Protein AF-A0A819LW40-F1 (afdb_monomer_lite)

InterPro domains:
  IPR001875 Death effector domain [PS50168] (437-500)
  IPR006694 Fatty acid hydroxylase [PF04116] (111-241)
  IPR011029 Death-like domain superfamily [G3DSA:1.10.533.10] (436-518)
  IPR011029 Death-like domain superfamily [SSF47986] (437-503)
  IPR051689 Sterol desaturase/TMEM195-like [PTHR21624] (5-431)
  IPR056853 Alkylglycerol monooxygenase, C-terminal [PF24858] (328-408)

pLDDT: mean 76.23, std 22.4, range [23.3, 98.81]

Structure (mmCIF, N/CA/C/O backbone):
data_AF-A0A819LW40-F1
#
_entry.id   AF-A0A819LW40-F1
#
loop_
_atom_site.group_PDB
_atom_site.id
_atom_site.type_symbol
_atom_site.label_atom_id
_atom_site.label_alt_id
_atom_site.label_comp_id
_atom_site.label_asym_id
_atom_site.label_entity_id
_atom_site.label_seq_id
_atom_site.pdbx_PDB_ins_code
_atom_site.Cartn_x
_atom_site.Cartn_y
_atom_site.Cartn_z
_atom_site.occupancy
_atom_site.B_iso_or_equiv
_atom_site.auth_seq_id
_atom_site.auth_comp_id
_atom_site.auth_asym_id
_atom_site.auth_atom_id
_atom_site.pdbx_PDB_model_num
ATOM 1 N N . MET A 1 1 ? -5.615 21.420 -17.097 1.00 49.72 1 MET A N 1
ATOM 2 C CA . MET A 1 1 ? -6.374 20.499 -17.976 1.00 49.72 1 MET A CA 1
ATOM 3 C C . MET A 1 1 ? -5.464 19.521 -18.709 1.00 49.72 1 MET A C 1
ATOM 5 O O . MET A 1 1 ? -5.639 18.334 -18.486 1.00 49.72 1 MET A O 1
ATOM 9 N N . ALA A 1 2 ? -4.475 19.965 -19.502 1.00 58.41 2 ALA A N 1
ATOM 10 C CA . ALA A 1 2 ? -3.576 19.043 -20.219 1.00 58.41 2 ALA A CA 1
ATOM 11 C C . ALA A 1 2 ? -2.815 18.070 -19.291 1.00 58.41 2 ALA A C 1
ATOM 13 O O . ALA A 1 2 ? -2.818 16.871 -19.536 1.00 58.41 2 ALA A O 1
ATOM 14 N N . SER A 1 3 ? -2.255 18.555 -18.174 1.00 71.38 3 SER A N 1
ATOM 15 C CA . SER A 1 3 ? -1.556 17.711 -17.188 1.00 71.38 3 SER A CA 1
ATOM 16 C C . SER A 1 3 ? -2.462 16.666 -16.529 1.00 71.38 3 SER A C 1
ATOM 18 O O . SER A 1 3 ? -2.072 15.512 -16.400 1.00 71.38 3 SER A O 1
ATOM 20 N N . THR A 1 4 ? -3.680 17.060 -16.153 1.00 77.94 4 THR A N 1
ATOM 21 C CA . THR A 1 4 ? -4.677 16.191 -15.514 1.00 77.94 4 THR A CA 1
ATOM 22 C C . THR A 1 4 ? -5.112 15.054 -16.440 1.00 77.94 4 THR A C 1
ATOM 24 O O . THR A 1 4 ? -5.198 13.907 -16.010 1.00 77.94 4 THR A O 1
ATOM 27 N N . LEU A 1 5 ? -5.332 15.356 -17.725 1.00 86.69 5 LEU A N 1
ATOM 28 C CA . LEU A 1 5 ? -5.708 14.356 -18.724 1.00 86.69 5 LEU A CA 1
ATOM 29 C C . LEU A 1 5 ? -4.581 13.343 -18.967 1.00 86.69 5 LEU A C 1
ATOM 31 O O . LEU A 1 5 ? -4.850 12.150 -19.094 1.00 86.69 5 LEU A O 1
ATOM 35 N N . THR A 1 6 ? -3.323 13.793 -18.990 1.00 88.25 6 THR A N 1
ATOM 36 C CA . THR A 1 6 ? -2.163 12.896 -19.083 1.00 88.25 6 THR A CA 1
ATOM 37 C C . THR A 1 6 ? -2.086 11.954 -17.882 1.00 88.25 6 THR A C 1
ATOM 39 O O . THR A 1 6 ? -1.921 10.753 -18.083 1.00 88.25 6 THR A O 1
ATOM 42 N N . SER A 1 7 ? -2.249 12.460 -16.653 1.00 86.19 7 SER A N 1
ATOM 43 C CA . SER A 1 7 ? -2.254 11.620 -15.444 1.00 86.19 7 SER A CA 1
ATOM 44 C C . SER A 1 7 ? -3.362 10.572 -15.484 1.00 86.19 7 SER A C 1
ATOM 46 O O . SER A 1 7 ? -3.108 9.404 -15.211 1.00 86.19 7 SER A O 1
ATOM 48 N N . PHE A 1 8 ? -4.575 10.970 -15.879 1.00 90.75 8 PHE A N 1
ATOM 49 C CA . PHE A 1 8 ? -5.701 10.047 -16.008 1.00 90.75 8 PHE A CA 1
ATOM 50 C C . PHE A 1 8 ? -5.415 8.949 -17.039 1.00 90.75 8 PHE A C 1
ATOM 52 O O . PHE A 1 8 ? -5.565 7.771 -16.742 1.00 90.75 8 PHE A O 1
ATOM 59 N N . ARG A 1 9 ? -4.924 9.306 -18.233 1.00 94.44 9 ARG A N 1
ATOM 60 C CA . ARG A 1 9 ? -4.566 8.324 -19.270 1.00 94.44 9 ARG A CA 1
ATOM 61 C C . ARG A 1 9 ? -3.455 7.374 -18.818 1.00 94.44 9 ARG A C 1
ATOM 63 O O . ARG A 1 9 ? -3.527 6.186 -19.122 1.00 94.44 9 ARG A O 1
ATOM 70 N N . ALA A 1 10 ? -2.470 7.864 -18.063 1.00 93.44 10 ALA A N 1
ATOM 71 C CA . ALA A 1 10 ? -1.399 7.036 -17.507 1.00 93.44 10 ALA A CA 1
ATOM 72 C C . ALA A 1 10 ? -1.929 5.939 -16.566 1.00 93.44 10 ALA A C 1
ATOM 74 O O . ALA A 1 10 ? -1.408 4.828 -16.588 1.00 93.44 10 ALA A O 1
ATOM 75 N N . MET A 1 11 ? -2.994 6.216 -15.801 1.00 93.56 11 MET A N 1
ATOM 76 C CA . MET A 1 11 ? -3.631 5.230 -14.912 1.00 93.56 11 MET A CA 1
ATOM 77 C C . MET A 1 11 ? -4.267 4.047 -15.641 1.00 93.56 11 MET A C 1
ATOM 79 O O . MET A 1 11 ? -4.500 3.017 -15.026 1.00 93.56 11 MET A O 1
ATOM 83 N N . PHE A 1 12 ? -4.523 4.163 -16.941 1.00 94.06 12 PHE A N 1
ATOM 84 C CA . PHE A 1 12 ? -5.165 3.113 -17.729 1.00 94.06 12 PHE A CA 1
ATOM 85 C C . PHE A 1 12 ? -4.294 2.642 -18.901 1.00 94.06 12 PHE A C 1
ATOM 87 O O . PHE A 1 12 ? -4.815 2.044 -19.837 1.00 94.06 12 PHE A O 1
ATOM 94 N N . TYR A 1 13 ? -2.982 2.926 -18.885 1.00 94.00 13 TYR A N 1
ATOM 95 C CA . TYR A 1 13 ? -2.074 2.632 -20.009 1.00 94.00 13 TYR A CA 1
ATOM 96 C C . TYR A 1 13 ? -2.538 3.232 -21.356 1.00 94.00 13 TYR A C 1
ATOM 98 O O . TYR A 1 13 ? -2.270 2.696 -22.427 1.00 94.00 13 TYR A O 1
ATOM 106 N N . LEU A 1 14 ? -3.216 4.383 -21.323 1.00 94.88 14 LEU A N 1
ATOM 107 C CA . LEU A 1 14 ? -3.763 5.053 -22.510 1.00 94.88 14 LEU A CA 1
ATOM 108 C C . LEU A 1 14 ? -2.821 6.116 -23.100 1.00 94.88 14 LEU A C 1
ATOM 110 O O . LEU A 1 14 ? -3.272 6.958 -23.882 1.00 94.88 14 LEU A O 1
ATOM 114 N N . LEU A 1 15 ? -1.545 6.140 -22.703 1.00 93.00 15 LEU A N 1
ATOM 115 C CA . LEU A 1 15 ? -0.522 7.011 -23.293 1.00 93.00 15 LEU A CA 1
ATOM 116 C C . LEU A 1 15 ? 0.069 6.361 -24.542 1.00 93.00 15 LEU A C 1
ATOM 118 O O . LEU A 1 15 ? 0.426 5.185 -24.522 1.00 93.00 15 LEU A O 1
ATOM 122 N N . TRP A 1 16 ? 0.206 7.132 -25.619 1.00 90.56 16 TRP A N 1
ATOM 123 C CA . TRP A 1 16 ? 0.830 6.638 -26.841 1.00 90.56 16 TRP A CA 1
ATOM 124 C C . TRP A 1 16 ? 2.343 6.496 -26.654 1.00 90.56 16 TRP A C 1
ATOM 126 O O . TRP A 1 16 ? 2.942 7.314 -25.952 1.00 90.56 16 TRP A O 1
ATOM 136 N N . PRO A 1 17 ? 2.998 5.539 -27.340 1.00 91.94 17 PRO A N 1
ATOM 137 C CA . PRO A 1 17 ? 4.450 5.406 -27.282 1.00 91.94 17 PRO A CA 1
ATOM 138 C C . PRO A 1 17 ? 5.186 6.722 -27.579 1.00 91.94 17 PRO A C 1
ATOM 140 O O . PRO A 1 17 ? 6.095 7.094 -26.842 1.00 91.94 17 PRO A O 1
ATOM 143 N N . SER A 1 18 ? 4.716 7.496 -28.565 1.00 91.12 18 SER A N 1
ATOM 144 C CA . SER A 1 18 ? 5.271 8.809 -28.928 1.00 91.12 18 SER A CA 1
ATOM 145 C C . SER A 1 18 ? 5.205 9.864 -27.816 1.00 91.12 18 SER A C 1
ATOM 147 O O . SER A 1 18 ? 6.023 10.778 -27.810 1.00 91.12 18 SER A O 1
ATOM 149 N N . GLU A 1 19 ? 4.279 9.745 -26.861 1.00 91.31 19 GLU A N 1
ATOM 150 C CA . GLU A 1 19 ? 4.177 10.632 -25.688 1.00 91.31 19 GLU A CA 1
ATOM 151 C C . GLU A 1 19 ? 5.116 10.211 -24.547 1.00 91.31 19 GLU A C 1
ATOM 153 O O . GLU A 1 19 ? 5.229 10.909 -23.539 1.00 91.31 19 GLU A O 1
ATOM 158 N N . THR A 1 20 ? 5.757 9.052 -24.690 1.00 91.69 20 THR A N 1
ATOM 159 C CA . THR A 1 20 ? 6.561 8.393 -23.653 1.00 91.69 20 THR A CA 1
ATOM 160 C C . THR A 1 20 ? 7.991 8.091 -24.104 1.00 91.69 20 THR A C 1
ATOM 162 O O . THR A 1 20 ? 8.739 7.417 -23.404 1.00 91.69 20 THR A O 1
ATOM 165 N N . TYR A 1 21 ? 8.407 8.575 -25.272 1.00 93.38 21 TYR A N 1
ATOM 166 C CA . TYR A 1 21 ? 9.779 8.408 -25.736 1.00 93.38 21 TYR A CA 1
ATOM 167 C C . TYR A 1 21 ? 10.674 9.491 -25.141 1.00 93.38 21 TYR A C 1
ATOM 169 O O . TYR A 1 21 ? 10.708 10.623 -25.618 1.00 93.38 21 TYR A O 1
ATOM 177 N N . PHE A 1 22 ? 11.418 9.110 -24.105 1.00 95.81 22 PHE A N 1
ATOM 178 C CA . PHE A 1 22 ? 12.452 9.930 -23.482 1.00 95.81 22 PHE A CA 1
ATOM 179 C C . PHE A 1 22 ? 13.806 9.243 -23.631 1.00 95.81 22 PHE A C 1
ATOM 181 O O . PHE A 1 22 ? 13.933 8.043 -23.387 1.00 95.81 22 PHE A O 1
ATOM 188 N N . GLU A 1 23 ? 14.821 10.009 -24.023 1.00 94.38 23 GLU A N 1
ATOM 189 C CA . GLU A 1 23 ? 16.185 9.497 -24.166 1.00 94.38 23 GLU A CA 1
ATOM 190 C C . GLU A 1 23 ? 16.880 9.343 -22.809 1.00 94.38 23 GLU A C 1
ATOM 192 O O . GLU A 1 23 ? 17.647 8.401 -22.602 1.00 94.38 23 GLU A O 1
ATOM 197 N N . ARG A 1 24 ? 16.587 10.243 -21.865 1.00 95.00 24 ARG A N 1
ATOM 198 C CA . ARG A 1 24 ? 17.217 10.277 -20.545 1.00 95.00 24 ARG A CA 1
ATOM 199 C C . ARG A 1 24 ? 16.190 10.101 -19.438 1.00 95.00 24 ARG A C 1
ATOM 201 O O . ARG A 1 24 ? 15.016 10.435 -19.588 1.00 95.00 24 ARG A O 1
ATOM 208 N N . VAL A 1 25 ? 16.646 9.565 -18.311 1.00 94.19 25 VAL A N 1
ATOM 209 C CA . VAL A 1 25 ? 15.792 9.254 -17.156 1.00 94.19 25 VAL A CA 1
ATOM 210 C C . VAL A 1 25 ? 15.261 10.532 -16.512 1.00 94.19 25 VAL A C 1
ATOM 212 O O . VAL A 1 25 ? 14.129 10.561 -16.040 1.00 94.19 25 VAL A O 1
ATOM 215 N N . GLU A 1 26 ? 16.051 11.602 -16.529 1.00 92.88 26 GLU A N 1
ATOM 216 C CA . GLU A 1 26 ? 15.721 12.889 -15.912 1.00 92.88 26 GLU A CA 1
ATOM 217 C C . GLU A 1 26 ? 14.582 13.613 -16.638 1.00 92.88 26 GLU A C 1
ATOM 219 O O . GLU A 1 26 ? 13.909 14.450 -16.038 1.00 92.88 26 GLU A O 1
ATOM 224 N N . ASP A 1 27 ? 14.361 13.282 -17.913 1.00 94.81 27 ASP A N 1
ATOM 225 C CA . ASP A 1 27 ? 13.297 13.862 -18.729 1.00 94.81 27 ASP A CA 1
ATOM 226 C C . ASP A 1 27 ? 11.948 13.147 -18.505 1.00 94.81 27 ASP A C 1
ATOM 228 O O . ASP A 1 27 ? 10.899 13.684 -18.868 1.00 94.81 27 ASP A O 1
ATOM 232 N N . VAL A 1 28 ? 11.950 11.960 -17.878 1.00 94.31 28 VAL A N 1
ATOM 233 C CA . VAL A 1 28 ? 10.736 11.180 -17.600 1.00 94.31 28 VAL A CA 1
ATOM 234 C C . VAL A 1 28 ? 9.902 11.875 -16.518 1.00 94.31 28 VAL A C 1
ATOM 236 O O . VAL A 1 28 ? 10.365 12.047 -15.386 1.00 94.31 28 VAL A O 1
ATOM 239 N N . PRO A 1 29 ? 8.637 12.234 -16.801 1.00 92.12 29 PRO A N 1
ATOM 240 C CA . PRO A 1 29 ? 7.761 12.788 -15.785 1.00 92.12 29 PRO A CA 1
ATOM 241 C C . PRO A 1 29 ? 7.466 11.795 -14.654 1.00 92.12 29 PRO A C 1
ATOM 243 O O . PRO A 1 29 ? 7.222 10.615 -14.901 1.00 92.12 29 PRO A O 1
ATOM 246 N N . ASP A 1 30 ? 7.373 12.295 -13.419 1.00 89.38 30 ASP A N 1
ATOM 247 C CA . ASP A 1 30 ? 6.812 11.524 -12.304 1.00 89.38 30 ASP A CA 1
ATOM 248 C C . ASP A 1 30 ? 5.278 11.480 -12.437 1.00 89.38 30 ASP A C 1
ATOM 250 O O . ASP A 1 30 ? 4.552 12.362 -11.960 1.00 89.38 30 ASP A O 1
ATOM 254 N N . TYR A 1 31 ? 4.778 10.489 -13.175 1.00 91.44 31 TYR A N 1
ATOM 255 C CA . TYR A 1 31 ? 3.348 10.288 -13.408 1.00 91.44 31 TYR A CA 1
ATOM 256 C C . TYR A 1 31 ? 2.608 9.948 -12.112 1.00 91.44 31 TYR A C 1
ATOM 258 O O . TYR A 1 31 ? 1.440 10.310 -11.973 1.00 91.44 31 TYR A O 1
ATOM 266 N N . VAL A 1 32 ? 3.280 9.315 -11.145 1.00 89.06 32 VAL A N 1
ATOM 267 C CA . VAL A 1 32 ? 2.682 8.958 -9.852 1.00 89.06 32 VAL A CA 1
ATOM 268 C C . VAL A 1 32 ? 2.378 10.209 -9.039 1.00 89.06 32 VAL A C 1
ATOM 270 O O . VAL A 1 32 ? 1.245 10.389 -8.597 1.00 89.06 32 VAL A O 1
ATOM 273 N N . VAL A 1 33 ? 3.348 11.116 -8.896 1.00 84.50 33 VAL A N 1
ATOM 274 C CA . VAL A 1 33 ? 3.147 12.401 -8.205 1.00 84.50 33 VAL A CA 1
ATOM 275 C C . VAL A 1 33 ? 2.074 13.232 -8.908 1.00 84.50 33 VAL A C 1
ATOM 277 O O . VAL A 1 33 ? 1.212 13.808 -8.245 1.00 84.50 33 VAL A O 1
ATOM 280 N N . LYS A 1 34 ? 2.064 13.247 -10.246 1.00 85.88 34 LYS A N 1
ATOM 281 C CA . LYS A 1 34 ? 1.034 13.950 -11.029 1.00 85.88 34 LYS A CA 1
ATOM 282 C C . LYS A 1 34 ? -0.369 13.334 -10.913 1.00 85.88 34 LYS A C 1
ATOM 284 O O . LYS A 1 34 ? -1.337 14.010 -11.262 1.00 85.88 34 LYS A O 1
ATOM 289 N N . ALA A 1 35 ? -0.500 12.083 -10.468 1.00 89.00 35 ALA A N 1
ATOM 290 C CA . ALA A 1 35 ? -1.781 11.395 -10.296 1.00 89.00 35 ALA A CA 1
ATOM 291 C C . ALA A 1 35 ? -2.351 11.495 -8.870 1.00 89.00 35 ALA A C 1
ATOM 293 O O . ALA A 1 35 ? -3.518 11.165 -8.670 1.00 89.00 35 ALA A O 1
ATOM 294 N N . VAL A 1 36 ? -1.586 11.999 -7.891 1.00 84.56 36 VAL A N 1
ATOM 295 C CA . VAL A 1 36 ? -2.022 12.108 -6.483 1.00 84.56 36 VAL A CA 1
ATOM 296 C C . VAL A 1 36 ? -3.357 12.846 -6.345 1.00 84.56 36 VAL A C 1
ATOM 298 O O . VAL A 1 36 ? -4.233 12.398 -5.612 1.00 84.56 36 VAL A O 1
ATOM 301 N N . GLU A 1 37 ? -3.551 13.940 -7.087 1.00 83.50 37 GLU A N 1
ATOM 302 C CA . GLU A 1 37 ? -4.821 14.682 -7.099 1.00 83.50 37 GLU A CA 1
ATOM 303 C C . GLU A 1 37 ? -5.994 13.805 -7.568 1.00 83.50 37 GLU A C 1
ATOM 305 O O . GLU A 1 37 ? -7.079 13.852 -6.988 1.00 83.50 37 GLU A O 1
ATOM 310 N N . MET A 1 38 ? -5.771 12.956 -8.577 1.00 88.69 38 MET A N 1
ATOM 311 C CA . MET A 1 38 ? -6.793 12.038 -9.086 1.00 88.69 38 MET A CA 1
ATOM 312 C C . MET A 1 38 ? -7.132 10.941 -8.082 1.00 88.69 38 MET A C 1
ATOM 314 O O . MET A 1 38 ? -8.296 10.562 -7.996 1.00 88.69 38 MET A O 1
ATOM 318 N N . PHE A 1 39 ? -6.178 10.473 -7.273 1.00 90.38 39 PHE A N 1
ATOM 319 C CA . PHE A 1 39 ? -6.474 9.491 -6.226 1.00 90.38 39 PHE A CA 1
ATOM 320 C C . PHE A 1 39 ? -7.503 10.023 -5.226 1.00 90.38 39 PHE A C 1
ATOM 322 O O . PHE A 1 39 ? -8.409 9.289 -4.836 1.00 90.38 39 PHE A O 1
ATOM 329 N N . PHE A 1 40 ? -7.396 11.292 -4.820 1.00 87.38 40 PHE A N 1
ATOM 330 C CA . PHE A 1 40 ? -8.368 11.910 -3.911 1.00 87.38 40 PHE A CA 1
ATOM 331 C C . PHE A 1 40 ? -9.722 12.136 -4.585 1.00 87.38 40 PHE A C 1
ATOM 333 O O . PHE A 1 40 ? -10.754 11.846 -3.985 1.00 87.38 40 PHE A O 1
ATOM 340 N N . VAL A 1 41 ? -9.729 12.596 -5.840 1.00 91.00 41 VAL A N 1
ATOM 341 C CA . VAL A 1 41 ? -10.972 12.768 -6.609 1.00 91.00 41 VAL A CA 1
ATOM 342 C C . VAL A 1 41 ? -11.707 11.435 -6.765 1.00 91.00 41 VAL A C 1
ATOM 344 O O . VAL A 1 41 ? -12.908 11.373 -6.520 1.00 91.00 41 VAL A O 1
ATOM 347 N N . LEU A 1 42 ? -11.001 10.357 -7.111 1.00 93.44 42 LEU A N 1
ATOM 348 C CA . LEU A 1 42 ? -11.598 9.031 -7.279 1.00 93.44 42 LEU A CA 1
ATOM 349 C C . LEU A 1 42 ? -12.107 8.448 -5.955 1.00 93.44 42 LEU A C 1
ATOM 351 O O . LEU A 1 42 ? -13.188 7.873 -5.942 1.00 93.44 42 LEU A O 1
ATOM 355 N N . GLN A 1 43 ? -11.401 8.655 -4.839 1.00 93.50 43 GLN A N 1
ATOM 356 C CA . GLN A 1 43 ? -11.893 8.271 -3.507 1.00 93.50 43 GLN A CA 1
ATOM 357 C C . GLN A 1 43 ? -13.169 9.031 -3.116 1.00 93.50 43 GLN A C 1
ATOM 359 O O . GLN A 1 43 ? -14.089 8.439 -2.556 1.00 93.50 43 GLN A O 1
ATOM 364 N N . LEU A 1 44 ? -13.265 10.328 -3.434 1.00 92.81 44 LEU A N 1
ATOM 365 C CA . LEU A 1 44 ? -14.494 11.098 -3.208 1.00 92.81 44 LEU A CA 1
ATOM 366 C C . LEU A 1 44 ? -15.647 10.578 -4.073 1.00 92.81 44 LEU A C 1
ATOM 368 O O . LEU A 1 44 ? -16.763 10.430 -3.580 1.00 92.81 44 LEU A O 1
ATOM 372 N N . ILE A 1 45 ? -15.379 10.267 -5.344 1.00 95.62 45 ILE A N 1
ATOM 373 C CA . ILE A 1 45 ? -16.370 9.663 -6.242 1.00 95.62 45 ILE A CA 1
ATOM 374 C C . ILE A 1 45 ? -16.834 8.310 -5.689 1.00 95.62 45 ILE A C 1
ATOM 376 O O . ILE A 1 45 ? -18.038 8.084 -5.586 1.00 95.62 45 ILE A O 1
ATOM 380 N N . GLU A 1 46 ? -15.909 7.437 -5.281 1.00 96.06 46 GLU A N 1
ATOM 381 C CA . GLU A 1 46 ? -16.229 6.146 -4.664 1.00 96.06 46 GLU A CA 1
ATOM 382 C C . GLU A 1 46 ? -17.095 6.325 -3.411 1.00 96.06 46 GLU A C 1
ATOM 384 O O . GLU A 1 46 ? -18.110 5.646 -3.271 1.00 96.06 46 GLU A O 1
ATOM 389 N N . PHE A 1 47 ? -16.767 7.288 -2.547 1.00 94.31 47 PHE A N 1
ATOM 390 C CA . PHE A 1 47 ? -17.562 7.603 -1.361 1.00 94.31 47 PHE A CA 1
ATOM 391 C C . PHE A 1 47 ? -19.010 7.981 -1.714 1.00 94.31 47 PHE A C 1
ATOM 393 O O . PHE A 1 47 ? -19.947 7.429 -1.134 1.00 94.31 47 PHE A O 1
ATOM 400 N N . PHE A 1 48 ? -19.227 8.859 -2.699 1.00 95.81 48 PHE A N 1
ATOM 401 C CA . PHE A 1 48 ? -20.584 9.212 -3.137 1.00 95.81 48 PHE A CA 1
ATOM 402 C C . PHE A 1 48 ? -21.326 8.033 -3.780 1.00 95.81 48 PHE A C 1
ATOM 404 O O . PHE A 1 48 ? -22.530 7.884 -3.563 1.00 95.81 48 PHE A O 1
ATOM 411 N N . ILE A 1 49 ? -20.627 7.170 -4.523 1.00 96.38 49 ILE A N 1
ATOM 412 C CA . ILE A 1 49 ? -21.212 5.946 -5.089 1.00 96.38 49 ILE A CA 1
ATOM 413 C C . ILE A 1 49 ? -21.633 4.983 -3.972 1.00 96.38 49 ILE A C 1
ATOM 415 O O . ILE A 1 49 ? -22.737 4.448 -4.032 1.00 96.38 49 ILE A O 1
ATOM 419 N N . ILE A 1 50 ? -20.812 4.799 -2.934 1.00 95.06 50 ILE A N 1
ATOM 420 C CA . ILE A 1 50 ? -21.135 3.968 -1.760 1.00 95.06 50 ILE A CA 1
ATOM 421 C C . ILE A 1 50 ? -22.409 4.473 -1.074 1.00 95.06 50 ILE A C 1
ATOM 423 O O . ILE A 1 50 ? -23.302 3.674 -0.782 1.00 95.06 50 ILE A O 1
ATOM 427 N N . LEU A 1 51 ? -22.532 5.793 -0.877 1.00 94.12 51 LEU A N 1
ATOM 428 C CA . LEU A 1 51 ? -23.740 6.407 -0.314 1.00 94.12 51 LEU A CA 1
ATOM 429 C C . LEU A 1 51 ? -24.967 6.179 -1.207 1.00 94.12 51 LEU A C 1
ATOM 431 O O . LEU A 1 51 ? -26.029 5.803 -0.710 1.00 94.12 51 LEU A O 1
ATOM 435 N N . TYR A 1 52 ? -24.819 6.362 -2.521 1.00 95.81 52 TYR A N 1
ATOM 436 C CA . TYR A 1 52 ? -25.889 6.133 -3.493 1.00 95.81 52 TYR A CA 1
ATOM 437 C C . TYR A 1 52 ? -26.348 4.665 -3.520 1.00 95.81 52 TYR A C 1
ATOM 439 O O . TYR A 1 52 ? -27.547 4.389 -3.510 1.00 95.81 52 TYR A O 1
ATOM 447 N N . GLN A 1 53 ? -25.402 3.723 -3.481 1.00 93.62 53 GLN A N 1
ATOM 448 C CA . GLN A 1 53 ? -25.657 2.279 -3.437 1.00 93.62 53 GLN A CA 1
ATOM 449 C C . GLN A 1 53 ? -26.110 1.782 -2.052 1.00 93.62 53 GLN A C 1
ATOM 451 O O . GLN A 1 53 ? -26.445 0.607 -1.914 1.00 93.62 53 GLN A O 1
ATOM 456 N N . ARG A 1 54 ? -26.124 2.650 -1.027 1.00 92.31 54 ARG A N 1
ATOM 457 C CA . ARG A 1 54 ? -26.429 2.307 0.376 1.00 92.31 54 ARG A CA 1
ATOM 458 C C . ARG A 1 54 ? -25.538 1.185 0.930 1.00 92.31 54 ARG A C 1
ATOM 460 O O . ARG A 1 54 ? -25.981 0.389 1.759 1.00 92.31 54 ARG A O 1
ATOM 467 N N . LYS A 1 55 ? -24.284 1.120 0.473 1.00 88.69 55 LYS A N 1
ATOM 468 C CA . LYS A 1 55 ? -23.274 0.193 1.001 1.00 88.69 55 LYS A CA 1
ATOM 469 C C . LYS A 1 55 ? -22.730 0.698 2.350 1.00 88.69 55 LYS A C 1
ATOM 471 O O . LYS A 1 55 ? -22.788 1.902 2.615 1.00 88.69 55 LYS A O 1
ATOM 476 N N . PRO A 1 56 ? -22.187 -0.185 3.211 1.00 87.94 56 PRO A N 1
ATOM 477 C CA . PRO A 1 56 ? -21.528 0.232 4.445 1.00 87.94 56 PRO A CA 1
ATOM 478 C C . PRO A 1 56 ? -20.390 1.220 4.168 1.00 87.94 56 PRO A C 1
ATOM 480 O O . PRO A 1 56 ? -19.523 0.965 3.333 1.00 87.94 56 PRO A O 1
ATOM 483 N N . VAL A 1 57 ? -20.390 2.348 4.879 1.00 89.50 57 VAL A N 1
ATOM 484 C CA . VAL A 1 57 ? -19.364 3.383 4.718 1.00 89.50 57 VAL A CA 1
ATOM 485 C C . VAL A 1 57 ? -18.026 2.880 5.279 1.00 89.50 57 VAL A C 1
ATOM 487 O O . VAL A 1 57 ? -18.003 2.365 6.403 1.00 89.50 57 VAL A O 1
ATOM 490 N N . PRO A 1 58 ? -16.906 3.032 4.542 1.00 90.44 58 PRO A N 1
ATOM 491 C CA . PRO A 1 58 ? -15.582 2.692 5.043 1.00 90.44 58 PRO A CA 1
ATOM 492 C C . PRO A 1 58 ? -15.248 3.420 6.341 1.00 90.44 58 PRO A C 1
ATOM 494 O O . PRO A 1 58 ? -15.570 4.596 6.522 1.00 90.44 58 PRO A O 1
ATOM 497 N N . ARG A 1 59 ? -14.563 2.726 7.248 1.00 91.19 59 ARG A N 1
ATOM 498 C CA . ARG A 1 59 ? -14.212 3.300 8.542 1.00 91.19 59 ARG A CA 1
ATOM 499 C C . ARG A 1 59 ? -13.053 4.272 8.392 1.00 91.19 59 ARG A C 1
ATOM 501 O O . ARG A 1 59 ? -12.031 3.963 7.785 1.00 91.19 59 ARG A O 1
ATOM 508 N N . LEU A 1 60 ? -13.192 5.431 9.022 1.00 90.94 60 LEU A N 1
ATOM 509 C CA . LEU A 1 60 ? -12.210 6.505 8.937 1.00 90.94 60 LEU A CA 1
ATOM 510 C C . LEU A 1 60 ? -10.828 6.103 9.491 1.00 90.94 60 LEU A C 1
ATOM 512 O O . LEU A 1 60 ? -9.808 6.519 8.947 1.00 90.94 60 LEU A O 1
ATOM 516 N N . ASN A 1 61 ? -10.786 5.263 10.528 1.00 93.19 61 ASN A N 1
ATOM 517 C CA . ASN A 1 61 ? -9.541 4.732 11.090 1.00 93.19 61 ASN A CA 1
ATOM 518 C C . ASN A 1 61 ? -8.813 3.769 10.131 1.00 93.19 61 ASN A C 1
ATOM 520 O O . ASN A 1 61 ? -7.586 3.802 10.055 1.00 93.19 61 ASN A O 1
ATOM 524 N N . ASP A 1 62 ? -9.543 2.972 9.347 1.00 94.12 62 ASP A N 1
ATOM 525 C CA . ASP A 1 62 ? -8.955 2.064 8.357 1.00 94.12 62 ASP A CA 1
ATOM 526 C C . ASP A 1 62 ? -8.426 2.834 7.135 1.00 94.12 62 ASP A C 1
ATOM 528 O O . ASP A 1 62 ? -7.315 2.563 6.671 1.00 94.12 62 ASP A O 1
ATOM 532 N N . THR A 1 63 ? -9.153 3.871 6.692 1.00 94.38 63 THR A N 1
ATOM 533 C CA . THR A 1 63 ? -8.675 4.839 5.686 1.00 94.38 63 THR A CA 1
ATOM 534 C C . THR A 1 63 ? -7.411 5.555 6.165 1.00 94.38 63 THR A C 1
ATOM 536 O O . THR A 1 63 ? -6.438 5.659 5.415 1.00 94.38 63 THR A O 1
ATOM 539 N N . PHE A 1 64 ? -7.388 6.014 7.423 1.00 95.50 64 PHE A N 1
ATOM 540 C CA . PHE A 1 64 ? -6.185 6.573 8.042 1.00 95.50 64 PHE A CA 1
ATOM 541 C C . PHE A 1 64 ? -5.024 5.575 7.987 1.00 95.50 64 PHE A C 1
ATOM 543 O O . PHE A 1 64 ? -3.957 5.937 7.498 1.00 95.50 64 PHE A O 1
ATOM 550 N N . GLY A 1 65 ? -5.232 4.327 8.424 1.00 96.06 65 GLY A N 1
ATOM 551 C CA . GLY A 1 65 ? -4.195 3.292 8.418 1.00 96.06 65 GLY A CA 1
ATOM 552 C C . GLY A 1 65 ? -3.609 3.060 7.025 1.00 96.06 65 GLY A C 1
ATOM 553 O O . GLY A 1 65 ? -2.390 2.985 6.866 1.00 96.06 65 GLY A O 1
ATOM 554 N N . SER A 1 66 ? -4.461 3.040 5.997 1.00 96.50 66 SER A N 1
ATOM 555 C CA . SER A 1 66 ? -4.028 2.875 4.610 1.00 96.50 66 SER A CA 1
ATOM 556 C C . SER A 1 66 ? -3.183 4.047 4.110 1.00 96.50 66 SER A C 1
ATOM 558 O O . SER A 1 66 ? -2.076 3.846 3.610 1.00 96.50 66 SER A O 1
ATOM 560 N N . VAL A 1 67 ? -3.648 5.284 4.298 1.00 95.50 67 VAL A N 1
ATOM 561 C CA . VAL A 1 67 ? -2.903 6.472 3.852 1.00 95.50 67 VAL A CA 1
ATOM 562 C C . VAL A 1 67 ? -1.620 6.663 4.672 1.00 95.50 67 VAL A C 1
ATOM 564 O O . VAL A 1 67 ? -0.578 6.999 4.108 1.00 95.50 67 VAL A O 1
ATOM 567 N N . ALA A 1 68 ? -1.653 6.410 5.983 1.00 96.88 68 ALA A N 1
ATOM 568 C CA . ALA A 1 68 ? -0.489 6.513 6.862 1.00 96.88 68 ALA A CA 1
ATOM 569 C C . ALA A 1 68 ? 0.607 5.504 6.484 1.00 96.88 68 ALA A C 1
ATOM 571 O O . ALA A 1 68 ? 1.776 5.886 6.401 1.00 96.88 68 ALA A O 1
ATOM 572 N N . ALA A 1 69 ? 0.249 4.250 6.181 1.00 96.25 69 ALA A N 1
ATOM 573 C CA . ALA A 1 69 ? 1.197 3.265 5.658 1.00 96.25 69 ALA A CA 1
ATOM 574 C C . ALA A 1 69 ? 1.826 3.736 4.334 1.00 96.25 69 ALA A C 1
ATOM 576 O O . ALA A 1 69 ? 3.048 3.689 4.175 1.00 96.25 69 ALA A O 1
ATOM 577 N N . GLY A 1 70 ? 1.015 4.297 3.430 1.00 93.56 70 GLY A N 1
ATOM 578 C CA . GLY A 1 70 ? 1.484 4.922 2.193 1.00 93.56 70 GLY A CA 1
ATOM 579 C C . GLY A 1 70 ? 2.508 6.033 2.423 1.00 93.56 70 GLY A C 1
ATOM 580 O O . GLY A 1 70 ? 3.569 6.024 1.797 1.00 93.56 70 GLY A O 1
ATOM 581 N N . VAL A 1 71 ? 2.246 6.949 3.360 1.00 93.81 71 VAL A N 1
ATOM 582 C CA . VAL A 1 71 ? 3.194 8.009 3.751 1.00 93.81 71 VAL A CA 1
ATOM 583 C C . VAL A 1 71 ? 4.508 7.411 4.254 1.00 93.81 71 VAL A C 1
ATOM 585 O O . VAL A 1 71 ? 5.577 7.804 3.782 1.00 93.81 71 VAL A O 1
ATOM 588 N N . ILE A 1 72 ? 4.445 6.427 5.158 1.00 94.88 72 ILE A N 1
ATOM 589 C CA . ILE A 1 72 ? 5.641 5.780 5.716 1.00 94.88 72 ILE A CA 1
ATOM 590 C C . ILE A 1 72 ? 6.471 5.101 4.621 1.00 94.88 72 ILE A C 1
ATOM 592 O O . ILE A 1 72 ? 7.689 5.284 4.585 1.00 94.88 72 ILE A O 1
ATOM 596 N N . SER A 1 73 ? 5.827 4.414 3.673 1.00 91.62 73 SER A N 1
ATOM 597 C CA . SER A 1 73 ? 6.513 3.746 2.554 1.00 91.62 73 SER A CA 1
ATOM 598 C C . SER A 1 73 ? 7.330 4.696 1.671 1.00 91.62 73 SER A C 1
ATOM 600 O O . SER A 1 73 ? 8.272 4.285 0.991 1.00 91.62 73 SER A O 1
ATOM 602 N N . ARG A 1 74 ? 6.989 5.988 1.676 1.00 89.31 74 ARG A N 1
ATOM 603 C CA . ARG A 1 74 ? 7.607 7.016 0.837 1.00 89.31 74 ARG A CA 1
ATOM 604 C C . ARG A 1 74 ? 8.656 7.853 1.569 1.00 89.31 74 ARG A C 1
ATOM 606 O O . ARG A 1 74 ? 9.421 8.539 0.895 1.00 89.31 74 ARG A O 1
ATOM 613 N N . ILE A 1 75 ? 8.750 7.776 2.900 1.00 90.38 75 ILE A N 1
ATOM 614 C CA . ILE A 1 75 ? 9.770 8.477 3.705 1.00 90.38 75 ILE A CA 1
ATOM 615 C C . ILE A 1 75 ? 11.196 8.276 3.165 1.00 90.38 75 ILE A C 1
ATOM 617 O O . ILE A 1 75 ? 11.907 9.272 3.037 1.00 90.38 75 ILE A O 1
ATOM 621 N N . PRO A 1 76 ? 11.634 7.061 2.776 1.00 89.06 76 PRO A N 1
ATOM 622 C CA . PRO A 1 76 ? 12.982 6.873 2.248 1.00 89.06 76 PRO A CA 1
ATOM 623 C C . PRO A 1 76 ? 13.378 7.752 1.064 1.00 89.06 76 PRO A C 1
ATOM 625 O O . PRO A 1 76 ? 14.550 8.109 0.933 1.00 89.06 76 PRO A O 1
ATOM 628 N N . LYS A 1 77 ? 12.407 8.142 0.224 1.00 85.62 77 LYS A N 1
ATOM 629 C CA . LYS A 1 77 ? 12.647 9.018 -0.931 1.00 85.62 77 LYS A CA 1
ATOM 630 C C . LYS A 1 77 ? 13.123 10.419 -0.529 1.00 85.62 77 LYS A C 1
ATOM 632 O O . LYS A 1 77 ? 13.619 11.145 -1.383 1.00 85.62 77 LYS A O 1
ATOM 637 N N . LEU A 1 78 ? 12.982 10.807 0.743 1.00 86.62 78 LEU A N 1
ATOM 638 C CA . LEU A 1 78 ? 13.528 12.061 1.273 1.00 86.62 78 LEU A CA 1
ATOM 639 C C . LEU A 1 78 ? 15.058 12.043 1.376 1.00 86.62 78 LEU A C 1
ATOM 641 O O . LEU A 1 78 ? 15.667 13.107 1.359 1.00 86.62 78 LEU A O 1
ATOM 645 N N . PHE A 1 79 ? 15.671 10.864 1.496 1.00 87.19 79 PHE A N 1
ATOM 646 C CA . PHE A 1 79 ? 17.096 10.731 1.812 1.00 87.19 79 PHE A CA 1
ATOM 647 C C . PHE A 1 79 ? 17.914 10.157 0.662 1.00 87.19 79 PHE A C 1
ATOM 649 O O . PHE A 1 79 ? 19.053 10.573 0.454 1.00 87.19 79 PHE A O 1
ATOM 656 N N . PHE A 1 80 ? 17.353 9.201 -0.079 1.00 81.38 80 PHE A N 1
ATOM 657 C CA . PHE A 1 80 ? 18.097 8.453 -1.087 1.00 81.38 80 PHE A CA 1
ATOM 658 C C . PHE A 1 80 ? 17.275 8.279 -2.362 1.00 81.38 80 PHE A C 1
ATOM 660 O O . PHE A 1 80 ? 16.045 8.190 -2.335 1.00 81.38 80 PHE A O 1
ATOM 667 N N . GLN A 1 81 ? 17.975 8.194 -3.493 1.00 75.81 81 GLN A N 1
ATOM 668 C CA . GLN A 1 81 ? 17.374 7.794 -4.760 1.00 75.81 81 GLN A CA 1
ATOM 669 C C . GLN A 1 81 ? 16.979 6.309 -4.716 1.00 75.81 81 GLN A C 1
ATOM 671 O O . GLN A 1 81 ? 17.532 5.529 -3.942 1.00 75.81 81 GLN A O 1
ATOM 676 N N . SER A 1 82 ? 16.003 5.919 -5.539 1.00 83.31 82 SER A N 1
ATOM 677 C CA . SER A 1 82 ? 15.505 4.541 -5.584 1.00 83.31 82 SER A CA 1
ATOM 678 C C . SER A 1 82 ? 16.629 3.545 -5.891 1.00 83.31 82 SER A C 1
ATOM 680 O O . SER A 1 82 ? 17.242 3.628 -6.955 1.00 83.31 82 SER A O 1
ATOM 682 N N . ILE A 1 83 ? 16.855 2.577 -4.991 1.00 89.00 83 ILE A N 1
ATOM 683 C CA . ILE A 1 83 ? 17.810 1.476 -5.202 1.00 89.00 83 ILE A CA 1
ATOM 684 C C . ILE A 1 83 ? 17.487 0.689 -6.475 1.00 89.00 83 ILE A C 1
ATOM 686 O O . ILE A 1 83 ? 18.399 0.248 -7.169 1.00 89.00 83 ILE A O 1
ATOM 690 N N . GLU A 1 84 ? 16.201 0.584 -6.814 1.00 91.62 84 GLU A N 1
ATOM 691 C CA . GLU A 1 84 ? 15.726 -0.067 -8.028 1.00 91.62 84 GLU A CA 1
ATOM 692 C C . GLU A 1 84 ? 16.263 0.627 -9.273 1.00 91.62 84 GLU A C 1
ATOM 694 O O . GLU A 1 84 ? 16.955 0.005 -10.072 1.00 91.62 84 GLU A O 1
ATOM 699 N N . LEU A 1 85 ? 16.014 1.931 -9.404 1.00 92.38 85 LEU A N 1
ATOM 700 C CA . LEU A 1 85 ? 16.424 2.687 -10.582 1.00 92.38 85 LEU A CA 1
ATOM 701 C C . LEU A 1 85 ? 17.950 2.787 -10.679 1.00 92.38 85 LEU A C 1
ATOM 703 O O . LEU A 1 85 ? 18.507 2.583 -11.754 1.00 92.38 85 LEU A O 1
ATOM 707 N N . THR A 1 86 ? 18.632 3.044 -9.559 1.00 93.75 86 THR A N 1
ATOM 708 C CA . THR A 1 86 ? 20.098 3.138 -9.524 1.00 93.75 86 THR A CA 1
ATOM 709 C C . THR A 1 86 ? 20.751 1.820 -9.941 1.00 93.75 86 THR A C 1
ATOM 711 O O . THR A 1 86 ? 21.638 1.817 -10.796 1.00 93.75 86 THR A O 1
ATOM 714 N N . THR A 1 87 ? 20.292 0.689 -9.396 1.00 94.94 87 THR A N 1
ATOM 715 C CA . THR A 1 87 ? 20.837 -0.633 -9.749 1.00 94.94 87 THR A CA 1
ATOM 716 C C . THR A 1 87 ? 20.488 -1.016 -11.185 1.00 94.94 87 THR A C 1
ATOM 718 O O . THR A 1 87 ? 21.342 -1.534 -11.901 1.00 94.94 87 THR A O 1
ATOM 721 N N . TYR A 1 88 ? 19.272 -0.708 -11.642 1.00 96.75 88 TYR A N 1
ATOM 722 C CA . TYR A 1 88 ? 18.845 -0.955 -13.019 1.00 96.75 88 TYR A CA 1
ATOM 723 C C . TYR A 1 88 ? 19.732 -0.211 -14.028 1.00 96.75 88 TYR A C 1
ATOM 725 O O . TYR A 1 88 ? 20.245 -0.816 -14.970 1.00 96.75 88 TYR A O 1
ATOM 733 N N . VAL A 1 89 ? 19.968 1.090 -13.810 1.00 96.56 89 VAL A N 1
ATOM 734 C CA . VAL A 1 89 ? 20.861 1.910 -14.649 1.00 96.56 89 VAL A CA 1
ATOM 735 C C . VAL A 1 89 ? 22.288 1.364 -14.617 1.00 96.56 89 VAL A C 1
ATOM 737 O O . VAL A 1 89 ? 22.934 1.279 -15.661 1.00 96.56 89 VAL A O 1
ATOM 740 N N . TRP A 1 90 ? 22.779 0.947 -13.446 1.00 96.88 90 TRP A N 1
ATOM 741 C CA . TRP A 1 90 ? 24.111 0.361 -13.328 1.00 96.88 90 TRP A CA 1
ATOM 742 C C . TRP A 1 90 ? 24.250 -0.927 -14.154 1.00 96.88 90 TRP A C 1
ATOM 744 O O . TRP A 1 90 ? 25.192 -1.034 -14.938 1.00 96.88 90 TRP A O 1
ATOM 754 N N . VAL A 1 91 ? 23.300 -1.865 -14.059 1.00 97.50 91 VAL A N 1
ATOM 755 C CA . VAL A 1 91 ? 23.313 -3.101 -14.868 1.00 97.50 91 VAL A CA 1
ATOM 756 C C . VAL A 1 91 ? 23.228 -2.774 -16.361 1.00 97.50 91 VAL A C 1
ATOM 758 O O . VAL A 1 91 ? 24.009 -3.305 -17.154 1.00 97.50 91 VAL A O 1
ATOM 761 N N . TYR A 1 92 ? 22.345 -1.852 -16.752 1.00 96.88 92 TYR A N 1
ATOM 762 C CA . TYR A 1 92 ? 22.197 -1.429 -18.146 1.00 96.88 92 TYR A CA 1
ATOM 763 C C . TYR A 1 92 ? 23.466 -0.769 -18.721 1.00 96.88 92 TYR A C 1
ATOM 765 O O . TYR A 1 92 ? 23.781 -0.935 -19.899 1.00 96.88 92 TYR A O 1
ATOM 773 N N . ASN A 1 93 ? 24.244 -0.061 -17.906 1.00 96.00 93 ASN A N 1
ATOM 774 C CA . ASN A 1 93 ? 25.465 0.602 -18.373 1.00 96.00 93 ASN A CA 1
ATOM 775 C C . ASN A 1 93 ? 26.723 -0.274 -18.309 1.00 96.00 93 ASN A C 1
ATOM 777 O O . ASN A 1 93 ? 27.715 0.088 -18.930 1.00 96.00 93 ASN A O 1
ATOM 781 N N . ASN A 1 94 ? 26.715 -1.380 -17.554 1.00 97.31 94 ASN A N 1
ATOM 782 C CA . ASN A 1 94 ? 27.928 -2.175 -17.303 1.00 97.31 94 ASN A CA 1
ATOM 783 C C . ASN A 1 94 ? 27.843 -3.634 -17.788 1.00 97.31 94 ASN A C 1
ATOM 785 O O . ASN A 1 94 ? 28.878 -4.270 -17.972 1.00 97.31 94 ASN A O 1
ATOM 789 N N . VAL A 1 95 ? 26.645 -4.193 -18.006 1.00 96.00 95 VAL A N 1
ATOM 790 C CA . VAL A 1 95 ? 26.466 -5.617 -18.354 1.00 96.00 95 VAL A CA 1
ATOM 791 C C . VAL A 1 95 ? 25.960 -5.775 -19.788 1.00 96.00 95 VAL A C 1
ATOM 793 O O . VAL A 1 95 ? 24.757 -5.734 -20.030 1.00 96.00 95 VAL A O 1
ATOM 796 N N . HIS A 1 96 ? 26.865 -5.995 -20.744 1.00 90.88 96 HIS A N 1
ATOM 797 C CA . HIS A 1 96 ? 26.569 -6.015 -22.188 1.00 90.88 96 HIS A CA 1
ATOM 798 C C . HIS A 1 96 ? 26.566 -7.426 -22.795 1.00 90.88 96 HIS A C 1
ATOM 800 O O . HIS A 1 96 ? 27.361 -7.735 -23.677 1.00 90.88 96 HIS A O 1
ATOM 806 N N . ILE A 1 97 ? 25.673 -8.293 -22.315 1.00 92.62 97 ILE A N 1
ATOM 807 C CA . ILE A 1 97 ? 25.560 -9.678 -22.813 1.00 92.62 97 ILE A CA 1
ATOM 808 C C . ILE A 1 97 ? 24.546 -9.853 -23.956 1.00 92.62 97 ILE A C 1
ATOM 810 O O . ILE A 1 97 ? 24.557 -10.881 -24.625 1.00 92.62 97 ILE A O 1
ATOM 814 N N . LEU A 1 98 ? 23.679 -8.862 -24.191 1.00 91.56 98 LEU A N 1
ATOM 815 C CA . LEU A 1 98 ? 22.653 -8.864 -25.238 1.00 91.56 98 LEU A CA 1
ATOM 816 C C . LEU A 1 98 ? 22.618 -7.506 -25.968 1.00 91.56 98 LEU A C 1
ATOM 818 O O . LEU A 1 98 ? 22.973 -6.484 -25.369 1.00 91.56 98 LEU A O 1
ATOM 822 N N . PRO A 1 99 ? 22.173 -7.455 -27.241 1.00 92.69 99 PRO A N 1
ATOM 823 C CA . PRO A 1 99 ? 21.947 -6.195 -27.945 1.00 92.69 99 PRO A CA 1
ATOM 824 C C . PRO A 1 99 ? 20.912 -5.318 -27.226 1.00 92.69 99 PRO A C 1
ATOM 826 O O . PRO A 1 99 ? 19.863 -5.801 -26.798 1.00 92.69 99 PRO A O 1
ATOM 829 N N . ARG A 1 100 ? 21.195 -4.015 -27.113 1.00 94.56 100 ARG A N 1
ATOM 830 C CA . ARG A 1 100 ? 20.278 -3.046 -26.495 1.00 94.56 100 ARG A CA 1
ATOM 831 C C . ARG A 1 100 ? 19.154 -2.670 -27.452 1.00 94.56 100 ARG A C 1
ATOM 833 O O . ARG A 1 100 ? 19.385 -2.471 -28.644 1.00 94.56 100 ARG A O 1
ATOM 840 N N . LEU A 1 101 ? 17.952 -2.520 -26.910 1.00 95.94 101 LEU A N 1
ATOM 841 C CA . LEU A 1 101 ? 16.804 -2.005 -27.642 1.00 95.94 101 LEU A CA 1
ATOM 842 C C . LEU A 1 101 ? 16.841 -0.471 -27.706 1.00 95.94 101 LEU A C 1
ATOM 844 O O . LEU A 1 101 ? 17.326 0.190 -26.790 1.00 95.94 101 LEU A O 1
ATOM 848 N N . SER A 1 102 ? 16.298 0.113 -28.774 1.00 95.81 102 SER A N 1
ATOM 849 C CA . SER A 1 102 ? 16.208 1.572 -28.925 1.00 95.81 102 SER A CA 1
ATOM 850 C C . SER A 1 102 ? 15.118 2.156 -28.022 1.00 95.81 102 SER A C 1
ATOM 852 O O . SER A 1 102 ? 14.017 1.609 -27.947 1.00 95.81 102 SER A O 1
ATOM 854 N N . TRP A 1 103 ? 15.385 3.292 -27.374 1.00 94.44 103 TRP A N 1
ATOM 855 C CA . TRP A 1 103 ? 14.445 3.952 -26.452 1.00 94.44 103 TRP A CA 1
ATOM 856 C C . TRP A 1 103 ? 13.179 4.498 -27.140 1.00 94.44 103 TRP A C 1
ATOM 858 O O . TRP A 1 103 ? 12.149 4.657 -26.494 1.00 94.44 103 TRP A O 1
ATOM 868 N N . ASN A 1 104 ? 13.236 4.734 -28.452 1.00 94.25 104 ASN A N 1
ATOM 869 C CA . ASN A 1 104 ? 12.178 5.316 -29.285 1.00 94.25 104 ASN A CA 1
ATOM 870 C C . ASN A 1 104 ? 11.502 4.303 -30.231 1.00 94.25 104 ASN A C 1
ATOM 872 O O . ASN A 1 104 ? 11.010 4.677 -31.294 1.00 94.25 104 ASN A O 1
ATOM 876 N N . SER A 1 105 ? 11.505 3.014 -29.885 1.00 95.19 105 SER A N 1
ATOM 877 C CA . SER A 1 105 ? 10.915 1.962 -30.721 1.00 95.19 105 SER A CA 1
ATOM 878 C C . SER A 1 105 ? 9.586 1.450 -30.148 1.00 95.19 105 SER A C 1
ATOM 880 O O . SER A 1 105 ? 9.506 1.153 -28.950 1.00 95.19 105 SER A O 1
ATOM 882 N N . PRO A 1 106 ? 8.540 1.264 -30.981 1.00 94.12 106 PRO A N 1
ATOM 883 C CA . PRO A 1 106 ? 7.298 0.616 -30.557 1.00 94.12 106 PRO A CA 1
ATOM 884 C C . PRO A 1 106 ? 7.515 -0.806 -30.033 1.00 94.12 106 PRO A C 1
ATOM 886 O O . PRO A 1 106 ? 6.831 -1.227 -29.104 1.00 94.12 106 PRO A O 1
ATOM 889 N N . VAL A 1 107 ? 8.491 -1.537 -30.582 1.00 95.12 107 VAL A N 1
ATOM 890 C CA . VAL A 1 107 ? 8.833 -2.886 -30.105 1.00 95.12 107 VAL A CA 1
ATOM 891 C C . VAL A 1 107 ? 9.349 -2.819 -28.671 1.00 95.12 107 VAL A C 1
ATOM 893 O O . VAL A 1 107 ? 8.870 -3.562 -27.818 1.00 95.12 107 VAL A O 1
ATOM 896 N N . THR A 1 108 ? 10.263 -1.889 -28.380 1.00 96.62 108 THR A N 1
ATOM 897 C CA . THR A 1 108 ? 10.777 -1.679 -27.020 1.00 96.62 108 THR A CA 1
ATOM 898 C C . THR A 1 108 ? 9.653 -1.335 -26.054 1.00 96.62 108 THR A C 1
ATOM 900 O O . THR A 1 108 ? 9.631 -1.873 -24.952 1.00 96.62 108 THR A O 1
ATOM 903 N N . TYR A 1 109 ? 8.700 -0.494 -26.463 1.00 96.25 109 TYR A N 1
ATOM 904 C CA . TYR A 1 109 ? 7.540 -0.132 -25.645 1.00 96.25 109 TYR A CA 1
ATOM 905 C C . TYR A 1 109 ? 6.722 -1.362 -25.235 1.00 96.25 109 TYR A C 1
ATOM 907 O O . TYR A 1 109 ? 6.546 -1.623 -24.047 1.00 96.25 109 TYR A O 1
ATOM 915 N N . TRP A 1 110 ? 6.284 -2.178 -26.197 1.00 95.81 110 TRP A N 1
ATOM 916 C CA . TRP A 1 110 ? 5.455 -3.350 -25.895 1.00 95.81 110 TRP A CA 1
ATOM 917 C C . TRP A 1 110 ? 6.216 -4.446 -25.142 1.00 95.81 110 TRP A C 1
ATOM 919 O O . TRP A 1 110 ? 5.668 -5.030 -24.208 1.00 95.81 110 TRP A O 1
ATOM 929 N N . VAL A 1 111 ? 7.486 -4.688 -25.485 1.00 96.75 111 VAL A N 1
ATOM 930 C CA . VAL A 1 111 ? 8.347 -5.624 -24.740 1.00 96.75 111 VAL A CA 1
ATOM 931 C C . VAL A 1 111 ? 8.527 -5.160 -23.297 1.00 96.75 111 VAL A C 1
ATOM 933 O O . VAL A 1 111 ? 8.437 -5.973 -22.382 1.00 96.75 111 VAL A O 1
ATOM 936 N N . THR A 1 112 ? 8.735 -3.861 -23.076 1.00 98.06 112 THR A N 1
ATOM 937 C CA . THR A 1 112 ? 8.889 -3.310 -21.725 1.00 98.06 112 THR A CA 1
ATOM 938 C C . THR A 1 112 ? 7.584 -3.383 -20.947 1.00 98.06 112 THR A C 1
ATOM 940 O O . THR A 1 112 ? 7.610 -3.757 -19.781 1.00 98.06 112 THR A O 1
ATOM 943 N N . PHE A 1 113 ? 6.441 -3.089 -21.573 1.00 97.81 113 PHE A N 1
ATOM 944 C CA . PHE A 1 113 ? 5.137 -3.225 -20.929 1.00 97.81 113 PHE A CA 1
ATOM 945 C C . PHE A 1 113 ? 4.900 -4.654 -20.429 1.00 97.81 113 PHE A C 1
ATOM 947 O O . PHE A 1 113 ? 4.691 -4.861 -19.234 1.00 97.81 113 PHE A O 1
ATOM 954 N N . LEU A 1 114 ? 4.981 -5.637 -21.329 1.00 98.31 114 LEU A N 1
ATOM 955 C CA . LEU A 1 114 ? 4.760 -7.042 -20.985 1.00 98.31 114 LEU A CA 1
ATOM 956 C C . LEU A 1 114 ? 5.819 -7.552 -20.003 1.00 98.31 114 LEU A C 1
ATOM 958 O O . LEU A 1 114 ? 5.495 -8.291 -19.079 1.00 98.31 114 LEU A O 1
ATOM 962 N N . GLY A 1 115 ? 7.072 -7.130 -20.177 1.00 98.50 115 GLY A N 1
ATOM 963 C CA . GLY A 1 115 ? 8.180 -7.498 -19.305 1.00 98.50 115 GLY A CA 1
ATOM 964 C C . GLY A 1 115 ? 8.023 -6.967 -17.882 1.00 98.50 115 GLY A C 1
ATOM 965 O O . GLY A 1 115 ? 8.231 -7.717 -16.933 1.00 98.50 115 GLY A O 1
ATOM 966 N N . VAL A 1 116 ? 7.633 -5.698 -17.720 1.00 98.50 116 VAL A N 1
ATOM 967 C CA . VAL A 1 116 ? 7.377 -5.096 -16.402 1.00 98.50 116 VAL A CA 1
ATOM 968 C C . VAL A 1 116 ? 6.182 -5.761 -15.728 1.00 98.50 116 VAL A C 1
ATOM 970 O O . VAL A 1 116 ? 6.271 -6.076 -14.546 1.00 98.50 116 VAL A O 1
ATOM 973 N N . ASP A 1 117 ? 5.093 -6.019 -16.458 1.00 98.62 117 ASP A N 1
ATOM 974 C CA . ASP A 1 117 ? 3.913 -6.670 -15.879 1.00 98.62 117 ASP A CA 1
ATOM 975 C C . ASP A 1 117 ? 4.190 -8.128 -15.468 1.00 98.62 117 ASP A C 1
ATOM 977 O O . ASP A 1 117 ? 3.786 -8.559 -14.389 1.00 98.62 117 ASP A O 1
ATOM 981 N N . LEU A 1 118 ? 4.966 -8.869 -16.268 1.00 98.69 118 LEU A N 1
ATOM 982 C CA . LEU A 1 118 ? 5.418 -10.219 -15.922 1.00 98.69 118 LEU A CA 1
ATOM 983 C C . LEU A 1 118 ? 6.387 -10.220 -14.727 1.00 98.69 118 LEU A C 1
ATOM 985 O O . LEU A 1 118 ? 6.293 -11.083 -13.854 1.00 98.69 118 LEU A O 1
ATOM 989 N N . ALA A 1 119 ? 7.319 -9.265 -14.669 1.00 98.56 119 ALA A N 1
ATOM 990 C CA . ALA A 1 119 ? 8.215 -9.106 -13.525 1.00 98.56 119 ALA A CA 1
ATOM 991 C C . ALA A 1 119 ? 7.427 -8.782 -12.246 1.00 98.56 119 ALA A C 1
ATOM 993 O O . ALA A 1 119 ? 7.704 -9.366 -11.196 1.00 98.56 119 ALA A O 1
ATOM 994 N N . TYR A 1 120 ? 6.404 -7.924 -12.349 1.00 98.31 120 TYR A N 1
ATOM 995 C CA . TYR A 1 120 ? 5.485 -7.642 -11.252 1.00 98.31 120 TYR A CA 1
ATOM 996 C C . TYR A 1 120 ? 4.731 -8.900 -10.806 1.00 98.31 120 TYR A C 1
ATOM 998 O O . TYR A 1 120 ? 4.685 -9.167 -9.610 1.00 98.31 120 TYR A O 1
ATOM 1006 N N . TYR A 1 121 ? 4.209 -9.713 -11.734 1.00 98.75 121 TYR A N 1
ATOM 1007 C CA . TYR A 1 121 ? 3.547 -10.980 -11.393 1.00 98.75 121 TYR A CA 1
ATOM 1008 C C . TYR A 1 121 ? 4.443 -11.881 -10.526 1.00 98.75 121 TYR A C 1
ATOM 1010 O O . TYR A 1 121 ? 4.004 -12.378 -9.490 1.00 98.75 121 TYR A O 1
ATOM 1018 N N . TRP A 1 122 ? 5.717 -12.061 -10.897 1.00 98.50 122 TRP A N 1
ATOM 1019 C CA . TRP A 1 122 ? 6.647 -12.895 -10.123 1.00 98.50 122 TRP A CA 1
ATOM 1020 C C . TRP A 1 122 ? 7.041 -12.286 -8.781 1.00 98.50 122 TRP A C 1
ATOM 1022 O O . TRP A 1 122 ? 7.122 -13.012 -7.787 1.00 98.50 122 TRP A O 1
ATOM 1032 N N . LEU A 1 123 ? 7.257 -10.970 -8.742 1.00 97.88 123 LEU A N 1
ATOM 1033 C CA . LEU A 1 123 ? 7.446 -10.232 -7.496 1.00 97.88 123 LEU A CA 1
ATOM 1034 C C . LEU A 1 123 ? 6.265 -10.472 -6.555 1.00 97.88 123 LEU A C 1
ATOM 1036 O O . LEU A 1 123 ? 6.457 -10.849 -5.402 1.00 97.88 123 LEU A O 1
ATOM 1040 N N . HIS A 1 124 ? 5.052 -10.272 -7.057 1.00 98.38 124 HIS A N 1
ATOM 1041 C CA . HIS A 1 124 ? 3.834 -10.327 -6.271 1.00 98.38 124 HIS A CA 1
ATOM 1042 C C . HIS A 1 124 ? 3.529 -11.751 -5.805 1.00 98.38 124 HIS A C 1
ATOM 1044 O O . HIS A 1 124 ? 3.247 -11.972 -4.632 1.00 98.38 124 HIS A O 1
ATOM 1050 N N . ARG A 1 125 ? 3.718 -12.745 -6.675 1.00 98.38 125 ARG A N 1
ATOM 1051 C CA . ARG A 1 125 ? 3.618 -14.157 -6.307 1.00 98.38 125 ARG A CA 1
ATOM 1052 C C . ARG A 1 125 ? 4.588 -14.533 -5.189 1.00 98.38 125 ARG A C 1
ATOM 1054 O O . ARG A 1 125 ? 4.172 -15.122 -4.196 1.00 98.38 125 ARG A O 1
ATOM 1061 N N . LEU A 1 126 ? 5.872 -14.174 -5.302 1.00 97.75 126 LEU A N 1
ATOM 1062 C CA . LEU A 1 126 ? 6.828 -14.445 -4.220 1.00 97.75 126 LEU A CA 1
ATOM 1063 C C . LEU A 1 126 ? 6.515 -13.634 -2.960 1.00 97.75 126 LEU A C 1
ATOM 1065 O O . LEU A 1 126 ? 6.768 -14.128 -1.865 1.00 97.75 126 LEU A O 1
ATOM 1069 N N . ALA A 1 127 ? 5.914 -12.451 -3.092 1.00 97.75 127 ALA A N 1
ATOM 1070 C CA . ALA A 1 127 ? 5.419 -11.672 -1.964 1.00 97.75 127 ALA A CA 1
ATOM 1071 C C . ALA A 1 127 ? 4.318 -12.368 -1.164 1.00 97.75 127 ALA A C 1
ATOM 1073 O O . ALA A 1 127 ? 4.179 -12.064 0.011 1.00 97.75 127 ALA A O 1
ATOM 1074 N N . HIS A 1 128 ? 3.605 -13.336 -1.733 1.00 97.75 128 HIS A N 1
ATOM 1075 C CA . HIS A 1 128 ? 2.644 -14.168 -1.003 1.00 97.75 128 HIS A CA 1
ATOM 1076 C C . HIS A 1 128 ? 3.222 -15.537 -0.613 1.00 97.75 128 HIS A C 1
ATOM 1078 O O . HIS A 1 128 ? 3.026 -16.007 0.506 1.00 97.75 128 HIS A O 1
ATOM 1084 N N . GLU A 1 129 ? 4.029 -16.147 -1.485 1.00 97.25 129 GLU A N 1
ATOM 1085 C CA . GLU A 1 129 ? 4.524 -17.520 -1.304 1.00 97.25 129 GLU A CA 1
ATOM 1086 C C . GLU A 1 129 ? 5.823 -17.650 -0.478 1.00 97.25 129 GLU A C 1
ATOM 1088 O O . GLU A 1 129 ? 6.268 -18.770 -0.197 1.00 97.25 129 GLU A O 1
ATOM 1093 N N . VAL A 1 130 ? 6.470 -16.543 -0.098 1.00 97.50 130 VAL A N 1
ATOM 1094 C CA . VAL A 1 130 ? 7.726 -16.537 0.676 1.00 97.50 130 VAL A CA 1
ATOM 1095 C C . VAL A 1 130 ? 7.597 -15.623 1.886 1.00 97.50 130 VAL A C 1
ATOM 1097 O O . VAL A 1 130 ? 7.344 -14.431 1.753 1.00 97.50 130 VAL A O 1
ATOM 1100 N N . ASN A 1 131 ? 7.856 -16.158 3.077 1.00 96.88 131 ASN A N 1
ATOM 1101 C CA . ASN A 1 131 ? 7.591 -15.502 4.355 1.00 96.88 131 ASN A CA 1
ATOM 1102 C C . ASN A 1 131 ? 8.299 -14.142 4.511 1.00 96.88 131 ASN A C 1
ATOM 1104 O O . ASN A 1 131 ? 7.696 -13.179 4.984 1.00 96.88 131 ASN A O 1
ATOM 1108 N N . LEU A 1 132 ? 9.561 -14.026 4.072 1.00 96.06 132 LEU A N 1
ATOM 1109 C CA . LEU A 1 132 ? 10.277 -12.745 4.096 1.00 96.06 132 LEU A CA 1
ATOM 1110 C C . LEU A 1 132 ? 9.658 -11.705 3.148 1.00 96.06 132 LEU A C 1
ATOM 1112 O O . LEU A 1 132 ? 9.515 -10.544 3.528 1.00 96.06 132 LEU A O 1
ATOM 1116 N N . PHE A 1 133 ? 9.279 -12.105 1.931 1.00 96.88 133 PHE A N 1
ATOM 1117 C CA . PHE A 1 133 ? 8.628 -11.195 0.987 1.00 96.88 133 PHE A CA 1
ATOM 1118 C C . PHE A 1 133 ? 7.187 -10.874 1.431 1.00 96.88 133 PHE A C 1
ATOM 1120 O O . PHE A 1 133 ? 6.750 -9.736 1.267 1.00 96.88 133 PHE A O 1
ATOM 1127 N N . TRP A 1 134 ? 6.501 -11.790 2.118 1.00 97.56 134 TRP A N 1
ATOM 1128 C CA . TRP A 1 134 ? 5.216 -11.531 2.775 1.00 97.56 134 TRP A CA 1
ATOM 1129 C C . TRP A 1 134 ? 5.322 -10.483 3.874 1.00 97.56 134 TRP A C 1
ATOM 1131 O O . TRP A 1 134 ? 4.466 -9.607 3.965 1.00 97.56 134 TRP A O 1
ATOM 1141 N N . ALA A 1 135 ? 6.420 -10.454 4.634 1.00 95.88 135 ALA A N 1
ATOM 1142 C CA . ALA A 1 135 ? 6.685 -9.358 5.570 1.00 95.88 135 ALA A CA 1
ATOM 1143 C C . ALA A 1 135 ? 6.683 -7.982 4.882 1.00 95.88 135 ALA A C 1
ATOM 1145 O O . ALA A 1 135 ? 6.345 -6.975 5.499 1.00 95.88 135 ALA A O 1
ATOM 1146 N N . SER A 1 136 ? 7.043 -7.948 3.598 1.00 94.69 136 SER A N 1
ATOM 1147 C CA . SER A 1 136 ? 7.037 -6.742 2.781 1.00 94.69 136 SER A CA 1
ATOM 1148 C C . SER A 1 136 ? 5.696 -6.438 2.125 1.00 94.69 136 SER A C 1
ATOM 1150 O O . SER A 1 136 ? 5.595 -5.405 1.492 1.00 94.69 136 SER A O 1
ATOM 1152 N N . HIS A 1 137 ? 4.682 -7.292 2.238 1.00 97.12 137 HIS A N 1
ATOM 1153 C CA . HIS A 1 137 ? 3.442 -7.130 1.478 1.00 97.12 137 HIS A CA 1
ATOM 1154 C C . HIS A 1 137 ? 2.177 -7.274 2.328 1.00 97.12 137 HIS A C 1
ATOM 1156 O O . HIS A 1 137 ? 1.169 -6.641 2.039 1.00 97.12 137 HIS A O 1
ATOM 1162 N N . GLN A 1 138 ? 2.239 -7.986 3.453 1.00 97.06 138 GLN A N 1
ATOM 1163 C CA . GLN A 1 138 ? 1.111 -8.193 4.365 1.00 97.06 138 GLN A CA 1
ATOM 1164 C C . GLN A 1 138 ? 0.471 -6.885 4.850 1.00 97.06 138 GLN A C 1
ATOM 1166 O O . GLN A 1 138 ? -0.745 -6.822 5.018 1.00 97.06 138 GLN A O 1
ATOM 1171 N N . THR A 1 139 ? 1.256 -5.804 4.983 1.00 96.94 139 THR A N 1
ATOM 1172 C CA . THR A 1 139 ? 0.724 -4.467 5.283 1.00 96.94 139 THR A CA 1
ATOM 1173 C C . THR A 1 139 ? -0.381 -4.097 4.299 1.00 96.94 139 THR A C 1
ATOM 1175 O O . THR A 1 139 ? -1.430 -3.640 4.735 1.00 96.94 139 THR A O 1
ATOM 1178 N N . HIS A 1 140 ? -0.202 -4.360 3.005 1.00 97.62 140 HIS A N 1
ATOM 1179 C CA . HIS A 1 140 ? -1.187 -4.088 1.961 1.00 97.62 140 HIS A CA 1
ATOM 1180 C C . HIS A 1 140 ? -2.503 -4.844 2.173 1.00 97.62 140 HIS A C 1
ATOM 1182 O O . HIS A 1 140 ? -3.574 -4.242 2.122 1.00 97.62 140 HIS A O 1
ATOM 1188 N N . HIS A 1 141 ? -2.412 -6.124 2.536 1.00 97.75 141 HIS A N 1
ATOM 1189 C CA . HIS A 1 141 ? -3.553 -7.007 2.805 1.00 97.75 141 HIS A CA 1
ATOM 1190 C C . HIS A 1 141 ? -4.179 -6.833 4.193 1.00 97.75 141 HIS A C 1
ATOM 1192 O O . HIS A 1 141 ? -5.170 -7.482 4.519 1.00 97.75 141 HIS A O 1
ATOM 1198 N N . SER A 1 142 ? -3.614 -5.979 5.049 1.00 97.06 142 SER A N 1
ATOM 1199 C CA . SER A 1 142 ? -4.083 -5.834 6.431 1.00 97.06 142 SER A CA 1
ATOM 1200 C C . SER A 1 142 ? -5.361 -5.000 6.585 1.00 97.06 142 SER A C 1
ATOM 1202 O O . SER A 1 142 ? -5.894 -4.928 7.692 1.00 97.06 142 SER A O 1
ATOM 1204 N N . ALA A 1 143 ? -5.846 -4.356 5.516 1.00 96.06 143 ALA A N 1
ATOM 1205 C CA . ALA A 1 143 ? -7.081 -3.574 5.542 1.00 96.06 143 ALA A CA 1
ATOM 1206 C C . ALA A 1 143 ? -8.305 -4.491 5.659 1.00 96.06 143 ALA A C 1
ATOM 1208 O O . ALA A 1 143 ? -8.430 -5.471 4.930 1.00 96.06 143 ALA A O 1
ATOM 1209 N N . GLU A 1 144 ? -9.223 -4.164 6.565 1.00 95.00 144 GLU A N 1
ATOM 1210 C CA . GLU A 1 144 ? -10.463 -4.931 6.753 1.00 95.00 144 GLU A CA 1
ATOM 1211 C C . GLU A 1 144 ? -11.653 -4.294 6.010 1.00 95.00 144 GLU A C 1
ATOM 1213 O O . GLU A 1 144 ? -12.685 -4.941 5.825 1.00 95.00 144 GLU A O 1
ATOM 1218 N N . ASN A 1 145 ? -11.528 -3.037 5.567 1.00 93.38 145 ASN A N 1
ATOM 1219 C CA . ASN A 1 145 ? -12.375 -2.433 4.545 1.00 93.38 145 ASN A CA 1
ATOM 1220 C C . ASN A 1 145 ? -11.640 -2.424 3.197 1.00 93.38 145 ASN A C 1
ATOM 1222 O O . ASN A 1 145 ? -10.483 -2.018 3.114 1.00 93.38 145 ASN A O 1
ATOM 1226 N N . TYR A 1 146 ? -12.337 -2.807 2.127 1.00 95.25 146 TYR A N 1
ATOM 1227 C CA . TYR A 1 146 ? -11.794 -2.795 0.771 1.00 95.25 146 TYR A CA 1
ATOM 1228 C C . TYR A 1 146 ? -12.375 -1.636 -0.043 1.00 95.25 146 TYR A C 1
ATOM 1230 O O . TYR A 1 146 ? -13.580 -1.581 -0.282 1.00 95.25 146 TYR A O 1
ATOM 1238 N N . ASN A 1 147 ? -11.525 -0.673 -0.400 1.00 95.81 147 ASN A N 1
ATOM 1239 C CA . ASN A 1 147 ? -11.864 0.537 -1.158 1.00 95.81 147 ASN A CA 1
ATOM 1240 C C . ASN A 1 147 ? -10.582 1.154 -1.750 1.00 95.81 147 ASN A C 1
ATOM 1242 O O . ASN A 1 147 ? -9.482 0.649 -1.506 1.00 95.81 147 ASN A O 1
ATOM 1246 N N . LEU A 1 148 ? -10.687 2.272 -2.474 1.00 96.81 148 LEU A N 1
ATOM 1247 C CA . LEU A 1 148 ? -9.544 2.864 -3.181 1.00 96.81 148 LEU A CA 1
ATOM 1248 C C . LEU A 1 148 ? -8.404 3.293 -2.249 1.00 96.81 148 LEU A C 1
ATOM 1250 O O . LEU A 1 148 ? -7.249 3.347 -2.676 1.00 96.81 148 LEU A O 1
ATOM 1254 N N . SER A 1 149 ? -8.678 3.568 -0.969 1.00 95.94 149 SER A N 1
ATOM 1255 C CA . SER A 1 149 ? -7.610 3.868 -0.008 1.00 95.94 149 SER A CA 1
ATOM 1256 C C . SER A 1 149 ? -6.712 2.655 0.254 1.00 95.94 149 SER A C 1
ATOM 1258 O O . SER A 1 149 ? -5.526 2.846 0.519 1.00 95.94 149 SER A O 1
ATOM 1260 N N . THR A 1 150 ? -7.210 1.420 0.107 1.00 96.75 150 THR A N 1
ATOM 1261 C CA . THR A 1 150 ? -6.429 0.178 0.263 1.00 96.75 150 THR A CA 1
ATOM 1262 C C . THR A 1 150 ? -5.235 0.140 -0.694 1.00 96.75 150 THR A C 1
ATOM 1264 O O . THR A 1 150 ? -4.150 -0.286 -0.297 1.00 96.75 150 THR A O 1
ATOM 1267 N N . ALA A 1 151 ? -5.367 0.703 -1.902 1.00 96.31 151 ALA A N 1
ATOM 1268 C CA . ALA A 1 151 ? -4.255 0.850 -2.847 1.00 96.31 151 ALA A CA 1
ATOM 1269 C C . ALA A 1 151 ? -3.076 1.652 -2.263 1.00 96.31 151 ALA A C 1
ATOM 1271 O O . ALA A 1 151 ? -1.916 1.426 -2.611 1.00 96.31 151 ALA A O 1
ATOM 1272 N N . LEU A 1 152 ? -3.357 2.593 -1.357 1.00 95.38 152 LEU A N 1
ATOM 1273 C CA . LEU A 1 152 ? -2.355 3.448 -0.722 1.00 95.38 152 LEU A CA 1
ATOM 1274 C C . LEU A 1 152 ? -1.670 2.774 0.471 1.00 95.38 152 LEU A C 1
ATOM 1276 O O . LEU A 1 152 ? -0.638 3.276 0.917 1.00 95.38 152 LEU A O 1
ATOM 1280 N N . ARG A 1 153 ? -2.186 1.638 0.961 1.00 96.75 153 ARG A N 1
ATOM 1281 C CA . ARG A 1 153 ? -1.607 0.881 2.078 1.00 96.75 153 ARG A CA 1
ATOM 1282 C C . ARG A 1 153 ? -0.344 0.140 1.633 1.00 96.75 153 ARG A C 1
ATOM 1284 O O . ARG A 1 153 ? -0.350 -1.065 1.422 1.00 96.75 153 ARG A O 1
ATOM 1291 N N . GLN A 1 154 ? 0.738 0.881 1.440 1.00 94.94 154 GLN A N 1
ATOM 1292 C CA . GLN A 1 154 ? 1.993 0.366 0.895 1.00 94.94 154 GLN A CA 1
ATOM 1293 C C . GLN A 1 154 ? 2.995 0.043 2.005 1.00 94.94 154 GLN A C 1
ATOM 1295 O O . GLN A 1 154 ? 3.087 0.736 3.021 1.00 94.94 154 GLN A O 1
ATOM 1300 N N . ALA A 1 155 ? 3.777 -1.011 1.800 1.00 94.81 155 ALA A N 1
ATOM 1301 C CA . ALA A 1 155 ? 4.830 -1.398 2.721 1.00 94.81 155 ALA A CA 1
ATOM 1302 C C . ALA A 1 155 ? 6.172 -0.760 2.345 1.00 94.81 155 ALA A C 1
ATOM 1304 O O . ALA A 1 155 ? 6.562 -0.723 1.176 1.00 94.81 155 ALA A O 1
ATOM 1305 N N . THR A 1 156 ? 6.929 -0.308 3.342 1.00 93.06 156 THR A N 1
ATOM 1306 C CA . THR A 1 156 ? 8.254 0.290 3.110 1.00 93.06 156 THR A CA 1
ATOM 1307 C C . THR A 1 156 ? 9.247 -0.737 2.578 1.00 93.06 156 THR A C 1
ATOM 1309 O O . THR A 1 156 ? 9.986 -0.454 1.635 1.00 93.06 156 THR A O 1
ATOM 1312 N N . LEU A 1 157 ? 9.252 -1.941 3.160 1.00 92.44 157 LEU A N 1
ATOM 1313 C CA . LEU A 1 157 ? 10.234 -2.980 2.846 1.00 92.44 157 LEU A CA 1
ATOM 1314 C C . LEU A 1 157 ? 10.160 -3.436 1.379 1.00 92.44 157 LEU A C 1
ATOM 1316 O O . LEU A 1 157 ? 11.198 -3.733 0.790 1.00 92.44 157 LEU A O 1
ATOM 1320 N N . GLN A 1 158 ? 8.972 -3.419 0.763 1.00 91.00 158 GLN A N 1
ATOM 1321 C CA . GLN A 1 158 ? 8.785 -3.860 -0.624 1.00 91.00 158 GLN A CA 1
ATOM 1322 C C . GLN A 1 158 ? 9.671 -3.067 -1.594 1.00 91.00 158 GLN A C 1
ATOM 1324 O O . GLN A 1 158 ? 10.292 -3.650 -2.484 1.00 91.00 158 GLN A O 1
ATOM 1329 N N . SER A 1 159 ? 9.831 -1.758 -1.365 1.00 86.00 159 SER A N 1
ATOM 1330 C CA . SER A 1 159 ? 10.664 -0.879 -2.207 1.00 86.00 159 SER A CA 1
ATOM 1331 C C . SER A 1 159 ? 12.155 -1.257 -2.214 1.00 86.00 159 SER A C 1
ATOM 1333 O O . SER A 1 159 ? 12.889 -0.831 -3.102 1.00 86.00 159 SER A O 1
ATOM 1335 N N . TYR A 1 160 ? 12.615 -2.058 -1.249 1.00 87.75 160 TYR A N 1
ATOM 1336 C CA . TYR A 1 160 ? 14.020 -2.454 -1.106 1.00 87.75 160 TYR A CA 1
ATOM 1337 C C . TYR A 1 160 ? 14.328 -3.866 -1.583 1.00 87.75 160 TYR A C 1
ATOM 1339 O O . TYR A 1 160 ? 15.499 -4.213 -1.729 1.00 87.75 160 TYR A O 1
ATOM 1347 N N . ILE A 1 161 ? 13.299 -4.672 -1.831 1.00 89.50 161 ILE A N 1
ATOM 1348 C CA . ILE A 1 161 ? 13.468 -6.074 -2.218 1.00 89.50 161 ILE A CA 1
ATOM 1349 C C . ILE A 1 161 ? 12.880 -6.380 -3.602 1.00 89.50 161 ILE A C 1
ATOM 1351 O O . ILE A 1 161 ? 13.204 -7.410 -4.186 1.00 89.50 161 ILE A O 1
ATOM 1355 N N . SER A 1 162 ? 12.090 -5.459 -4.168 1.00 90.06 162 SER A N 1
ATOM 1356 C CA . SER A 1 162 ? 11.451 -5.626 -5.483 1.00 90.06 162 SER A CA 1
ATOM 1357 C C . SER A 1 162 ? 12.402 -5.509 -6.675 1.00 90.06 162 SER A C 1
ATOM 1359 O O . SER A 1 162 ? 12.152 -6.092 -7.726 1.00 90.06 162 SER A O 1
ATOM 1361 N N . TRP A 1 163 ? 13.511 -4.780 -6.531 1.00 92.50 163 TRP A N 1
ATOM 1362 C CA . TRP A 1 163 ? 14.374 -4.408 -7.659 1.00 92.50 163 TRP A CA 1
ATOM 1363 C C . TRP A 1 163 ? 14.967 -5.603 -8.416 1.00 92.50 163 TRP A C 1
ATOM 1365 O O . TRP A 1 163 ? 15.178 -5.518 -9.624 1.00 92.50 163 TRP A O 1
ATOM 1375 N N . ILE A 1 164 ? 15.199 -6.724 -7.724 1.00 95.25 164 ILE A N 1
ATOM 1376 C CA . ILE A 1 164 ? 15.814 -7.937 -8.284 1.00 95.25 164 ILE A CA 1
ATOM 1377 C C . ILE A 1 164 ? 14.979 -8.492 -9.446 1.00 95.25 164 ILE A C 1
ATOM 1379 O O . ILE A 1 164 ? 15.535 -8.941 -10.448 1.00 95.25 164 ILE A O 1
ATOM 1383 N N . PHE A 1 165 ? 13.651 -8.407 -9.348 1.00 96.25 165 PHE A N 1
ATOM 1384 C CA . PHE A 1 165 ? 12.723 -8.952 -10.342 1.00 96.25 165 PHE A CA 1
ATOM 1385 C C . PHE A 1 165 ? 12.757 -8.196 -11.671 1.00 96.25 165 PHE A C 1
ATOM 1387 O O . PHE A 1 165 ? 12.447 -8.769 -12.713 1.00 96.25 165 PHE A O 1
ATOM 1394 N N . TYR A 1 166 ? 13.179 -6.931 -11.653 1.00 97.50 166 TYR A N 1
ATOM 1395 C CA . TYR A 1 166 ? 13.256 -6.094 -12.848 1.00 97.50 166 TYR A CA 1
ATOM 1396 C C . TYR A 1 166 ? 14.627 -6.133 -13.536 1.00 97.50 166 TYR A C 1
ATOM 1398 O O . TYR A 1 166 ? 14.734 -5.748 -14.700 1.00 97.50 166 TYR A O 1
ATOM 1406 N N . LEU A 1 167 ? 15.679 -6.631 -12.873 1.00 96.81 167 LEU A N 1
ATOM 1407 C CA . LEU A 1 167 ? 17.037 -6.673 -13.437 1.00 96.81 167 LEU A CA 1
ATOM 1408 C C . LEU A 1 167 ? 17.180 -7.442 -14.756 1.00 96.81 167 LEU A C 1
ATOM 1410 O O . LEU A 1 167 ? 17.989 -7.006 -15.576 1.00 96.81 167 LEU A O 1
ATOM 1414 N N . PRO A 1 168 ? 16.439 -8.537 -15.025 1.00 96.94 168 PRO A N 1
ATOM 1415 C CA . PRO A 1 168 ? 16.515 -9.190 -16.329 1.00 96.94 168 PRO A CA 1
ATOM 1416 C C . PRO A 1 168 ? 16.201 -8.237 -17.491 1.00 96.94 168 PRO A C 1
ATOM 1418 O O . PRO A 1 168 ? 16.833 -8.325 -18.542 1.00 96.94 168 PRO A O 1
ATOM 1421 N N . LEU A 1 169 ? 15.290 -7.274 -17.298 1.00 97.88 169 LEU A N 1
ATOM 1422 C CA . LEU A 1 169 ? 14.974 -6.268 -18.318 1.00 97.88 169 LEU A CA 1
ATOM 1423 C C . LEU A 1 169 ? 16.135 -5.294 -18.535 1.00 97.88 169 LEU A C 1
ATOM 1425 O O . LEU A 1 169 ? 16.380 -4.894 -19.673 1.00 97.88 169 LEU A O 1
ATOM 1429 N N . ALA A 1 170 ? 16.919 -4.986 -17.496 1.00 97.56 170 ALA A N 1
ATOM 1430 C CA . ALA A 1 170 ? 18.086 -4.105 -17.591 1.00 97.56 170 ALA A CA 1
ATOM 1431 C C . ALA A 1 170 ? 19.176 -4.642 -18.533 1.00 97.56 170 ALA A C 1
ATOM 1433 O O . ALA A 1 170 ? 20.077 -3.898 -18.914 1.00 97.56 170 ALA A O 1
ATOM 1434 N N . LEU A 1 171 ? 19.106 -5.911 -18.949 1.00 97.19 171 LEU A N 1
ATOM 1435 C CA . LEU A 1 171 ? 20.005 -6.509 -19.940 1.00 97.19 171 LEU A CA 1
ATOM 1436 C C . LEU A 1 171 ? 19.702 -6.079 -21.381 1.00 97.19 171 LEU A C 1
ATOM 1438 O O . LEU A 1 171 ? 20.575 -6.196 -22.239 1.00 97.19 171 LEU A O 1
ATOM 1442 N N . VAL A 1 172 ? 18.521 -5.524 -21.665 1.00 97.25 172 VAL A N 1
ATOM 1443 C CA . VAL A 1 172 ? 18.135 -5.124 -23.036 1.00 97.25 172 VAL A CA 1
ATOM 1444 C C . VAL A 1 172 ? 17.343 -3.817 -23.109 1.00 97.25 172 VAL A C 1
ATOM 1446 O O . VAL A 1 172 ? 17.481 -3.087 -24.088 1.00 97.25 172 VAL A O 1
ATOM 1449 N N . VAL A 1 173 ? 16.543 -3.495 -22.090 1.00 97.88 173 VAL A N 1
ATOM 1450 C CA . VAL A 1 173 ? 15.592 -2.375 -22.082 1.00 97.88 173 VAL A CA 1
ATOM 1451 C C . VAL A 1 173 ? 16.223 -1.096 -21.506 1.00 97.88 173 VAL A C 1
ATOM 1453 O O . VAL A 1 173 ? 16.693 -1.126 -20.364 1.00 97.88 173 VAL A O 1
ATOM 1456 N N . PRO A 1 174 ? 16.164 0.044 -22.228 1.00 97.25 174 PRO A N 1
ATOM 1457 C CA . PRO A 1 174 ? 16.622 1.343 -21.734 1.00 97.25 174 PRO A CA 1
ATOM 1458 C C . PRO A 1 174 ? 15.946 1.794 -20.422 1.00 97.25 174 PRO A C 1
ATOM 1460 O O . PRO A 1 174 ? 14.734 1.639 -20.269 1.00 97.25 174 PRO A O 1
ATOM 1463 N N . PRO A 1 175 ? 16.675 2.431 -19.487 1.00 97.44 175 PRO A N 1
ATOM 1464 C CA . PRO A 1 175 ? 16.106 2.886 -18.216 1.00 97.44 175 PRO A CA 1
ATOM 1465 C C . PRO A 1 175 ? 14.900 3.849 -18.301 1.00 97.44 175 PRO A C 1
ATOM 1467 O O . PRO A 1 175 ? 13.990 3.691 -17.485 1.00 97.44 175 PRO A O 1
ATOM 1470 N N . PRO A 1 176 ? 14.816 4.813 -19.248 1.00 97.19 176 PRO A N 1
ATOM 1471 C CA . PRO A 1 176 ? 13.677 5.735 -19.305 1.00 97.19 176 PRO A CA 1
ATOM 1472 C C . PRO A 1 176 ? 12.344 5.025 -19.566 1.00 97.19 176 PRO A C 1
ATOM 1474 O O . PRO A 1 176 ? 11.363 5.271 -18.869 1.00 97.19 176 PRO A O 1
ATOM 1477 N N . ILE A 1 177 ? 12.313 4.095 -20.527 1.00 97.06 177 ILE A N 1
ATOM 1478 C CA . ILE A 1 177 ? 11.088 3.363 -20.870 1.00 97.06 177 ILE A CA 1
ATOM 1479 C C . ILE A 1 177 ? 10.708 2.366 -19.770 1.00 97.06 177 ILE A C 1
ATOM 1481 O O . ILE A 1 177 ? 9.531 2.243 -19.436 1.00 97.06 177 ILE A O 1
ATOM 1485 N N . PHE A 1 178 ? 11.696 1.741 -19.118 1.00 97.62 178 PHE A N 1
ATOM 1486 C CA . PHE A 1 178 ? 11.474 0.949 -17.905 1.00 97.62 178 PHE A CA 1
ATOM 1487 C C . PHE A 1 178 ? 10.768 1.769 -16.815 1.00 97.62 178 PHE A C 1
ATOM 1489 O O . PHE A 1 178 ? 9.716 1.357 -16.325 1.00 97.62 178 PHE A O 1
ATOM 1496 N N . LEU A 1 179 ? 11.289 2.960 -16.495 1.00 96.69 179 LEU A N 1
ATOM 1497 C CA . LEU A 1 179 ? 10.724 3.845 -15.472 1.00 96.69 179 LEU A CA 1
ATOM 1498 C C . LEU A 1 179 ? 9.291 4.299 -15.799 1.00 96.69 179 LEU A C 1
ATOM 1500 O O . LEU A 1 179 ? 8.484 4.533 -14.900 1.00 96.69 179 LEU A O 1
ATOM 1504 N N . ILE A 1 180 ? 8.949 4.441 -17.076 1.00 96.31 180 ILE A N 1
ATOM 1505 C CA . ILE A 1 180 ? 7.585 4.779 -17.499 1.00 96.31 180 ILE A CA 1
ATOM 1506 C C . ILE A 1 180 ? 6.635 3.612 -17.238 1.00 96.31 180 ILE A C 1
ATOM 1508 O O . ILE A 1 180 ? 5.574 3.800 -16.640 1.00 96.31 180 ILE A O 1
ATOM 1512 N N . HIS A 1 181 ? 7.013 2.401 -17.651 1.00 97.62 181 HIS A N 1
ATOM 1513 C CA . HIS A 1 181 ? 6.150 1.234 -17.494 1.00 97.62 181 HIS A CA 1
ATOM 1514 C C . HIS A 1 181 ? 6.004 0.796 -16.036 1.00 97.62 181 HIS A C 1
ATOM 1516 O O . HIS A 1 181 ? 4.908 0.370 -15.680 1.00 97.62 181 HIS A O 1
ATOM 1522 N N . THR A 1 182 ? 7.017 0.949 -15.175 1.00 96.38 182 THR A N 1
ATOM 1523 C CA . THR A 1 182 ? 6.854 0.675 -13.732 1.00 96.38 182 THR A CA 1
ATOM 1524 C C . THR A 1 182 ? 5.891 1.658 -13.067 1.00 96.38 182 THR A C 1
ATOM 1526 O O . THR A 1 182 ? 5.064 1.253 -12.250 1.00 96.38 182 THR A O 1
ATOM 1529 N N . GLN A 1 183 ? 5.920 2.937 -13.459 1.00 95.69 183 GLN A N 1
ATOM 1530 C CA . GLN A 1 183 ? 4.954 3.930 -12.981 1.00 95.69 183 GLN A CA 1
ATOM 1531 C C . GLN A 1 183 ? 3.533 3.646 -13.475 1.00 95.69 183 GLN A C 1
ATOM 1533 O O . GLN A 1 183 ? 2.602 3.682 -12.673 1.00 95.69 183 GLN A O 1
ATOM 1538 N N . MET A 1 184 ? 3.346 3.350 -14.765 1.00 97.31 184 MET A N 1
ATOM 1539 C CA . MET A 1 184 ? 2.018 3.015 -15.299 1.00 97.31 184 MET A CA 1
ATOM 1540 C C . MET A 1 184 ? 1.472 1.716 -14.693 1.00 97.31 184 MET A C 1
ATOM 1542 O O . MET A 1 184 ? 0.279 1.648 -14.414 1.00 97.31 184 MET A O 1
ATOM 1546 N N . ASN A 1 185 ? 2.331 0.729 -14.404 1.00 97.75 185 ASN A N 1
ATOM 1547 C CA . ASN A 1 185 ? 1.924 -0.520 -13.755 1.00 97.75 185 ASN A CA 1
ATOM 1548 C C . ASN A 1 185 ? 1.368 -0.239 -12.357 1.00 97.75 185 ASN A C 1
ATOM 1550 O O . ASN A 1 185 ? 0.251 -0.639 -12.037 1.00 97.75 185 ASN A O 1
ATOM 1554 N N . LEU A 1 186 ? 2.105 0.545 -11.563 1.00 94.94 186 LEU A N 1
ATOM 1555 C CA . LEU A 1 186 ? 1.660 0.983 -10.243 1.00 94.94 186 LEU A CA 1
ATOM 1556 C C . LEU A 1 186 ? 0.351 1.788 -10.311 1.00 94.94 186 LEU A C 1
ATOM 1558 O O . LEU A 1 186 ? -0.526 1.614 -9.469 1.00 94.94 186 LEU A O 1
ATOM 1562 N N . LEU A 1 187 ? 0.217 2.678 -11.298 1.00 96.06 187 LEU A N 1
ATOM 1563 C CA . LEU A 1 187 ? -0.975 3.509 -11.464 1.00 96.06 187 LEU A CA 1
ATOM 1564 C C . LEU A 1 187 ? -2.209 2.703 -11.877 1.00 96.06 187 LEU A C 1
ATOM 1566 O O . LEU A 1 187 ? -3.294 2.968 -11.360 1.00 96.06 187 LEU A O 1
ATOM 1570 N N . TYR A 1 188 ? -2.050 1.714 -12.759 1.00 97.94 188 TYR A N 1
ATOM 1571 C CA . TYR A 1 188 ? -3.126 0.799 -13.136 1.00 97.94 188 TYR A CA 1
ATOM 1572 C C . TYR A 1 188 ? -3.677 0.057 -11.924 1.00 97.94 188 TYR A C 1
ATOM 1574 O O . TYR A 1 188 ? -4.888 -0.049 -11.747 1.00 97.94 188 TYR A O 1
ATOM 1582 N N . GLN A 1 189 ? -2.800 -0.386 -11.030 1.00 97.19 189 GLN A N 1
ATOM 1583 C CA . GLN A 1 189 ? -3.220 -1.122 -9.847 1.00 97.19 189 GLN A CA 1
ATOM 1584 C C . GLN A 1 189 ? -4.024 -0.280 -8.846 1.00 97.19 189 GLN A C 1
ATOM 1586 O O . GLN A 1 189 ? -4.664 -0.843 -7.967 1.00 97.19 189 GLN A O 1
ATOM 1591 N N . PHE A 1 190 ? -4.066 1.051 -8.958 1.00 96.94 190 PHE A N 1
ATOM 1592 C CA . PHE A 1 190 ? -4.875 1.870 -8.053 1.00 96.94 190 PHE A CA 1
ATOM 1593 C C . PHE A 1 190 ? -6.379 1.584 -8.192 1.00 96.94 190 PHE A C 1
ATOM 1595 O O . PHE A 1 190 ? -7.045 1.291 -7.202 1.00 96.94 190 PHE A O 1
ATOM 1602 N N . TRP A 1 191 ? -6.922 1.648 -9.414 1.00 95.56 191 TRP A N 1
ATOM 1603 C CA . TRP A 1 191 ? -8.377 1.661 -9.629 1.00 95.56 191 TRP A CA 1
ATOM 1604 C C . TRP A 1 191 ? -9.044 0.294 -9.424 1.00 95.56 191 TRP A C 1
ATOM 1606 O O . TRP A 1 191 ? -10.251 0.236 -9.196 1.00 95.56 191 TRP A O 1
ATOM 1616 N N . ILE A 1 192 ? -8.270 -0.794 -9.468 1.00 97.31 192 ILE A N 1
ATOM 1617 C CA . ILE A 1 192 ? -8.770 -2.148 -9.194 1.00 97.31 192 ILE A CA 1
ATOM 1618 C C . ILE A 1 192 ? -9.082 -2.380 -7.704 1.00 97.31 192 ILE A C 1
ATOM 1620 O O . ILE A 1 192 ? -9.741 -3.357 -7.372 1.00 97.31 192 ILE A O 1
ATOM 1624 N N . HIS A 1 193 ? -8.687 -1.477 -6.799 1.00 97.69 193 HIS A N 1
ATOM 1625 C CA . HIS A 1 193 ? -9.024 -1.560 -5.373 1.00 97.69 193 HIS A CA 1
ATOM 1626 C C . HIS A 1 193 ? -10.392 -0.955 -5.081 1.00 97.69 193 HIS A C 1
ATOM 1628 O O . HIS A 1 193 ? -10.495 0.098 -4.462 1.00 97.69 193 HIS A O 1
ATOM 1634 N N . THR A 1 194 ? -11.465 -1.587 -5.537 1.00 95.69 194 THR A N 1
ATOM 1635 C CA . THR A 1 194 ? -12.805 -1.097 -5.216 1.00 95.69 194 THR A CA 1
ATOM 1636 C C . THR A 1 194 ? -13.830 -2.215 -5.122 1.00 95.69 194 THR A C 1
ATOM 1638 O O . THR A 1 194 ? -13.787 -3.204 -5.855 1.00 95.69 194 THR A O 1
ATOM 1641 N N . ASP A 1 195 ? -14.788 -2.033 -4.219 1.00 93.25 195 ASP A N 1
ATOM 1642 C CA . ASP A 1 195 ? -15.963 -2.892 -4.091 1.00 93.25 195 ASP A CA 1
ATOM 1643 C C . ASP A 1 195 ? -17.168 -2.363 -4.897 1.00 93.25 195 ASP A C 1
ATOM 1645 O O . ASP A 1 195 ? -18.200 -3.025 -5.001 1.00 93.25 195 ASP A O 1
ATOM 1649 N N . VAL A 1 196 ? -17.094 -1.163 -5.489 1.00 94.56 196 VAL A N 1
ATOM 1650 C CA . VAL A 1 196 ? -18.262 -0.563 -6.172 1.00 94.56 196 VAL A CA 1
ATOM 1651 C C . VAL A 1 196 ? -18.474 -1.085 -7.596 1.00 94.56 196 VAL A C 1
ATOM 1653 O O . VAL A 1 196 ? -19.588 -1.003 -8.113 1.00 94.56 196 VAL A O 1
ATOM 1656 N N . ILE A 1 197 ? -17.425 -1.630 -8.223 1.00 94.25 197 ILE A N 1
ATOM 1657 C CA . ILE A 1 197 ? -17.456 -2.214 -9.572 1.00 94.25 197 ILE A CA 1
ATOM 1658 C C . ILE A 1 197 ? -17.501 -3.736 -9.435 1.00 94.25 197 ILE A C 1
ATOM 1660 O O . ILE A 1 197 ? -16.509 -4.344 -9.039 1.00 94.25 197 ILE A O 1
ATOM 1664 N N . SER A 1 198 ? -18.631 -4.357 -9.773 1.00 90.38 198 SER A N 1
ATOM 1665 C CA . SER A 1 198 ? -18.822 -5.802 -9.609 1.00 90.38 198 SER A CA 1
ATOM 1666 C C . SER A 1 198 ? -18.053 -6.624 -10.646 1.00 90.38 198 SER A C 1
ATOM 1668 O O . SER A 1 198 ? -17.184 -7.392 -10.269 1.00 90.38 198 SER A O 1
ATOM 1670 N N . ASN A 1 199 ? -18.336 -6.452 -11.935 1.00 89.25 199 ASN A N 1
ATOM 1671 C CA . ASN A 1 199 ? -17.779 -7.266 -13.019 1.00 89.25 199 ASN A CA 1
ATOM 1672 C C . ASN A 1 199 ? -17.619 -6.421 -14.293 1.00 89.25 199 ASN A C 1
ATOM 1674 O O . ASN A 1 199 ? -18.466 -5.570 -14.578 1.00 89.25 199 ASN A O 1
ATOM 1678 N N . LEU A 1 200 ? -16.565 -6.677 -15.074 1.00 95.50 200 LEU A N 1
ATOM 1679 C CA . LEU A 1 200 ? -16.314 -6.034 -16.377 1.00 95.50 200 LEU A CA 1
ATOM 1680 C C . LEU A 1 200 ? -16.578 -6.944 -17.592 1.00 95.50 200 LEU A C 1
ATOM 1682 O O . LEU A 1 200 ? -16.243 -6.596 -18.727 1.00 95.50 200 LEU A O 1
ATOM 1686 N N . GLY A 1 201 ? -17.205 -8.098 -17.382 1.00 95.00 201 GLY A N 1
ATOM 1687 C CA . GLY A 1 201 ? -17.608 -9.024 -18.432 1.00 95.00 201 GLY A CA 1
ATOM 1688 C C . GLY A 1 201 ? -16.397 -9.581 -19.191 1.00 95.00 201 GLY A C 1
ATOM 1689 O O . GLY A 1 201 ? -15.437 -10.023 -18.565 1.00 95.00 201 GLY A O 1
ATOM 1690 N N . PRO A 1 202 ? -16.386 -9.561 -20.537 1.00 96.19 202 PRO A N 1
ATOM 1691 C CA . PRO A 1 202 ? -15.299 -10.151 -21.321 1.00 96.19 202 PRO A CA 1
ATOM 1692 C C . PRO A 1 202 ? -13.902 -9.571 -21.050 1.00 96.19 202 PRO A C 1
ATOM 1694 O O . PRO A 1 202 ? -12.902 -10.239 -21.308 1.00 96.19 202 PRO A O 1
ATOM 1697 N N . PHE A 1 203 ? -13.801 -8.348 -20.519 1.00 96.12 203 PHE A N 1
ATOM 1698 C CA . PHE A 1 203 ? -12.504 -7.770 -20.162 1.00 96.12 203 PHE A CA 1
ATOM 1699 C C . PHE A 1 203 ? -11.780 -8.578 -19.072 1.00 96.12 203 PHE A C 1
ATOM 1701 O O . PHE A 1 203 ? -10.550 -8.589 -19.052 1.00 96.12 203 PHE A O 1
ATOM 1708 N N . GLU A 1 204 ? -12.508 -9.331 -18.241 1.00 96.44 204 GLU A N 1
ATOM 1709 C CA . GLU A 1 204 ? -11.960 -10.180 -17.172 1.00 96.44 204 GLU A CA 1
ATOM 1710 C C . GLU A 1 204 ? -11.209 -11.425 -17.683 1.00 96.44 204 GLU A C 1
ATOM 1712 O O . GLU A 1 204 ? -10.532 -12.135 -16.935 1.00 96.44 204 GLU A O 1
ATOM 1717 N N . TYR A 1 205 ? -11.267 -11.718 -18.982 1.00 96.94 205 TYR A N 1
ATOM 1718 C CA . TYR A 1 205 ? -10.411 -12.761 -19.551 1.00 96.94 205 TYR A CA 1
ATOM 1719 C C . TYR A 1 205 ? -8.964 -12.294 -19.733 1.00 96.94 205 TYR A C 1
ATOM 1721 O O . TYR A 1 205 ? -8.059 -13.129 -19.717 1.00 96.94 205 TYR A O 1
ATOM 1729 N N . ILE A 1 206 ? -8.747 -10.982 -19.879 1.00 97.94 206 ILE A N 1
ATOM 1730 C CA . ILE A 1 206 ? -7.457 -10.394 -20.265 1.00 97.94 206 ILE A CA 1
ATOM 1731 C C . ILE A 1 206 ? -6.899 -9.497 -19.159 1.00 97.94 206 ILE A C 1
ATOM 1733 O O . ILE A 1 206 ? -5.722 -9.601 -18.820 1.00 97.94 206 ILE A O 1
ATOM 1737 N N . LEU A 1 207 ? -7.732 -8.632 -18.584 1.00 98.25 207 LEU A N 1
ATOM 1738 C CA . LEU A 1 207 ? -7.326 -7.625 -17.612 1.00 98.25 207 LEU A CA 1
ATOM 1739 C C . LEU A 1 207 ? -7.516 -8.123 -16.179 1.00 98.25 207 LEU A C 1
ATOM 1741 O O . LEU A 1 207 ? -8.488 -8.809 -15.863 1.00 98.25 207 LEU A O 1
ATOM 1745 N N . ASN A 1 208 ? -6.601 -7.736 -15.293 1.00 98.44 208 ASN A N 1
ATOM 1746 C CA . ASN A 1 208 ? -6.861 -7.739 -13.864 1.00 98.44 208 ASN A CA 1
ATOM 1747 C C . ASN A 1 208 ? -7.900 -6.645 -13.568 1.00 98.44 208 ASN A C 1
ATOM 1749 O O . ASN A 1 208 ? -7.765 -5.514 -14.045 1.00 98.44 208 ASN A O 1
ATOM 1753 N N . THR A 1 209 ? -8.956 -6.995 -12.840 1.00 98.19 209 THR A N 1
ATOM 1754 C CA . THR A 1 209 ? -10.145 -6.158 -12.620 1.00 98.19 209 THR A CA 1
ATOM 1755 C C . THR A 1 209 ? -10.451 -6.079 -11.128 1.00 98.19 209 THR A C 1
ATOM 1757 O O . THR A 1 209 ? -9.897 -6.862 -10.352 1.00 98.19 209 THR A O 1
ATOM 1760 N N . PRO A 1 210 ? -11.357 -5.180 -10.696 1.00 98.00 210 PRO A N 1
ATOM 1761 C CA . PRO A 1 210 ? -11.777 -5.136 -9.303 1.00 98.00 210 PRO A CA 1
ATOM 1762 C C . PRO A 1 210 ? -12.272 -6.481 -8.753 1.00 98.00 210 PRO A C 1
ATOM 1764 O O . PRO A 1 210 ? -11.977 -6.800 -7.608 1.00 98.00 210 PRO A O 1
ATOM 1767 N N . SER A 1 211 ? -12.955 -7.305 -9.559 1.00 97.75 211 SER A N 1
ATOM 1768 C CA . SER A 1 211 ? -13.411 -8.640 -9.134 1.00 97.75 211 SER A CA 1
ATOM 1769 C C . SER A 1 211 ? -12.253 -9.575 -8.790 1.00 97.75 211 SER A C 1
ATOM 1771 O O . SER A 1 211 ? -12.184 -10.128 -7.690 1.00 97.75 211 SER A O 1
ATOM 1773 N N . HIS A 1 212 ? -11.279 -9.694 -9.693 1.00 98.31 212 HIS A N 1
ATOM 1774 C CA . HIS A 1 212 ? -10.091 -10.511 -9.457 1.00 98.31 212 HIS A CA 1
ATOM 1775 C C . HIS A 1 212 ? -9.282 -10.018 -8.257 1.00 98.31 212 HIS A C 1
ATOM 1777 O O . HIS A 1 212 ? -8.795 -10.830 -7.465 1.00 98.31 212 HIS A O 1
ATOM 1783 N N . HIS A 1 213 ? -9.162 -8.696 -8.109 1.00 98.31 213 HIS A N 1
ATOM 1784 C CA . HIS A 1 213 ? -8.357 -8.097 -7.052 1.00 98.31 213 HIS A CA 1
ATOM 1785 C C . HIS A 1 213 ? -9.044 -8.133 -5.680 1.00 98.31 213 HIS A C 1
ATOM 1787 O O . HIS A 1 213 ? -8.363 -8.208 -4.658 1.00 98.31 213 HIS A O 1
ATOM 1793 N N . ARG A 1 214 ? -10.383 -8.177 -5.624 1.00 98.12 214 ARG A N 1
ATOM 1794 C CA . ARG A 1 214 ? -11.111 -8.513 -4.389 1.00 98.12 214 ARG A CA 1
ATOM 1795 C C . ARG A 1 214 ? -10.799 -9.929 -3.930 1.00 98.12 214 ARG A C 1
ATOM 1797 O O . ARG A 1 214 ? -10.514 -10.117 -2.751 1.00 98.12 214 ARG A O 1
ATOM 1804 N N . VAL A 1 215 ? -10.808 -10.907 -4.844 1.00 98.25 215 VAL A N 1
ATOM 1805 C CA . VAL A 1 215 ? -10.412 -12.293 -4.524 1.00 98.25 215 VAL A CA 1
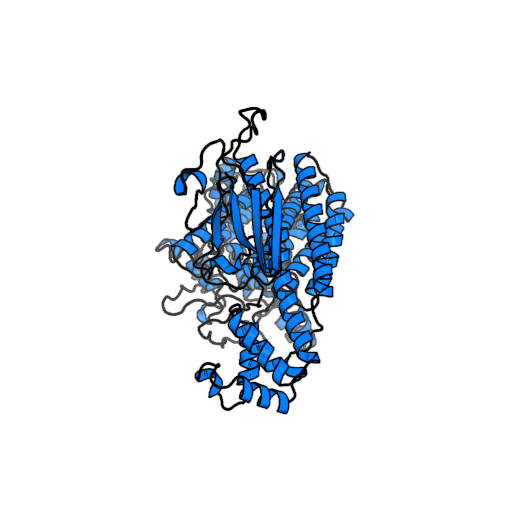ATOM 1806 C C . VAL A 1 215 ? -8.988 -12.314 -3.993 1.00 98.25 215 VAL A C 1
ATOM 1808 O O . VAL A 1 215 ? -8.753 -12.891 -2.943 1.00 98.25 215 VAL A O 1
ATOM 1811 N N . HIS A 1 216 ? -8.066 -11.616 -4.649 1.00 98.56 216 HIS A N 1
ATOM 1812 C CA . HIS A 1 216 ? -6.680 -11.508 -4.200 1.00 98.56 216 HIS A CA 1
ATOM 1813 C C . HIS A 1 216 ? -6.538 -10.956 -2.766 1.00 98.56 216 HIS A C 1
ATOM 1815 O O . HIS A 1 216 ? -5.731 -11.436 -1.972 1.00 98.56 216 HIS A O 1
ATOM 1821 N N . HIS A 1 217 ? -7.341 -9.951 -2.410 1.00 98.06 217 HIS A N 1
ATOM 1822 C CA . HIS A 1 217 ? -7.366 -9.366 -1.064 1.00 98.06 217 HIS A CA 1
ATOM 1823 C C . HIS A 1 217 ? -8.196 -10.156 -0.045 1.00 98.06 217 HIS A C 1
ATOM 1825 O O . HIS A 1 217 ? -8.205 -9.816 1.141 1.00 98.06 217 HIS A O 1
ATOM 1831 N N . GLY A 1 218 ? -8.896 -11.196 -0.489 1.00 97.19 218 GLY A N 1
ATOM 1832 C CA . GLY A 1 218 ? -9.736 -12.030 0.351 1.00 97.19 218 GLY A CA 1
ATOM 1833 C C . GLY A 1 218 ? -8.934 -13.007 1.204 1.00 97.19 218 GLY A C 1
ATOM 1834 O O . GLY A 1 218 ? -7.949 -13.592 0.763 1.00 97.19 218 GLY A O 1
ATOM 1835 N N . ARG A 1 219 ? -9.410 -13.255 2.424 1.00 95.94 219 ARG A N 1
ATOM 1836 C CA . ARG A 1 219 ? -8.875 -14.296 3.319 1.00 95.94 219 ARG A CA 1
ATOM 1837 C C . ARG A 1 219 ? -9.733 -15.556 3.386 1.00 95.94 219 ARG A C 1
ATOM 1839 O O . ARG A 1 219 ? -9.469 -16.426 4.214 1.00 95.94 219 ARG A O 1
ATOM 1846 N N . ASN A 1 220 ? -10.787 -15.643 2.574 1.00 96.56 220 ASN A N 1
ATOM 1847 C CA . ASN A 1 220 ? -11.544 -16.881 2.415 1.00 96.56 220 ASN A CA 1
ATOM 1848 C C . ASN A 1 220 ? -10.591 -17.982 1.914 1.00 96.56 220 ASN A C 1
ATOM 1850 O O . ASN A 1 220 ? -9.695 -17.681 1.125 1.00 96.56 220 ASN A O 1
ATOM 1854 N N . PRO A 1 221 ? -10.778 -19.256 2.296 1.00 95.56 221 PRO A N 1
ATOM 1855 C CA . PRO A 1 221 ? -9.868 -20.325 1.885 1.00 95.56 221 PRO A CA 1
ATOM 1856 C C . PRO A 1 221 ? -9.625 -20.419 0.367 1.00 95.56 221 PRO A C 1
ATOM 1858 O O . PRO A 1 221 ? -8.508 -20.715 -0.045 1.00 95.56 221 PRO A O 1
ATOM 1861 N N . TYR A 1 222 ? -10.629 -20.127 -0.473 1.00 95.94 222 TYR A N 1
ATOM 1862 C CA . TYR A 1 222 ? -10.480 -20.163 -1.938 1.00 95.94 222 TYR A CA 1
ATOM 1863 C C . TYR A 1 222 ? -9.710 -18.962 -2.521 1.00 95.94 222 TYR A C 1
ATOM 1865 O O . TYR A 1 222 ? -9.271 -19.025 -3.669 1.00 95.94 222 TYR A O 1
ATOM 1873 N N . CYS A 1 223 ? -9.562 -17.887 -1.744 1.00 97.44 223 CYS A N 1
ATOM 1874 C CA . CYS A 1 223 ? -8.878 -16.654 -2.123 1.00 97.44 223 CYS A CA 1
ATOM 1875 C C . CYS A 1 223 ? -7.365 -16.702 -1.869 1.00 97.44 223 CYS A C 1
ATOM 1877 O O . CYS A 1 223 ? -6.620 -15.941 -2.482 1.00 97.44 223 CYS A O 1
ATOM 1879 N N . ILE A 1 224 ? -6.905 -17.580 -0.970 1.00 96.31 224 ILE A N 1
ATOM 1880 C CA . ILE A 1 224 ? -5.497 -17.630 -0.568 1.00 96.31 224 ILE A CA 1
ATOM 1881 C C . ILE A 1 224 ? -4.616 -18.044 -1.747 1.00 96.31 224 ILE A C 1
ATOM 1883 O O . ILE A 1 224 ? -4.897 -19.033 -2.429 1.00 96.31 224 ILE A O 1
ATOM 1887 N N . ASP A 1 225 ? -3.529 -17.297 -1.947 1.00 96.81 225 ASP A N 1
ATOM 1888 C CA . ASP A 1 225 ? -2.540 -17.540 -2.995 1.00 96.81 225 ASP A CA 1
ATOM 1889 C C . ASP A 1 225 ? -3.135 -17.527 -4.419 1.00 96.81 225 ASP A C 1
ATOM 1891 O O . ASP A 1 225 ? -2.855 -18.400 -5.252 1.00 96.81 225 ASP A O 1
ATOM 1895 N N . LYS A 1 226 ? -3.995 -16.532 -4.698 1.00 98.19 226 LYS A N 1
ATOM 1896 C CA . LYS A 1 226 ? -4.651 -16.331 -6.001 1.00 98.19 226 LYS A CA 1
ATOM 1897 C C . LYS A 1 226 ? -4.476 -14.923 -6.564 1.00 98.19 226 LYS A C 1
ATOM 1899 O O . LYS A 1 226 ? -4.351 -13.954 -5.819 1.00 98.19 226 LYS A O 1
ATOM 1904 N N . ASN A 1 227 ? -4.562 -14.832 -7.893 1.00 98.62 227 ASN A N 1
ATOM 1905 C CA . ASN A 1 227 ? -4.679 -13.591 -8.669 1.00 98.62 227 ASN A CA 1
ATOM 1906 C C . ASN A 1 227 ? -3.554 -12.566 -8.410 1.00 98.62 227 ASN A C 1
ATOM 1908 O O . ASN A 1 227 ? -3.804 -11.466 -7.930 1.00 98.62 227 ASN A O 1
ATOM 1912 N N . TYR A 1 228 ? -2.310 -12.916 -8.735 1.00 98.69 228 TYR A N 1
ATOM 1913 C CA . TYR A 1 228 ? -1.126 -12.076 -8.515 1.00 98.69 228 TYR A CA 1
ATOM 1914 C C . TYR A 1 228 ? -0.869 -11.019 -9.602 1.00 98.69 228 TYR A C 1
ATOM 1916 O O . TYR A 1 228 ? 0.018 -10.177 -9.442 1.00 98.69 228 TYR A O 1
ATOM 1924 N N . ALA A 1 229 ? -1.566 -11.060 -10.735 1.00 98.31 229 ALA A N 1
ATOM 1925 C CA . ALA A 1 229 ? -1.320 -10.158 -11.855 1.00 98.31 229 ALA A CA 1
ATOM 1926 C C . ALA A 1 229 ? -1.455 -8.673 -11.482 1.00 98.31 229 ALA A C 1
ATOM 1928 O O . ALA A 1 229 ? -2.342 -8.280 -10.732 1.00 98.31 229 ALA A O 1
ATOM 1929 N N . GLY A 1 230 ? -0.607 -7.825 -12.069 1.00 97.06 230 GLY A N 1
ATOM 1930 C CA . GLY A 1 230 ? -0.747 -6.371 -11.971 1.00 97.06 230 GLY A CA 1
ATOM 1931 C C . GLY A 1 230 ? -1.806 -5.861 -12.946 1.00 97.06 230 GLY A C 1
ATOM 1932 O O . GLY A 1 230 ? -2.862 -5.384 -12.533 1.00 97.06 230 GLY A O 1
ATOM 1933 N N . VAL A 1 231 ? -1.527 -6.000 -14.246 1.00 98.31 231 VAL A N 1
ATOM 1934 C CA . VAL A 1 231 ? -2.379 -5.521 -15.344 1.00 98.31 231 VAL A CA 1
ATOM 1935 C C . VAL A 1 231 ? -3.082 -6.661 -16.064 1.00 98.31 231 VAL A C 1
ATOM 1937 O O . VAL A 1 231 ? -4.294 -6.585 -16.258 1.00 98.31 231 VAL A O 1
ATOM 1940 N N . PHE A 1 232 ? -2.366 -7.717 -16.462 1.00 98.50 232 PHE A N 1
ATOM 1941 C CA . PHE A 1 232 ? -2.949 -8.809 -17.247 1.00 98.50 232 PHE A CA 1
ATOM 1942 C C . PHE A 1 232 ? -3.201 -10.066 -16.411 1.00 98.50 232 PHE A C 1
ATOM 1944 O O . PHE A 1 232 ? -2.269 -10.793 -16.069 1.00 98.50 232 PHE A O 1
ATOM 1951 N N . ILE A 1 233 ? -4.473 -10.409 -16.178 1.00 98.62 233 ILE A N 1
ATOM 1952 C CA . ILE A 1 233 ? -4.870 -11.647 -15.471 1.00 98.62 233 ILE A CA 1
ATOM 1953 C C . ILE A 1 233 ? -4.453 -12.925 -16.222 1.00 98.62 233 ILE A C 1
ATOM 1955 O O . ILE A 1 233 ? -4.486 -14.031 -15.686 1.00 98.62 233 ILE A O 1
ATOM 1959 N N . VAL A 1 234 ? -4.032 -12.782 -17.482 1.00 98.62 234 VAL A N 1
ATOM 1960 C CA . VAL A 1 234 ? -3.494 -13.864 -18.312 1.00 98.62 234 VAL A CA 1
ATOM 1961 C C . VAL A 1 234 ? -2.339 -14.589 -17.616 1.00 98.62 234 VAL A C 1
ATOM 1963 O O . VAL A 1 234 ? -2.252 -15.810 -17.738 1.00 98.62 234 VAL A O 1
ATOM 1966 N N . TRP A 1 235 ? -1.499 -13.889 -16.844 1.00 98.75 235 TRP A N 1
ATOM 1967 C CA . TRP A 1 235 ? -0.411 -14.529 -16.099 1.00 98.75 235 TRP A CA 1
ATOM 1968 C C . TRP A 1 235 ? -0.934 -15.538 -15.077 1.00 98.75 235 TRP A C 1
ATOM 1970 O O . TRP A 1 235 ? -0.461 -16.671 -15.038 1.00 98.75 235 TRP A O 1
ATOM 1980 N N . ASP A 1 236 ? -1.974 -15.185 -14.322 1.00 98.81 236 ASP A N 1
ATOM 1981 C CA . ASP A 1 236 ? -2.594 -16.103 -13.367 1.00 98.81 236 ASP A CA 1
ATOM 1982 C C . ASP A 1 236 ? -3.227 -17.320 -14.035 1.00 98.81 236 ASP A C 1
ATOM 1984 O O . ASP A 1 236 ? -3.167 -18.430 -13.503 1.00 98.81 236 ASP A O 1
ATOM 1988 N N . ARG A 1 237 ? -3.808 -17.141 -15.223 1.00 98.44 237 ARG A N 1
ATOM 1989 C CA . ARG A 1 237 ? -4.359 -18.255 -16.007 1.00 98.44 237 ARG A CA 1
ATOM 1990 C C . ARG A 1 237 ? -3.250 -19.169 -16.528 1.00 98.44 237 ARG A C 1
ATOM 1992 O O . ARG A 1 237 ? -3.384 -20.386 -16.444 1.00 98.44 237 ARG A O 1
ATOM 1999 N N . LEU A 1 238 ? -2.157 -18.591 -17.027 1.00 98.50 238 LEU A N 1
ATOM 2000 C CA . LEU A 1 238 ? -1.013 -19.326 -17.570 1.00 98.50 238 LEU A CA 1
ATOM 2001 C C . LEU A 1 238 ? -0.284 -20.137 -16.491 1.00 98.50 238 LEU A C 1
ATOM 2003 O O . LEU A 1 238 ? 0.109 -21.275 -16.733 1.00 98.50 238 LEU A O 1
ATOM 2007 N N . PHE A 1 239 ? -0.115 -19.559 -15.302 1.00 98.56 239 PHE A N 1
ATOM 2008 C CA . PHE A 1 239 ? 0.638 -20.161 -14.201 1.00 98.56 239 PHE A CA 1
ATOM 2009 C C . PHE A 1 239 ? -0.238 -20.871 -13.154 1.00 98.56 239 PHE A C 1
ATOM 2011 O O . PHE A 1 239 ? 0.285 -21.327 -12.135 1.00 98.56 239 PHE A O 1
ATOM 2018 N N . GLY A 1 240 ? -1.548 -20.996 -13.401 1.00 98.25 240 GLY A N 1
ATOM 2019 C CA . GLY A 1 240 ? -2.472 -21.782 -12.575 1.00 98.25 240 GLY A CA 1
ATOM 2020 C C . GLY A 1 240 ? -2.838 -21.155 -11.224 1.00 98.25 240 GLY A C 1
ATOM 2021 O O . GLY A 1 240 ? -3.218 -21.872 -10.299 1.00 98.25 240 GLY A O 1
ATOM 2022 N N . THR A 1 241 ? -2.725 -19.833 -11.091 1.00 98.62 241 THR A N 1
ATOM 2023 C CA . THR A 1 241 ? -3.015 -19.074 -9.860 1.00 98.62 241 THR A CA 1
ATOM 2024 C C . THR A 1 241 ? -4.324 -18.281 -9.939 1.00 98.62 241 THR A C 1
ATOM 2026 O O . THR A 1 241 ? -4.683 -17.585 -8.995 1.00 98.62 241 THR A O 1
ATOM 2029 N N . PHE A 1 242 ? -5.083 -18.420 -11.030 1.00 98.75 242 PHE A N 1
ATOM 2030 C CA . PHE A 1 242 ? -6.373 -17.752 -11.203 1.00 98.75 242 PHE A CA 1
ATOM 2031 C C . PHE A 1 242 ? -7.475 -18.328 -10.297 1.00 98.75 242 PHE A C 1
ATOM 2033 O O . PHE A 1 242 ? -7.659 -19.546 -10.229 1.00 98.75 242 PHE A O 1
ATOM 2040 N N . ALA A 1 243 ? -8.270 -17.449 -9.689 1.00 98.38 243 ALA A N 1
ATOM 2041 C CA . ALA A 1 243 ? -9.562 -17.764 -9.088 1.00 98.38 243 ALA A CA 1
ATOM 2042 C C . ALA A 1 243 ? -10.589 -16.666 -9.408 1.00 98.38 243 ALA A C 1
ATOM 2044 O O . ALA A 1 243 ? -10.312 -15.477 -9.269 1.00 98.38 243 ALA A O 1
ATOM 2045 N N . ALA A 1 244 ? -11.789 -17.068 -9.824 1.00 97.31 244 ALA A N 1
ATOM 2046 C CA . ALA A 1 244 ? -12.894 -16.138 -10.036 1.00 97.31 244 ALA A CA 1
ATOM 2047 C C . ALA A 1 244 ? -13.578 -15.788 -8.707 1.00 97.31 244 ALA A C 1
ATOM 2049 O O . ALA A 1 244 ? -13.616 -16.606 -7.783 1.00 97.31 244 ALA A O 1
ATOM 2050 N N . GLU A 1 245 ? -14.149 -14.587 -8.625 1.00 97.44 245 GLU A N 1
ATOM 2051 C CA . GLU A 1 245 ? -15.014 -14.214 -7.509 1.00 97.44 245 GLU A CA 1
ATOM 2052 C C . GLU A 1 245 ? -16.281 -15.071 -7.511 1.00 97.44 245 GLU A C 1
ATOM 2054 O O . GLU A 1 245 ? -16.867 -15.360 -8.558 1.00 97.44 245 GLU A O 1
ATOM 2059 N N . ARG A 1 246 ? -16.685 -15.508 -6.320 1.00 95.00 246 ARG A N 1
ATOM 2060 C CA . ARG A 1 246 ? -17.822 -16.396 -6.116 1.00 95.00 246 ARG A CA 1
ATOM 2061 C C . ARG A 1 246 ? -19.019 -15.591 -5.635 1.00 95.00 246 ARG A C 1
ATOM 2063 O O . ARG A 1 246 ? -18.940 -14.897 -4.632 1.00 95.00 246 ARG A O 1
ATOM 2070 N N . ASN A 1 247 ? -20.147 -15.711 -6.330 1.00 90.69 247 ASN A N 1
ATOM 2071 C CA . ASN A 1 247 ? -21.381 -15.014 -5.946 1.00 90.69 247 ASN A CA 1
ATOM 2072 C C . ASN A 1 247 ? -22.062 -15.635 -4.716 1.00 90.69 247 ASN A C 1
ATOM 2074 O O . ASN A 1 247 ? -22.902 -14.995 -4.090 1.00 90.69 247 ASN A O 1
ATOM 2078 N N . ASP A 1 248 ? -21.744 -16.892 -4.402 1.00 93.12 248 ASP A N 1
ATOM 2079 C CA . ASP A 1 248 ? -22.336 -17.650 -3.301 1.00 93.12 248 ASP A CA 1
ATOM 2080 C C . ASP A 1 248 ? -21.612 -17.451 -1.959 1.00 93.12 248 ASP A C 1
ATOM 2082 O O . ASP A 1 248 ? -22.141 -17.838 -0.919 1.00 93.12 248 ASP A O 1
ATOM 2086 N N . GLU A 1 249 ? -20.436 -16.818 -1.959 1.00 92.75 249 GLU A N 1
ATOM 2087 C CA . GLU A 1 249 ? -19.629 -16.600 -0.761 1.00 92.75 249 GLU A CA 1
ATOM 2088 C C . GLU A 1 249 ? -19.070 -15.165 -0.740 1.00 92.75 249 GLU A C 1
ATOM 2090 O O . GLU A 1 249 ? -18.208 -14.838 -1.554 1.00 92.75 249 GLU A O 1
ATOM 2095 N N . PRO A 1 250 ? -19.525 -14.287 0.176 1.00 92.69 250 PRO A N 1
ATOM 2096 C CA . PRO A 1 250 ? -18.976 -12.941 0.274 1.00 92.69 250 PRO A CA 1
ATOM 2097 C C . PRO A 1 250 ? -17.503 -12.976 0.697 1.00 92.69 250 PRO A C 1
ATOM 2099 O O . PRO A 1 250 ? -17.078 -13.812 1.499 1.00 92.69 250 PRO A O 1
ATOM 2102 N N . ILE A 1 251 ? -16.718 -12.027 0.190 1.00 95.38 251 ILE A N 1
ATOM 2103 C CA . ILE A 1 251 ? -15.294 -11.944 0.512 1.00 95.38 251 ILE A CA 1
ATOM 2104 C C . ILE A 1 251 ? -15.101 -11.280 1.877 1.00 95.38 251 ILE A C 1
ATOM 2106 O O . ILE A 1 251 ? -15.624 -10.200 2.157 1.00 95.38 251 ILE A O 1
ATOM 2110 N N . ALA A 1 252 ? -14.312 -11.925 2.732 1.00 96.00 252 ALA A N 1
ATOM 2111 C CA . ALA A 1 252 ? -13.778 -11.333 3.945 1.00 96.00 252 ALA A CA 1
ATOM 2112 C C . ALA A 1 252 ? -12.372 -10.798 3.683 1.00 96.00 252 ALA A C 1
ATOM 2114 O O . ALA A 1 252 ? -11.513 -11.528 3.198 1.00 96.00 252 ALA A O 1
ATOM 2115 N N . TYR A 1 253 ? -12.131 -9.546 4.059 1.00 96.56 253 TYR A N 1
ATOM 2116 C CA . TYR A 1 253 ? -10.837 -8.883 3.900 1.00 96.56 253 TYR A CA 1
ATOM 2117 C C . TYR A 1 253 ? -10.011 -8.904 5.192 1.00 96.56 253 TYR A C 1
ATOM 2119 O O . TYR A 1 253 ? -10.492 -9.298 6.264 1.00 96.56 253 TYR A O 1
ATOM 2127 N N . GLY A 1 254 ? -8.765 -8.451 5.082 1.00 95.44 254 GLY A N 1
ATOM 2128 C CA . GLY A 1 254 ? -7.779 -8.450 6.153 1.00 95.44 254 GLY A CA 1
ATOM 2129 C C . GLY A 1 254 ? -6.958 -9.737 6.182 1.00 95.44 254 GLY A C 1
ATOM 2130 O O . GLY A 1 254 ? -7.166 -10.665 5.408 1.00 95.44 254 GLY A O 1
ATOM 2131 N N . LEU A 1 255 ? -6.035 -9.833 7.135 1.00 95.38 255 LEU A N 1
ATOM 2132 C CA . LEU A 1 255 ? -5.214 -11.034 7.296 1.00 95.38 255 LEU A CA 1
ATOM 2133 C C . LEU A 1 255 ? -6.015 -12.192 7.913 1.00 95.38 255 LEU A C 1
ATOM 2135 O O . LEU A 1 255 ? -6.955 -11.976 8.687 1.00 95.38 255 LEU A O 1
ATOM 2139 N N . ILE A 1 256 ? -5.569 -13.429 7.664 1.00 92.75 256 ILE A N 1
ATOM 2140 C CA . ILE A 1 256 ? -6.038 -14.634 8.380 1.00 92.75 256 ILE A CA 1
ATOM 2141 C C . ILE A 1 256 ? -5.876 -14.451 9.900 1.00 92.75 256 ILE A C 1
ATOM 2143 O O . ILE A 1 256 ? -6.752 -14.819 10.683 1.00 92.75 256 ILE A O 1
ATOM 2147 N N . HIS A 1 257 ? -4.773 -13.821 10.313 1.00 90.44 257 HIS A N 1
ATOM 2148 C CA . HIS A 1 257 ? -4.502 -13.427 11.693 1.00 90.44 257 HIS A CA 1
ATOM 2149 C C . HIS A 1 257 ? -4.446 -11.893 11.790 1.00 90.44 257 HIS A C 1
ATOM 2151 O O . HIS A 1 257 ? -3.403 -11.307 11.501 1.00 90.44 257 HIS A O 1
ATOM 2157 N N . PRO A 1 258 ? -5.551 -11.218 12.163 1.00 90.50 258 PRO A N 1
ATOM 2158 C CA . PRO A 1 258 ? -5.603 -9.756 12.205 1.00 90.50 258 PRO A CA 1
ATOM 2159 C C . PRO A 1 258 ? -4.604 -9.147 13.197 1.00 90.50 258 PRO A C 1
ATOM 2161 O O . PRO A 1 258 ? -4.514 -9.604 14.336 1.00 90.50 258 PRO A O 1
ATOM 2164 N N . ILE A 1 259 ? -3.929 -8.061 12.797 1.00 90.19 259 ILE A N 1
ATOM 2165 C CA . ILE A 1 259 ? -2.937 -7.344 13.628 1.00 90.19 259 ILE A CA 1
ATOM 2166 C C . ILE A 1 259 ? -3.612 -6.517 14.740 1.00 90.19 259 ILE A C 1
ATOM 2168 O O . ILE A 1 259 ? -3.009 -6.275 15.780 1.00 90.19 259 ILE A O 1
ATOM 2172 N N . LYS A 1 260 ? -4.894 -6.149 14.574 1.00 92.44 260 LYS A N 1
ATOM 2173 C CA . LYS A 1 260 ? -5.704 -5.415 15.572 1.00 92.44 260 LYS A CA 1
ATOM 2174 C C . LYS A 1 260 ? -5.031 -4.125 16.072 1.00 92.44 260 LYS A C 1
ATOM 2176 O O . LYS A 1 260 ? -4.920 -3.894 17.276 1.00 92.44 260 LYS A O 1
ATOM 2181 N N . THR A 1 261 ? -4.564 -3.298 15.140 1.00 94.06 261 THR A N 1
ATOM 2182 C CA . THR A 1 261 ? -3.984 -1.982 15.429 1.00 94.06 261 THR A CA 1
ATOM 2183 C C . THR A 1 261 ? -4.119 -1.049 14.229 1.00 94.06 261 THR A C 1
ATOM 2185 O O . THR A 1 261 ? -4.089 -1.506 13.085 1.00 94.06 261 THR A O 1
ATOM 2188 N N . PHE A 1 262 ? -4.226 0.252 14.495 1.00 95.06 262 PHE A N 1
ATOM 2189 C CA . PHE A 1 262 ? -4.057 1.315 13.498 1.00 95.06 262 PHE A CA 1
ATOM 2190 C C . PHE A 1 262 ? -2.674 1.981 13.566 1.00 95.06 262 PHE A C 1
ATOM 2192 O O . PHE A 1 262 ? -2.454 2.991 12.898 1.00 95.06 262 PHE A O 1
ATOM 2199 N N . ASP A 1 263 ? -1.739 1.451 14.364 1.00 94.56 263 ASP A N 1
ATOM 2200 C CA . ASP A 1 263 ? -0.360 1.933 14.414 1.00 94.56 263 ASP A CA 1
ATOM 2201 C C . ASP A 1 263 ? 0.370 1.605 13.094 1.00 94.56 263 ASP A C 1
ATOM 2203 O O . ASP A 1 263 ? 0.587 0.434 12.749 1.00 94.56 263 ASP A O 1
ATOM 2207 N N . PRO A 1 264 ? 0.779 2.627 12.325 1.00 93.19 264 PRO A N 1
ATOM 2208 C CA . PRO A 1 264 ? 1.374 2.413 11.018 1.00 93.19 264 PRO A CA 1
ATOM 2209 C C . PRO A 1 264 ? 2.820 1.889 11.099 1.00 93.19 264 PRO A C 1
ATOM 2211 O O . PRO A 1 264 ? 3.376 1.516 10.073 1.00 93.19 264 PRO A O 1
ATOM 2214 N N . ILE A 1 265 ? 3.441 1.833 12.283 1.00 94.62 265 ILE A N 1
ATOM 2215 C CA . ILE A 1 265 ? 4.743 1.182 12.499 1.00 94.62 265 ILE A CA 1
ATOM 2216 C C . ILE A 1 265 ? 4.563 -0.302 12.799 1.00 94.62 265 ILE A C 1
ATOM 2218 O O . ILE A 1 265 ? 5.238 -1.133 12.189 1.00 94.62 265 ILE A O 1
ATOM 2222 N N . ASP A 1 266 ? 3.625 -0.642 13.681 1.00 93.56 266 ASP A N 1
ATOM 2223 C CA . ASP A 1 266 ? 3.365 -2.038 14.048 1.00 93.56 266 ASP A CA 1
ATOM 2224 C C . ASP A 1 266 ? 2.838 -2.826 12.840 1.00 93.56 266 ASP A C 1
ATOM 2226 O O . ASP A 1 266 ? 3.236 -3.968 12.615 1.00 93.56 266 ASP A O 1
ATOM 2230 N N . THR A 1 267 ? 2.024 -2.194 11.989 1.00 94.31 267 THR A N 1
ATOM 2231 C CA . THR A 1 267 ? 1.583 -2.796 10.719 1.00 94.31 267 THR A CA 1
ATOM 2232 C C . THR A 1 267 ? 2.739 -3.090 9.757 1.00 94.31 267 THR A C 1
ATOM 2234 O O . THR A 1 267 ? 2.682 -4.095 9.056 1.00 94.31 267 THR A O 1
ATOM 2237 N N . GLN A 1 268 ? 3.805 -2.279 9.751 1.00 95.19 268 GLN A N 1
ATOM 2238 C CA . GLN A 1 268 ? 4.981 -2.467 8.885 1.00 95.19 268 GLN A CA 1
ATOM 2239 C C . GLN A 1 268 ? 5.956 -3.516 9.432 1.00 95.19 268 GLN A C 1
ATOM 2241 O O . GLN A 1 268 ? 6.542 -4.278 8.665 1.00 95.19 268 GLN A O 1
ATOM 2246 N N . LEU A 1 269 ? 6.168 -3.541 10.753 1.00 95.06 269 LEU A N 1
ATOM 2247 C CA . LEU A 1 269 ? 7.233 -4.330 11.383 1.00 95.06 269 LEU A CA 1
ATOM 2248 C C . LEU A 1 269 ? 6.741 -5.602 12.082 1.00 95.06 269 LEU A C 1
ATOM 2250 O O . LEU A 1 269 ? 7.545 -6.507 12.307 1.00 95.06 269 LEU A O 1
ATOM 2254 N N . GLY A 1 270 ? 5.448 -5.714 12.396 1.00 93.81 270 GLY A N 1
ATOM 2255 C CA . GLY A 1 270 ? 4.913 -6.801 13.221 1.00 93.81 270 GLY A CA 1
ATOM 2256 C C . GLY A 1 270 ? 5.193 -8.198 12.662 1.00 93.81 270 GLY A C 1
ATOM 2257 O O . GLY A 1 270 ? 5.543 -9.111 13.411 1.00 93.81 270 GLY A O 1
ATOM 2258 N N . HIS A 1 271 ? 5.133 -8.373 11.337 1.00 95.69 271 HIS A N 1
ATOM 2259 C CA . HIS A 1 271 ? 5.449 -9.668 10.722 1.00 95.69 271 HIS A CA 1
ATOM 2260 C C . HIS A 1 271 ? 6.954 -9.982 10.713 1.00 95.69 271 HIS A C 1
ATOM 2262 O O . HIS A 1 271 ? 7.343 -11.133 10.892 1.00 95.69 271 HIS A O 1
ATOM 2268 N N . LEU A 1 272 ? 7.823 -8.972 10.590 1.00 95.44 272 LEU A N 1
ATOM 2269 C CA . LEU A 1 272 ? 9.270 -9.165 10.759 1.00 95.44 272 LEU A CA 1
ATOM 2270 C C . LEU A 1 272 ? 9.601 -9.570 12.196 1.00 95.44 272 LEU A C 1
ATOM 2272 O O . LEU A 1 272 ? 10.402 -10.478 12.414 1.00 95.44 272 LEU A O 1
ATOM 2276 N N . GLU A 1 273 ? 8.953 -8.943 13.179 1.00 95.50 273 GLU A N 1
ATOM 2277 C CA . GLU A 1 273 ? 9.086 -9.323 14.585 1.00 95.50 273 GLU A CA 1
ATOM 2278 C C . GLU A 1 273 ? 8.641 -10.777 14.812 1.00 95.50 273 GLU A C 1
ATOM 2280 O O . GLU A 1 273 ? 9.323 -11.530 15.514 1.00 95.50 273 GLU A O 1
ATOM 2285 N N . TYR A 1 274 ? 7.541 -11.200 14.178 1.00 94.56 274 TYR A N 1
ATOM 2286 C CA . TYR A 1 274 ? 7.101 -12.595 14.179 1.00 94.56 274 TYR A CA 1
ATOM 2287 C C . TYR A 1 274 ? 8.171 -13.532 13.603 1.00 94.56 274 TYR A C 1
ATOM 2289 O O . TYR A 1 274 ? 8.543 -14.494 14.279 1.00 94.56 274 TYR A O 1
ATOM 2297 N N . ILE A 1 275 ? 8.715 -13.239 12.416 1.00 96.19 275 ILE A N 1
ATOM 2298 C CA . ILE A 1 275 ? 9.773 -14.052 11.794 1.00 96.19 275 ILE A CA 1
ATOM 2299 C C . ILE A 1 275 ? 10.983 -14.156 12.726 1.00 96.19 275 ILE A C 1
ATOM 2301 O O . ILE A 1 275 ? 11.448 -15.263 12.991 1.00 96.19 275 ILE A O 1
ATOM 2305 N N . CYS A 1 276 ? 11.451 -13.039 13.287 1.00 96.62 276 CYS A N 1
ATOM 2306 C CA . CYS A 1 276 ? 12.568 -13.022 14.234 1.00 96.62 276 CYS A CA 1
ATOM 2307 C C . CYS A 1 276 ? 12.288 -13.902 15.460 1.00 96.62 276 CYS A C 1
ATOM 2309 O O . CYS A 1 276 ? 13.114 -14.738 15.828 1.00 96.62 276 CYS A O 1
ATOM 2311 N N . LYS A 1 277 ? 11.107 -13.772 16.074 1.00 96.00 277 LYS A N 1
ATOM 2312 C CA . LYS A 1 277 ? 10.708 -14.593 17.229 1.00 96.00 277 LYS A CA 1
ATOM 2313 C C . LYS A 1 277 ? 10.647 -16.081 16.885 1.00 96.00 277 LYS A C 1
ATOM 2315 O O . LYS A 1 277 ? 11.081 -16.896 17.695 1.00 96.00 277 LYS A O 1
ATOM 2320 N N . GLN A 1 278 ? 10.120 -16.446 15.717 1.00 95.62 278 GLN A N 1
ATOM 2321 C CA . GLN A 1 278 ? 10.071 -17.844 15.281 1.00 95.62 278 GLN A CA 1
ATOM 2322 C C . GLN A 1 278 ? 11.461 -18.387 14.944 1.00 95.62 278 GLN A C 1
ATOM 2324 O O . GLN A 1 278 ? 11.761 -19.526 15.288 1.00 95.62 278 GLN A O 1
ATOM 2329 N N . PHE A 1 279 ? 12.341 -17.571 14.363 1.00 95.88 279 PHE A N 1
ATOM 2330 C CA . PHE A 1 279 ? 13.701 -17.963 13.991 1.00 95.88 279 PHE A CA 1
ATOM 2331 C C . PHE A 1 279 ? 14.521 -18.456 15.190 1.00 95.88 279 PHE A C 1
ATOM 2333 O O . PHE A 1 279 ? 15.296 -19.403 15.065 1.00 95.88 279 PHE A O 1
ATOM 2340 N N . PHE A 1 280 ? 14.329 -17.849 16.366 1.00 95.50 280 PHE A N 1
ATOM 2341 C CA . PHE A 1 280 ? 14.978 -18.288 17.605 1.00 95.50 280 PHE A CA 1
ATOM 2342 C C . PHE A 1 280 ? 14.279 -19.467 18.297 1.00 95.50 280 PHE A C 1
ATOM 2344 O O . PHE A 1 280 ? 14.892 -20.094 19.156 1.00 95.50 280 PHE A O 1
ATOM 2351 N N . LYS A 1 281 ? 13.029 -19.780 17.935 1.00 95.50 281 LYS A N 1
ATOM 2352 C CA . LYS A 1 281 ? 12.268 -20.911 18.491 1.00 95.50 281 LYS A CA 1
ATOM 2353 C C . LYS A 1 281 ? 12.458 -22.205 17.708 1.00 95.50 281 LYS A C 1
ATOM 2355 O O . LYS A 1 281 ? 12.445 -23.271 18.309 1.00 95.50 281 LYS A O 1
ATOM 2360 N N . VAL A 1 282 ? 12.584 -22.127 16.383 1.00 95.31 282 VAL A N 1
ATOM 2361 C CA . VAL A 1 282 ? 12.733 -23.321 15.545 1.00 95.31 282 VAL A CA 1
ATOM 2362 C C . VAL A 1 282 ? 14.146 -23.894 15.658 1.00 95.31 282 VAL A C 1
ATOM 2364 O O . VAL A 1 282 ? 15.150 -23.190 15.516 1.00 95.31 282 VAL A O 1
ATOM 2367 N N . GLU A 1 283 ? 14.223 -25.198 15.903 1.00 95.38 283 GLU A N 1
ATOM 2368 C CA . GLU A 1 283 ? 15.488 -25.923 16.000 1.00 95.38 283 GLU A CA 1
ATOM 2369 C C . GLU A 1 283 ? 15.996 -26.347 14.615 1.00 95.38 283 GLU A C 1
ATOM 2371 O O . GLU A 1 283 ? 15.214 -26.704 13.733 1.00 95.38 283 GLU A O 1
ATOM 2376 N N . GLY A 1 284 ? 17.320 -26.333 14.428 1.00 96.31 284 GLY A N 1
ATOM 2377 C CA . GLY A 1 284 ? 17.982 -26.732 13.180 1.00 96.31 284 GLY A CA 1
ATOM 2378 C C . GLY A 1 284 ? 18.136 -25.604 12.148 1.00 96.31 284 GLY A C 1
ATOM 2379 O O . GLY A 1 284 ? 17.243 -24.786 11.931 1.00 96.31 284 GLY A O 1
ATOM 2380 N N . TRP A 1 285 ? 19.295 -25.553 11.483 1.00 95.69 285 TRP A N 1
ATOM 2381 C CA . TRP A 1 285 ? 19.619 -24.479 10.529 1.00 95.69 285 TRP A CA 1
ATOM 2382 C C . TRP A 1 285 ? 18.771 -24.535 9.250 1.00 95.69 285 TRP A C 1
ATOM 2384 O O . TRP A 1 285 ? 18.392 -23.501 8.704 1.00 95.69 285 TRP A O 1
ATOM 2394 N N . GLU A 1 286 ? 18.396 -25.737 8.810 1.00 95.56 286 GLU A N 1
ATOM 2395 C CA . GLU A 1 286 ? 17.498 -25.933 7.665 1.00 95.56 286 GLU A CA 1
ATOM 2396 C C . GLU A 1 286 ? 16.089 -25.399 7.933 1.00 95.56 286 GLU A C 1
ATOM 2398 O O . GLU A 1 286 ? 15.483 -24.781 7.056 1.00 95.56 286 GLU A O 1
ATOM 2403 N N . ASN A 1 287 ? 15.574 -25.586 9.153 1.00 96.56 287 ASN A N 1
ATOM 2404 C CA . ASN A 1 287 ? 14.274 -25.054 9.555 1.00 96.56 287 ASN A CA 1
ATOM 2405 C C . ASN A 1 287 ? 14.309 -23.529 9.669 1.00 96.56 287 ASN A C 1
ATOM 2407 O O . ASN A 1 287 ? 13.360 -22.862 9.266 1.00 96.56 287 ASN A O 1
ATOM 2411 N N . LYS A 1 288 ? 15.424 -22.967 10.144 1.00 96.62 288 LYS A N 1
ATOM 2412 C CA . LYS A 1 288 ? 15.656 -21.516 10.174 1.00 96.62 288 LYS A CA 1
ATOM 2413 C C . LYS A 1 288 ? 15.662 -20.898 8.776 1.00 96.62 288 LYS A C 1
ATOM 2415 O O . LYS A 1 288 ? 15.004 -19.886 8.557 1.00 96.62 288 LYS A O 1
ATOM 242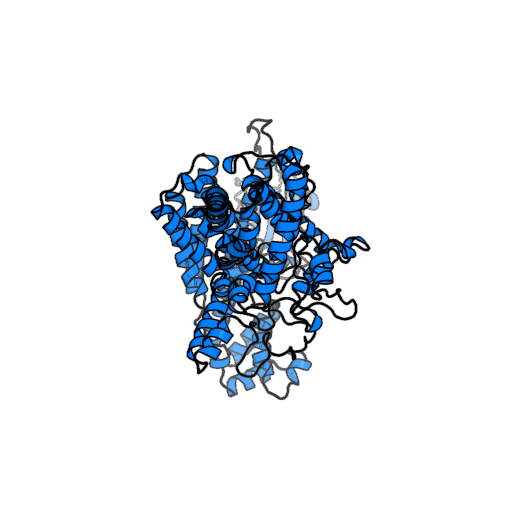0 N N . LEU A 1 289 ? 16.353 -21.517 7.817 1.00 96.56 289 LEU A N 1
ATOM 2421 C CA . LEU A 1 289 ? 16.325 -21.078 6.416 1.00 96.56 289 LEU A CA 1
ATOM 2422 C C . LEU A 1 289 ? 14.946 -21.293 5.783 1.00 96.56 289 LEU A C 1
ATOM 2424 O O . LEU A 1 289 ? 14.450 -20.420 5.074 1.00 96.56 289 LEU A O 1
ATOM 2428 N N . SER A 1 290 ? 14.300 -22.423 6.076 1.00 96.88 290 SER A N 1
ATOM 2429 C CA . SER A 1 290 ? 12.942 -22.723 5.619 1.00 96.88 290 SER A CA 1
ATOM 2430 C C . SER A 1 290 ? 11.941 -21.675 6.098 1.00 96.88 290 SER A C 1
ATOM 2432 O O . SER A 1 290 ? 11.147 -21.209 5.295 1.00 96.88 290 SER A O 1
ATOM 2434 N N . LEU A 1 291 ? 12.021 -21.233 7.353 1.00 96.56 291 LEU A N 1
ATOM 2435 C CA . LEU A 1 291 ? 11.162 -20.179 7.891 1.00 96.56 291 LEU A CA 1
ATOM 2436 C C . LEU A 1 291 ? 11.257 -18.873 7.088 1.00 96.56 291 LEU A C 1
ATOM 2438 O O . LEU A 1 291 ? 10.266 -18.161 6.989 1.00 96.56 291 LEU A O 1
ATOM 2442 N N . ILE A 1 292 ? 12.426 -18.551 6.529 1.00 96.06 292 ILE A N 1
ATOM 2443 C CA . ILE A 1 292 ? 12.641 -17.329 5.741 1.00 96.06 292 ILE A CA 1
ATOM 2444 C C . ILE A 1 292 ? 12.112 -17.500 4.308 1.00 96.06 292 ILE A C 1
ATOM 2446 O O . ILE A 1 292 ? 11.453 -16.600 3.786 1.00 96.06 292 ILE A O 1
ATOM 2450 N N . TRP A 1 293 ? 12.407 -18.644 3.679 1.00 96.50 293 TRP A N 1
ATOM 2451 C CA . TRP A 1 293 ? 12.236 -18.854 2.233 1.00 96.50 293 TRP A CA 1
ATOM 2452 C C . TRP A 1 293 ? 10.986 -19.640 1.817 1.00 96.50 293 TRP A C 1
ATOM 2454 O O . TRP A 1 293 ? 10.638 -19.643 0.636 1.00 96.50 293 TRP A O 1
ATOM 2464 N N . LYS A 1 294 ? 10.325 -20.334 2.744 1.00 97.31 294 LYS A N 1
ATOM 2465 C CA . LYS A 1 294 ? 9.040 -21.014 2.515 1.00 97.31 294 LYS A CA 1
ATOM 2466 C C . LYS A 1 294 ? 7.874 -20.078 2.846 1.00 97.31 294 LYS A C 1
ATOM 2468 O O . LYS A 1 294 ? 8.101 -18.945 3.263 1.00 97.31 294 LYS A O 1
ATOM 2473 N N . GLY A 1 295 ? 6.641 -20.524 2.620 1.00 96.12 295 GLY A N 1
ATOM 2474 C CA . GLY A 1 295 ? 5.445 -19.694 2.775 1.00 96.12 295 GLY A CA 1
ATOM 2475 C C . GLY A 1 295 ? 5.208 -19.215 4.210 1.00 96.12 295 GLY A C 1
ATOM 2476 O O . GLY A 1 295 ? 5.718 -19.816 5.160 1.00 96.12 295 GLY A O 1
ATOM 2477 N N . PRO A 1 296 ? 4.413 -18.148 4.399 1.00 94.19 296 PRO A N 1
ATOM 2478 C CA . PRO A 1 296 ? 4.163 -17.556 5.716 1.00 94.19 296 PRO A CA 1
ATOM 2479 C C . PRO A 1 296 ? 3.458 -18.500 6.702 1.00 94.19 296 PRO A C 1
ATOM 2481 O O . PRO A 1 296 ? 3.595 -18.332 7.915 1.00 94.19 296 PRO A O 1
ATOM 2484 N N . GLY A 1 297 ? 2.750 -19.518 6.200 1.00 91.94 297 GLY A N 1
ATOM 2485 C CA . GLY A 1 297 ? 2.137 -20.583 6.998 1.00 91.94 297 GLY A CA 1
ATOM 2486 C C . GLY A 1 297 ? 3.042 -21.794 7.266 1.00 91.94 297 GLY A C 1
ATOM 2487 O O . GLY A 1 297 ? 2.563 -22.796 7.800 1.00 91.94 297 GLY A O 1
ATOM 2488 N N . TRP A 1 298 ? 4.317 -21.764 6.862 1.00 95.56 298 TRP A N 1
ATOM 2489 C CA . TRP A 1 298 ? 5.219 -22.909 6.994 1.00 95.56 298 TRP A CA 1
ATOM 2490 C C . TRP A 1 298 ? 5.653 -23.164 8.446 1.00 95.56 298 TRP A C 1
ATOM 2492 O O . TRP A 1 298 ? 6.002 -22.248 9.189 1.00 95.56 298 TRP A O 1
ATOM 2502 N N . GLN A 1 299 ? 5.700 -24.444 8.818 1.00 92.88 299 GLN A N 1
ATOM 2503 C CA . GLN A 1 299 ? 6.278 -24.962 10.061 1.00 92.88 299 GLN A CA 1
ATOM 2504 C C . GLN A 1 299 ? 7.037 -26.267 9.756 1.00 92.88 299 GLN A C 1
ATOM 2506 O O . GLN A 1 299 ? 6.758 -26.893 8.724 1.00 92.88 299 GLN A O 1
ATOM 2511 N N . PRO A 1 300 ? 7.976 -26.713 10.616 1.00 93.62 300 PRO A N 1
ATOM 2512 C CA . PRO A 1 300 ? 8.654 -27.996 10.434 1.00 93.62 300 PRO A CA 1
ATOM 2513 C C . PRO A 1 300 ? 7.660 -29.141 10.192 1.00 93.62 300 PRO A C 1
ATOM 2515 O O . PRO A 1 300 ? 6.707 -29.316 10.945 1.00 93.62 300 PRO A O 1
ATOM 2518 N N . GLY A 1 301 ? 7.868 -29.899 9.113 1.00 91.06 301 GLY A N 1
ATOM 2519 C CA . GLY A 1 301 ? 6.980 -30.992 8.694 1.00 91.06 301 GLY A CA 1
ATOM 2520 C C . GLY A 1 301 ? 5.834 -30.602 7.749 1.00 91.06 301 GLY A C 1
ATOM 2521 O O . GLY A 1 301 ? 5.229 -31.495 7.161 1.00 91.06 301 GLY A O 1
ATOM 2522 N N . LEU A 1 302 ? 5.557 -29.309 7.533 1.00 94.31 302 LEU A N 1
ATOM 2523 C CA . LEU A 1 302 ? 4.536 -28.860 6.576 1.00 94.31 302 LEU A CA 1
ATOM 2524 C C . LEU A 1 302 ? 5.089 -28.679 5.143 1.00 94.31 302 LEU A C 1
ATOM 2526 O O . LEU A 1 302 ? 6.291 -28.419 4.970 1.00 94.31 302 LEU A O 1
ATOM 2530 N N . PRO A 1 303 ? 4.221 -28.766 4.107 1.00 94.94 303 PRO A N 1
ATOM 2531 C CA . PRO A 1 303 ? 4.563 -28.454 2.714 1.00 94.94 303 PRO A CA 1
ATOM 2532 C C . PRO A 1 303 ? 5.096 -27.030 2.532 1.00 94.94 303 PRO A C 1
ATOM 2534 O O . PRO A 1 303 ? 4.873 -26.177 3.381 1.00 94.94 303 PRO A O 1
ATOM 2537 N N . ARG A 1 304 ? 5.743 -26.737 1.391 1.00 95.56 304 ARG A N 1
ATOM 2538 C CA . ARG A 1 304 ? 6.405 -25.443 1.108 1.00 95.56 304 ARG A CA 1
ATOM 2539 C C . ARG A 1 304 ? 5.566 -24.208 1.467 1.00 95.56 304 ARG A C 1
ATOM 2541 O O . ARG A 1 304 ? 6.129 -23.276 2.018 1.00 95.56 304 ARG A O 1
ATOM 2548 N N . LEU A 1 305 ? 4.276 -24.170 1.147 1.00 94.06 305 LEU A N 1
ATOM 2549 C CA . LEU A 1 305 ? 3.433 -22.991 1.407 1.00 94.06 305 LEU A CA 1
ATOM 2550 C C . LEU A 1 305 ? 2.790 -22.993 2.807 1.00 94.06 305 LEU A C 1
ATOM 2552 O O . LEU A 1 305 ? 2.194 -22.005 3.220 1.00 94.06 305 LEU A O 1
ATOM 2556 N N . GLY A 1 306 ? 2.972 -24.070 3.572 1.00 91.88 306 GLY A N 1
ATOM 2557 C CA . GLY A 1 306 ? 2.306 -24.299 4.847 1.00 91.88 306 GLY A CA 1
ATOM 2558 C C . GLY A 1 306 ? 1.122 -25.253 4.721 1.00 91.88 306 GLY A C 1
ATOM 2559 O O . GLY A 1 306 ? 1.066 -26.093 3.821 1.00 91.88 306 GLY A O 1
ATOM 2560 N N . SER A 1 307 ? 0.202 -25.154 5.677 1.00 85.88 307 SER A N 1
ATOM 2561 C CA . SER A 1 307 ? -1.034 -25.940 5.703 1.00 85.88 307 SER A CA 1
ATOM 2562 C C . SER A 1 307 ? -2.035 -25.430 4.664 1.00 85.88 307 SER A C 1
ATOM 2564 O O . SER A 1 307 ? -2.225 -24.226 4.537 1.00 85.88 307 SER A O 1
ATOM 2566 N N . THR A 1 308 ? -2.730 -26.344 3.985 1.00 83.75 308 THR A N 1
ATOM 2567 C CA . THR A 1 308 ? -3.888 -26.025 3.128 1.00 83.75 308 THR A CA 1
ATOM 2568 C C . THR A 1 308 ? -5.199 -25.928 3.916 1.00 83.75 308 THR A C 1
ATOM 2570 O O . THR A 1 308 ? -6.227 -25.550 3.363 1.00 83.75 308 THR A O 1
ATOM 2573 N N . ASN A 1 309 ? -5.181 -26.280 5.206 1.00 86.31 309 ASN A N 1
ATOM 2574 C CA . ASN A 1 309 ? -6.349 -26.223 6.083 1.00 86.31 309 ASN A CA 1
ATOM 2575 C C . ASN A 1 309 ? -6.460 -24.827 6.700 1.00 86.31 309 ASN A C 1
ATOM 2577 O O . ASN A 1 309 ? -6.066 -24.608 7.849 1.00 86.31 309 ASN A O 1
ATOM 2581 N N . PHE A 1 310 ? -6.957 -23.876 5.913 1.00 88.56 310 PHE A N 1
ATOM 2582 C CA . PHE A 1 310 ? -7.227 -22.519 6.375 1.00 88.56 310 PHE A CA 1
ATOM 2583 C C . PHE A 1 310 ? -8.483 -22.476 7.257 1.00 88.56 310 PHE A C 1
ATOM 2585 O O . PHE A 1 310 ? -9.425 -23.235 7.018 1.00 88.56 310 PHE A O 1
ATOM 2592 N N . PRO A 1 311 ? -8.526 -21.604 8.280 1.00 88.06 311 PRO A N 1
ATOM 2593 C CA . PRO A 1 311 ? -9.718 -21.448 9.100 1.00 88.06 311 PRO A CA 1
ATOM 2594 C C . PRO A 1 311 ? -10.880 -20.921 8.252 1.00 88.06 311 PRO A C 1
ATOM 2596 O O . PRO A 1 311 ? -10.731 -19.940 7.524 1.00 88.06 311 PRO A O 1
ATOM 2599 N N . GLU A 1 312 ? -12.049 -21.549 8.376 1.00 89.12 312 GLU A N 1
ATOM 2600 C CA . GLU A 1 312 ? -13.260 -21.063 7.716 1.00 89.12 312 GLU A CA 1
ATOM 2601 C C . GLU A 1 312 ? -13.660 -19.677 8.234 1.00 89.12 312 GLU A C 1
ATOM 2603 O O . GLU A 1 312 ? -13.598 -19.376 9.435 1.00 89.12 312 GLU A O 1
ATOM 2608 N N . VAL A 1 313 ? -14.112 -18.830 7.313 1.00 91.94 313 VAL A N 1
ATOM 2609 C CA . VAL A 1 313 ? -14.612 -17.496 7.631 1.00 91.94 313 VAL A CA 1
ATOM 2610 C C . VAL A 1 313 ? -16.045 -17.611 8.142 1.00 91.94 313 VAL A C 1
ATOM 2612 O O . VAL A 1 313 ? -16.944 -18.047 7.429 1.00 91.94 313 VAL A O 1
ATOM 2615 N N . LYS A 1 314 ? -16.279 -17.169 9.380 1.00 89.06 314 LYS A N 1
ATOM 2616 C CA . LYS A 1 314 ? -17.626 -17.087 9.958 1.00 89.06 314 LYS A CA 1
ATOM 2617 C C . LYS A 1 314 ? -18.236 -15.711 9.704 1.00 89.06 314 LYS A C 1
ATOM 2619 O O . LYS A 1 314 ? -17.632 -14.696 10.055 1.00 89.06 314 LYS A O 1
ATOM 2624 N N . PHE A 1 315 ? -19.445 -15.692 9.148 1.00 87.56 315 PHE A N 1
ATOM 2625 C CA . PHE A 1 315 ? -20.233 -14.476 8.942 1.00 87.56 315 PHE A CA 1
ATOM 2626 C C . PHE A 1 315 ? -21.236 -14.253 10.093 1.00 87.56 315 PHE A C 1
ATOM 2628 O O . PHE A 1 315 ? -21.767 -15.229 10.623 1.00 87.56 315 PHE A O 1
ATOM 2635 N N . PRO A 1 316 ? -21.522 -12.992 10.479 1.00 86.50 316 PRO A N 1
ATOM 2636 C CA . PRO A 1 316 ? -20.908 -11.763 9.971 1.00 86.50 316 PRO A CA 1
ATOM 2637 C C . PRO A 1 316 ? -19.446 -11.619 10.424 1.00 86.50 316 PRO A C 1
ATOM 2639 O O . PRO A 1 316 ? -19.092 -11.948 11.556 1.00 86.50 316 PRO A O 1
ATOM 2642 N N . VAL A 1 317 ? -18.591 -11.110 9.533 1.00 87.69 317 VAL A N 1
ATOM 2643 C CA . VAL A 1 317 ? -17.165 -10.921 9.827 1.00 87.69 317 VAL A CA 1
ATOM 2644 C C . VAL A 1 317 ? -17.003 -9.827 10.876 1.00 87.69 317 VAL A C 1
ATOM 2646 O O . VAL A 1 317 ? -17.365 -8.672 10.651 1.00 87.69 317 VAL A O 1
ATOM 2649 N N . ARG A 1 318 ? -16.417 -10.176 12.023 1.00 86.69 318 ARG A N 1
ATOM 2650 C CA . ARG A 1 318 ? -16.080 -9.202 13.062 1.00 86.69 318 ARG A CA 1
ATOM 2651 C C . ARG A 1 318 ? -14.747 -8.533 12.738 1.00 86.69 318 ARG A C 1
ATOM 2653 O O . ARG A 1 318 ? -13.697 -9.160 12.854 1.00 86.69 318 ARG A O 1
ATOM 2660 N N . VAL A 1 319 ? -14.816 -7.260 12.367 1.00 90.75 319 VAL A N 1
ATOM 2661 C CA . VAL A 1 319 ? -13.655 -6.393 12.123 1.00 90.75 319 VAL A CA 1
ATOM 2662 C C . VAL A 1 319 ? -13.156 -5.751 13.421 1.00 90.75 319 VAL A C 1
ATOM 2664 O O . VAL A 1 319 ? -13.913 -5.593 14.387 1.00 90.75 319 VAL A O 1
ATOM 2667 N N . TYR A 1 320 ? -11.883 -5.369 13.470 1.00 91.81 320 TYR A N 1
ATOM 2668 C CA . TYR A 1 320 ? -11.292 -4.668 14.608 1.00 91.81 320 TYR A CA 1
ATOM 2669 C C . TYR A 1 320 ? -11.784 -3.218 14.674 1.00 91.81 320 TYR A C 1
ATOM 2671 O O . TYR A 1 320 ? -11.342 -2.367 13.908 1.00 91.81 320 TYR A O 1
ATOM 2679 N N . HIS A 1 321 ? -12.719 -2.933 15.580 1.00 87.00 321 HIS A N 1
ATOM 2680 C CA . HIS A 1 321 ? -13.378 -1.632 15.703 1.00 87.00 321 HIS A CA 1
ATOM 2681 C C . HIS A 1 321 ? -13.351 -1.126 17.156 1.00 87.00 321 HIS A C 1
ATOM 2683 O O . HIS A 1 321 ? -14.287 -1.395 17.912 1.00 87.00 321 HIS A O 1
ATOM 2689 N N . PRO A 1 322 ? -12.281 -0.428 17.574 1.00 85.25 322 PRO A N 1
ATOM 2690 C CA . PRO A 1 322 ? -12.232 0.254 18.865 1.00 85.25 322 PRO A CA 1
ATOM 2691 C C . PRO A 1 322 ? -13.351 1.291 18.998 1.00 85.25 322 PRO A C 1
ATOM 2693 O O . PRO A 1 322 ? -13.754 1.913 18.013 1.00 85.25 322 PRO A O 1
ATOM 2696 N N . ASN A 1 323 ? -13.841 1.494 20.222 1.00 78.69 323 ASN A N 1
ATOM 2697 C CA . ASN A 1 323 ? -14.887 2.473 20.508 1.00 78.69 323 ASN A CA 1
ATOM 2698 C C . ASN A 1 323 ? -14.281 3.884 20.606 1.00 78.69 323 ASN A C 1
ATOM 2700 O O . ASN A 1 323 ? -13.863 4.319 21.677 1.00 78.69 323 ASN A O 1
ATOM 2704 N N . VAL A 1 324 ? -14.173 4.571 19.468 1.00 76.19 324 VAL A N 1
ATOM 2705 C CA . VAL A 1 324 ? -13.682 5.954 19.370 1.00 76.19 324 VAL A CA 1
ATOM 2706 C C . VAL A 1 324 ? -14.874 6.866 19.109 1.00 76.19 324 VAL A C 1
ATOM 2708 O O . VAL A 1 324 ? -15.655 6.606 18.195 1.00 76.19 324 VAL A O 1
ATOM 2711 N N . SER A 1 325 ? -15.009 7.953 19.873 1.00 77.94 325 SER A N 1
ATOM 2712 C CA . SER A 1 325 ? -16.090 8.912 19.634 1.00 77.94 325 SER A CA 1
ATOM 2713 C C . SER A 1 325 ? -15.941 9.597 18.267 1.00 77.94 325 SER A C 1
ATOM 2715 O O . SER A 1 325 ? -14.833 9.729 17.723 1.00 77.94 325 SER A O 1
ATOM 2717 N N . SER A 1 326 ? -17.056 10.053 17.698 1.00 76.81 326 SER A N 1
ATOM 2718 C CA . SER A 1 326 ? -17.065 10.763 16.414 1.00 76.81 326 SER A CA 1
ATOM 2719 C C . SER A 1 326 ? -16.211 12.027 16.470 1.00 76.81 326 SER A C 1
ATOM 2721 O O . SER A 1 326 ? -15.469 12.321 15.537 1.00 76.81 326 SER A O 1
ATOM 2723 N N . GLU A 1 327 ? -16.251 12.741 17.590 1.00 76.88 327 GLU A N 1
ATOM 2724 C CA . GLU A 1 327 ? -15.498 13.972 17.810 1.00 76.88 327 GLU A CA 1
ATOM 2725 C C . GLU A 1 327 ? -13.993 13.696 17.801 1.00 76.88 327 GLU A C 1
ATOM 2727 O O . GLU A 1 327 ? -13.244 14.348 17.074 1.00 76.88 327 GLU A O 1
ATOM 2732 N N . LEU A 1 328 ? -13.544 12.682 18.544 1.00 76.25 328 LEU A N 1
ATOM 2733 C CA . LEU A 1 328 ? -12.133 12.299 18.584 1.00 76.25 328 LEU A CA 1
ATOM 2734 C C . LEU A 1 328 ? -11.639 11.775 17.226 1.00 76.25 328 LEU A C 1
ATOM 2736 O O . LEU A 1 328 ? -10.494 12.027 16.837 1.00 76.25 328 LEU A O 1
ATOM 2740 N N . SER A 1 329 ? -12.508 11.096 16.476 1.00 81.44 329 SER A N 1
ATOM 2741 C CA . SER A 1 329 ? -12.212 10.646 15.113 1.00 81.44 329 SER A CA 1
ATOM 2742 C C . SER A 1 329 ? -12.017 11.826 14.164 1.00 81.44 329 SER A C 1
ATOM 2744 O O . SER A 1 329 ? -11.021 11.892 13.442 1.00 81.44 329 SER A O 1
ATOM 2746 N N . ILE A 1 330 ? -12.928 12.795 14.216 1.00 80.56 330 ILE A N 1
ATOM 2747 C CA . ILE A 1 330 ? -12.887 14.026 13.426 1.00 80.56 330 ILE A CA 1
ATOM 2748 C C . ILE A 1 330 ? -11.655 14.875 13.778 1.00 80.56 330 ILE A C 1
ATOM 2750 O O . ILE A 1 330 ? -10.968 15.364 12.876 1.00 80.56 330 ILE A O 1
ATOM 2754 N N . TYR A 1 331 ? -11.344 15.022 15.070 1.00 82.69 331 TYR A N 1
ATOM 2755 C CA . TYR A 1 331 ? -10.144 15.703 15.561 1.00 82.69 331 TYR A CA 1
ATOM 2756 C C . TYR A 1 331 ? -8.878 15.084 14.959 1.00 82.69 331 TYR A C 1
ATOM 2758 O O . TYR A 1 331 ? -8.103 15.760 14.274 1.00 82.69 331 TYR A O 1
ATOM 2766 N N . THR A 1 332 ? -8.710 13.776 15.159 1.00 84.69 332 THR A N 1
ATOM 2767 C CA . THR A 1 332 ? -7.549 13.023 14.675 1.00 84.69 332 THR A CA 1
ATOM 2768 C C . THR A 1 332 ? -7.406 13.151 13.163 1.00 84.69 332 THR A C 1
ATOM 2770 O O . THR A 1 332 ? -6.324 13.460 12.664 1.00 84.69 332 THR A O 1
ATOM 2773 N N . PHE A 1 333 ? -8.503 12.988 12.422 1.00 85.81 333 PHE A N 1
ATOM 2774 C CA . PHE A 1 333 ? -8.479 13.059 10.966 1.00 85.81 333 PHE A CA 1
ATOM 2775 C C . PHE A 1 333 ? -8.156 14.460 10.440 1.00 85.81 333 PHE A C 1
ATOM 2777 O O . PHE A 1 333 ? -7.391 14.601 9.490 1.00 85.81 333 PHE A O 1
ATOM 2784 N N . SER A 1 334 ? -8.668 15.509 11.083 1.00 81.38 334 SER A N 1
ATOM 2785 C CA . SER A 1 334 ? -8.378 16.893 10.690 1.00 81.38 334 SER A CA 1
ATOM 2786 C C . SER A 1 334 ? -6.891 17.221 10.864 1.00 81.38 334 SER A C 1
ATOM 2788 O O . SER A 1 334 ? -6.257 17.773 9.962 1.00 81.38 334 SER A O 1
ATOM 2790 N N . HIS A 1 335 ? -6.295 16.810 11.989 1.00 84.88 335 HIS A N 1
ATOM 2791 C CA . HIS A 1 335 ? -4.851 16.933 12.199 1.00 84.88 335 HIS A CA 1
ATOM 2792 C C . HIS A 1 335 ? -4.048 16.061 11.224 1.00 84.88 335 HIS A C 1
ATOM 2794 O O . HIS A 1 335 ? -2.980 16.479 10.771 1.00 84.88 335 HIS A O 1
ATOM 2800 N N . PHE A 1 336 ? -4.554 14.880 10.872 1.00 89.62 336 PHE A N 1
ATOM 2801 C CA . PHE A 1 336 ? -3.937 14.016 9.873 1.00 89.62 336 PHE A CA 1
ATOM 2802 C C . PHE A 1 336 ? -3.898 14.667 8.484 1.00 89.62 336 PHE A C 1
ATOM 2804 O O . PHE A 1 336 ? -2.832 14.699 7.872 1.00 89.62 336 PHE A O 1
ATOM 2811 N N . LEU A 1 337 ? -4.996 15.274 8.021 1.00 85.62 337 LEU A N 1
ATOM 2812 C CA . LEU A 1 337 ? -5.029 16.013 6.752 1.00 85.62 337 LEU A CA 1
ATOM 2813 C C . LEU A 1 337 ? -3.998 17.150 6.726 1.00 85.62 337 LEU A C 1
ATOM 2815 O O . LEU A 1 337 ? -3.275 17.307 5.741 1.00 85.62 337 LEU A O 1
ATOM 2819 N N . TYR A 1 338 ? -3.860 17.896 7.826 1.00 82.19 338 TYR A N 1
ATOM 2820 C CA . TYR A 1 338 ? -2.821 18.922 7.939 1.00 82.19 338 TYR A CA 1
ATOM 2821 C C . TYR A 1 338 ? -1.405 18.334 7.821 1.00 82.19 338 TYR A C 1
ATOM 2823 O O . TYR A 1 338 ? -0.563 18.867 7.097 1.00 82.19 338 TYR A O 1
ATOM 2831 N N . VAL A 1 339 ? -1.137 17.210 8.490 1.00 86.31 339 VAL A N 1
ATOM 2832 C CA . VAL A 1 339 ? 0.158 16.518 8.403 1.00 86.31 339 VAL A CA 1
ATOM 2833 C C . VAL A 1 339 ? 0.438 16.041 6.975 1.00 86.31 339 VAL A C 1
ATOM 2835 O O . VAL A 1 339 ? 1.566 16.194 6.509 1.00 86.31 339 VAL A O 1
ATOM 2838 N N . LEU A 1 340 ? -0.569 15.546 6.246 1.00 85.38 340 LEU A N 1
ATOM 2839 C CA . LEU A 1 340 ? -0.431 15.170 4.833 1.00 85.38 340 LEU A CA 1
ATOM 2840 C C . LEU A 1 340 ? -0.064 16.364 3.944 1.00 85.38 340 LEU A C 1
ATOM 2842 O O . LEU A 1 340 ? 0.800 16.236 3.073 1.00 85.38 340 LEU A O 1
ATOM 2846 N N . MET A 1 341 ? -0.668 17.532 4.179 1.00 80.25 341 MET A N 1
ATOM 2847 C CA . MET A 1 341 ? -0.315 18.759 3.456 1.00 80.25 341 MET A CA 1
ATOM 2848 C C . MET A 1 341 ? 1.146 19.150 3.703 1.00 80.25 341 MET A C 1
ATOM 2850 O O . MET A 1 341 ? 1.875 19.439 2.751 1.00 80.25 341 MET A O 1
ATOM 2854 N N . GLN A 1 342 ? 1.598 19.102 4.961 1.00 80.44 342 GLN A N 1
ATOM 2855 C CA . GLN A 1 342 ? 2.993 19.397 5.304 1.00 80.44 342 GLN A CA 1
ATOM 2856 C C . GLN A 1 342 ? 3.962 18.378 4.707 1.00 80.44 342 GLN A C 1
ATOM 2858 O O . GLN A 1 342 ? 5.012 18.747 4.184 1.00 80.44 342 GLN A O 1
ATOM 2863 N N . TYR A 1 343 ? 3.598 17.099 4.738 1.00 86.75 343 TYR A N 1
ATOM 2864 C CA . TYR A 1 343 ? 4.385 16.024 4.147 1.00 86.75 343 TYR A CA 1
ATOM 2865 C C . TYR A 1 343 ? 4.564 16.203 2.638 1.00 86.75 343 TYR A C 1
ATOM 2867 O O . TYR A 1 343 ? 5.686 16.123 2.135 1.00 86.75 343 TYR A O 1
ATOM 2875 N N . SER A 1 344 ? 3.483 16.526 1.926 1.00 82.44 344 SER A N 1
ATOM 2876 C CA . SER A 1 344 ? 3.524 16.822 0.491 1.00 82.44 344 SER A CA 1
ATOM 2877 C C . SER A 1 344 ? 4.438 18.015 0.179 1.00 82.44 344 SER A C 1
ATOM 2879 O O . SER A 1 344 ? 5.254 17.956 -0.746 1.00 82.44 344 SER A O 1
ATOM 2881 N N . ALA A 1 345 ? 4.382 19.075 0.995 1.00 78.94 345 ALA A N 1
ATOM 2882 C CA . ALA A 1 345 ? 5.275 20.222 0.855 1.00 78.94 345 ALA A CA 1
ATOM 2883 C C . ALA A 1 345 ? 6.750 19.838 1.076 1.00 78.94 345 ALA A C 1
ATOM 2885 O O . ALA A 1 345 ? 7.603 20.185 0.257 1.00 78.94 345 ALA A O 1
ATOM 2886 N N . VAL A 1 346 ? 7.064 19.081 2.132 1.00 84.44 346 VAL A N 1
ATOM 2887 C CA . VAL A 1 346 ? 8.441 18.635 2.407 1.00 84.44 346 VAL A CA 1
ATOM 2888 C C . VAL A 1 346 ? 8.970 17.721 1.305 1.00 84.44 346 VAL A C 1
ATOM 2890 O O . VAL A 1 346 ? 10.102 17.912 0.875 1.00 84.44 346 VAL A O 1
ATOM 2893 N N . LEU A 1 347 ? 8.164 16.792 0.784 1.00 83.50 347 LEU A N 1
ATOM 2894 C CA . LEU A 1 347 ? 8.556 15.965 -0.362 1.00 83.50 347 LEU A CA 1
ATOM 2895 C C . LEU A 1 347 ? 8.916 16.814 -1.585 1.00 83.50 347 LEU A C 1
ATOM 2897 O O . LEU A 1 347 ? 9.950 16.586 -2.212 1.00 83.50 347 LEU A O 1
ATOM 2901 N N . LYS A 1 348 ? 8.076 17.802 -1.917 1.00 81.19 348 LYS A N 1
ATOM 2902 C CA . LYS A 1 348 ? 8.264 18.668 -3.090 1.00 81.19 348 LYS A CA 1
ATOM 2903 C C . LYS A 1 348 ? 9.519 19.537 -2.985 1.00 81.19 348 LYS A C 1
ATOM 2905 O O . LYS A 1 348 ? 10.181 19.778 -3.993 1.00 81.19 348 LYS A O 1
ATOM 2910 N N . TYR A 1 349 ? 9.836 20.009 -1.783 1.00 82.88 349 TYR A N 1
ATOM 2911 C CA . TYR A 1 349 ? 10.940 20.937 -1.532 1.00 82.88 349 TYR A CA 1
ATOM 2912 C C . TYR A 1 349 ? 12.120 20.293 -0.796 1.00 82.88 349 TYR A C 1
ATOM 2914 O O . TYR A 1 349 ? 12.966 21.016 -0.281 1.00 82.88 349 TYR A O 1
ATOM 2922 N N . SER A 1 350 ? 12.208 18.960 -0.757 1.00 85.19 350 SER A N 1
ATOM 2923 C CA . SER A 1 350 ? 13.191 18.206 0.040 1.00 85.19 350 SER A CA 1
ATOM 2924 C C . SER A 1 350 ? 14.638 18.632 -0.219 1.00 85.19 350 SER A C 1
ATOM 2926 O O . SER A 1 350 ? 15.414 18.762 0.722 1.00 85.19 350 SER A O 1
ATOM 2928 N N . LYS A 1 351 ? 14.974 18.964 -1.473 1.00 86.19 351 LYS A N 1
ATOM 2929 C CA . LYS A 1 351 ? 16.298 19.466 -1.889 1.00 86.19 351 LYS A CA 1
ATOM 2930 C C . LYS A 1 351 ? 16.714 20.784 -1.220 1.00 86.19 351 LYS A C 1
ATOM 2932 O O . LYS A 1 351 ? 17.896 21.104 -1.217 1.00 86.19 351 LYS A O 1
ATOM 2937 N N . ASN A 1 352 ? 15.766 21.541 -0.666 1.00 87.00 352 ASN A N 1
ATOM 2938 C CA . ASN A 1 352 ? 16.028 22.806 0.023 1.00 87.00 352 ASN A CA 1
ATOM 2939 C C . ASN A 1 352 ? 16.299 22.620 1.526 1.00 87.00 352 ASN A C 1
ATOM 2941 O O . ASN A 1 352 ? 16.602 23.594 2.212 1.00 87.00 352 ASN A O 1
ATOM 2945 N N . TYR A 1 353 ? 16.163 21.401 2.053 1.00 84.38 353 TYR A N 1
ATOM 2946 C CA . TYR A 1 353 ? 16.381 21.087 3.462 1.00 84.38 353 TYR A CA 1
ATOM 2947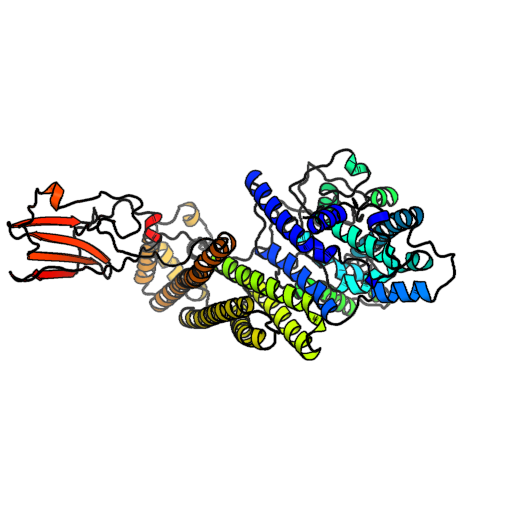 C C . TYR A 1 353 ? 17.739 20.416 3.668 1.00 84.38 353 TYR A C 1
ATOM 2949 O O . TYR A 1 353 ? 18.208 19.647 2.831 1.00 84.38 353 TYR A O 1
ATOM 2957 N N . SER A 1 354 ? 18.362 20.664 4.821 1.00 88.81 354 SER A N 1
ATOM 2958 C CA . SER A 1 354 ? 19.541 19.905 5.239 1.00 88.81 354 SER A CA 1
ATOM 2959 C C . SER A 1 354 ? 19.152 18.490 5.686 1.00 88.81 354 SER A C 1
ATOM 2961 O O . SER A 1 354 ? 18.050 18.265 6.194 1.00 88.81 354 SER A O 1
ATOM 2963 N N . THR A 1 355 ? 20.071 17.528 5.567 1.00 90.50 355 THR A N 1
ATOM 2964 C CA . THR A 1 355 ? 19.837 16.144 6.016 1.00 90.50 355 THR A CA 1
ATOM 2965 C C . THR A 1 355 ? 19.402 16.053 7.488 1.00 90.50 355 THR A C 1
ATOM 2967 O O . THR A 1 355 ? 18.426 15.352 7.758 1.00 90.50 355 THR A O 1
ATOM 2970 N N . PRO A 1 356 ? 20.017 16.779 8.452 1.00 91.00 356 PRO A N 1
ATOM 2971 C CA . PRO A 1 356 ? 19.543 16.778 9.838 1.00 91.00 356 PRO A CA 1
ATOM 2972 C C . PRO A 1 356 ? 18.112 17.308 9.997 1.00 91.00 356 PRO A C 1
ATOM 2974 O O . PRO A 1 356 ? 17.349 16.766 10.795 1.00 91.00 356 PRO A O 1
ATOM 2977 N N . ALA A 1 357 ? 17.719 18.325 9.220 1.00 86.88 357 ALA A N 1
ATOM 2978 C CA . ALA A 1 357 ? 16.357 18.854 9.251 1.00 86.88 357 ALA A CA 1
ATOM 2979 C C . ALA A 1 357 ? 15.340 17.827 8.726 1.00 86.88 357 ALA A C 1
ATOM 2981 O O . ALA A 1 357 ? 14.293 17.630 9.345 1.00 86.88 357 ALA A O 1
ATOM 2982 N N . LEU A 1 358 ? 15.666 17.120 7.637 1.00 90.00 358 LEU A N 1
ATOM 2983 C CA . LEU A 1 358 ? 14.827 16.041 7.100 1.00 90.00 358 LEU A CA 1
ATOM 2984 C C . LEU A 1 358 ? 14.707 14.859 8.070 1.00 90.00 358 LEU A C 1
ATOM 2986 O O . LEU A 1 358 ? 13.616 14.304 8.220 1.00 90.00 358 LEU A O 1
ATOM 2990 N N . LEU A 1 359 ? 15.792 14.492 8.761 1.00 92.50 359 LEU A N 1
ATOM 2991 C CA . LEU A 1 359 ? 15.772 13.459 9.803 1.00 92.50 359 LEU A CA 1
ATOM 2992 C C . LEU A 1 359 ? 14.856 13.862 10.961 1.00 92.50 359 LEU A C 1
ATOM 2994 O O . LEU A 1 359 ? 13.986 13.088 11.357 1.00 92.50 359 LEU A O 1
ATOM 2998 N N . PHE A 1 360 ? 15.000 15.089 11.462 1.00 89.69 360 PHE A N 1
ATOM 2999 C CA . PHE A 1 360 ? 14.162 15.603 12.542 1.00 89.69 360 PHE A CA 1
ATOM 3000 C C . PHE A 1 360 ? 12.678 15.652 12.148 1.00 89.69 360 PHE A C 1
ATOM 3002 O O . PHE A 1 360 ? 11.822 15.172 12.894 1.00 89.69 360 PHE A O 1
ATOM 3009 N N . TYR A 1 361 ? 12.374 16.148 10.944 1.00 89.62 361 TYR A N 1
ATOM 3010 C CA . TYR A 1 361 ? 11.020 16.140 10.389 1.00 89.62 361 TYR A CA 1
ATOM 3011 C C . TYR A 1 361 ? 10.449 14.717 10.307 1.00 89.62 361 TYR A C 1
ATOM 3013 O O . TYR A 1 361 ? 9.319 14.475 10.726 1.00 89.62 361 TYR A O 1
ATOM 3021 N N . THR A 1 362 ? 11.243 13.765 9.815 1.00 92.62 362 THR A N 1
ATOM 3022 C CA . THR A 1 362 ? 10.843 12.358 9.670 1.00 92.62 362 THR A CA 1
ATOM 3023 C C . THR A 1 362 ? 10.507 11.718 11.015 1.00 92.62 362 THR A C 1
ATOM 3025 O O . THR A 1 362 ? 9.492 11.030 11.126 1.00 92.62 362 THR A O 1
ATOM 3028 N N . ILE A 1 363 ? 11.307 11.980 12.053 1.00 93.81 363 ILE A N 1
ATOM 3029 C CA . ILE A 1 363 ? 11.048 11.489 13.415 1.00 93.81 363 ILE A CA 1
ATOM 3030 C C . ILE A 1 363 ? 9.714 12.037 13.937 1.00 93.81 363 ILE A C 1
ATOM 3032 O O . ILE A 1 363 ? 8.892 11.273 14.444 1.00 93.81 363 ILE A O 1
ATOM 3036 N N . ILE A 1 364 ? 9.464 13.340 13.768 1.00 92.00 364 ILE A N 1
ATOM 3037 C CA . ILE A 1 364 ? 8.209 13.975 14.199 1.00 92.00 364 ILE A CA 1
ATOM 3038 C C . ILE A 1 364 ? 7.012 13.436 13.412 1.00 92.00 364 ILE A C 1
ATOM 3040 O O . ILE A 1 364 ? 5.953 13.203 14.001 1.00 92.00 364 ILE A O 1
ATOM 3044 N N . LEU A 1 365 ? 7.164 13.222 12.104 1.00 93.19 365 LEU A N 1
ATOM 3045 C CA . LEU A 1 365 ? 6.126 12.651 11.250 1.00 93.19 365 LEU A CA 1
ATOM 3046 C C . LEU A 1 365 ? 5.760 11.236 11.707 1.00 93.19 365 LEU A C 1
ATOM 3048 O O . LEU A 1 365 ? 4.588 10.966 11.957 1.00 93.19 365 LEU A O 1
ATOM 3052 N N . ILE A 1 366 ? 6.749 10.355 11.875 1.00 95.62 366 ILE A N 1
ATOM 3053 C CA . ILE A 1 366 ? 6.529 8.980 12.345 1.00 95.62 366 ILE A CA 1
ATOM 3054 C C . ILE A 1 366 ? 5.865 8.984 13.722 1.00 95.62 366 ILE A C 1
ATOM 3056 O O . ILE A 1 366 ? 4.863 8.298 13.920 1.00 95.62 366 ILE A O 1
ATOM 3060 N N . PHE A 1 367 ? 6.376 9.792 14.655 1.00 96.06 367 PHE A N 1
ATOM 3061 C CA . PHE A 1 367 ? 5.792 9.911 15.988 1.00 96.06 367 PHE A CA 1
ATOM 3062 C C . PHE A 1 367 ? 4.339 10.397 15.927 1.00 96.06 367 PHE A C 1
ATOM 3064 O O . PHE A 1 367 ? 3.475 9.839 16.590 1.00 96.06 367 PHE A O 1
ATOM 3071 N N . THR A 1 368 ? 4.043 11.373 15.070 1.00 95.00 368 THR A N 1
ATOM 3072 C CA . THR A 1 368 ? 2.683 11.886 14.863 1.00 95.00 368 THR A CA 1
ATOM 3073 C C . THR A 1 368 ? 1.731 10.814 14.349 1.00 95.00 368 THR A C 1
ATOM 3075 O O . THR A 1 368 ? 0.637 10.659 14.891 1.00 95.00 368 THR A O 1
ATOM 3078 N N . LEU A 1 369 ? 2.140 10.059 13.328 1.00 96.44 369 LEU A N 1
ATOM 3079 C CA . LEU A 1 369 ? 1.329 8.975 12.781 1.00 96.44 369 LEU A CA 1
ATOM 3080 C C . LEU A 1 369 ? 1.106 7.865 13.823 1.00 96.44 369 LEU A C 1
ATOM 3082 O O . LEU A 1 369 ? -0.009 7.358 13.944 1.00 96.44 369 LEU A O 1
ATOM 3086 N N . LYS A 1 370 ? 2.125 7.554 14.635 1.00 96.19 370 LYS A N 1
ATOM 3087 C CA . LYS A 1 370 ? 2.015 6.625 15.770 1.00 96.19 370 LYS A CA 1
ATOM 3088 C C . LYS A 1 370 ? 1.016 7.119 16.821 1.00 96.19 370 LYS A C 1
ATOM 3090 O O . LYS A 1 370 ? 0.193 6.342 17.294 1.00 96.19 370 LYS A O 1
ATOM 3095 N N . THR A 1 371 ? 1.033 8.410 17.152 1.00 94.88 371 THR A N 1
ATOM 3096 C CA . THR A 1 371 ? 0.068 9.016 18.080 1.00 94.88 371 THR A CA 1
ATOM 3097 C C . THR A 1 371 ? -1.366 8.892 17.574 1.00 94.88 371 THR A C 1
ATOM 3099 O O . THR A 1 371 ? -2.241 8.494 18.337 1.00 94.88 371 THR A O 1
ATOM 3102 N N . PHE A 1 372 ? -1.620 9.176 16.293 1.00 94.88 372 PHE A N 1
ATOM 3103 C CA . PHE A 1 372 ? -2.951 9.004 15.702 1.00 94.88 372 PHE A CA 1
ATOM 3104 C C . PHE A 1 372 ? -3.414 7.543 15.746 1.00 94.88 372 PHE A C 1
ATOM 3106 O O . PHE A 1 372 ? -4.546 7.279 16.148 1.00 94.88 372 PHE A O 1
ATOM 3113 N N . GLY A 1 373 ? -2.527 6.593 15.426 1.00 95.00 373 GLY A N 1
ATOM 3114 C CA . GLY A 1 373 ? -2.799 5.162 15.588 1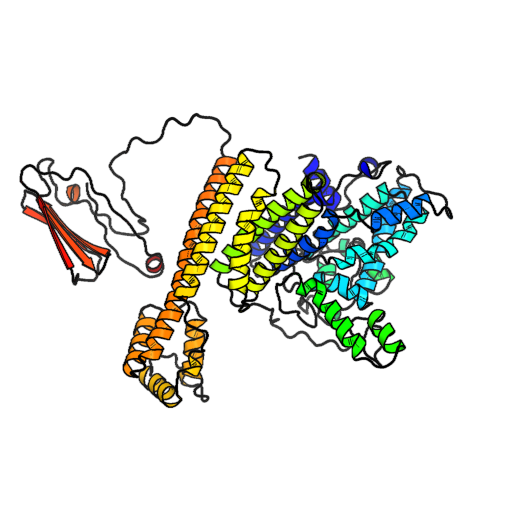.00 95.00 373 GLY A CA 1
ATOM 3115 C C . GLY A 1 373 ? -3.151 4.797 17.034 1.00 95.00 373 GLY A C 1
ATOM 3116 O O . GLY A 1 373 ? -4.156 4.134 17.271 1.00 95.00 373 GLY A O 1
ATOM 3117 N N . ALA A 1 374 ? -2.398 5.310 18.013 1.00 92.06 374 ALA A N 1
ATOM 3118 C CA . ALA A 1 374 ? -2.660 5.088 19.436 1.00 92.06 374 ALA A CA 1
ATOM 3119 C C . ALA A 1 374 ? -4.010 5.669 19.900 1.00 92.06 374 ALA A C 1
ATOM 3121 O O . ALA A 1 374 ? -4.680 5.050 20.729 1.00 92.06 374 ALA A O 1
ATOM 3122 N N . ILE A 1 375 ? -4.420 6.827 19.366 1.00 86.56 375 ILE A N 1
ATOM 3123 C CA . ILE A 1 375 ? -5.743 7.420 19.615 1.00 86.56 375 ILE A CA 1
ATOM 3124 C C . ILE A 1 375 ? -6.845 6.525 19.033 1.00 86.56 375 ILE A C 1
ATOM 3126 O O . ILE A 1 375 ? -7.799 6.194 19.741 1.00 86.56 375 ILE A O 1
ATOM 3130 N N . PHE A 1 376 ? -6.711 6.087 17.778 1.00 90.25 376 PHE A N 1
ATOM 3131 C CA . PHE A 1 376 ? -7.694 5.193 17.157 1.00 90.25 376 PHE A CA 1
ATOM 3132 C C . PHE A 1 376 ? -7.762 3.819 17.827 1.00 90.25 376 PHE A C 1
ATOM 3134 O O . PHE A 1 376 ? -8.833 3.227 17.886 1.00 90.25 376 PHE A O 1
ATOM 3141 N N . ASP A 1 377 ? -6.652 3.341 18.383 1.00 89.38 377 ASP A N 1
ATOM 3142 C CA . ASP A 1 377 ? -6.583 2.104 19.165 1.00 89.38 377 ASP A CA 1
ATOM 3143 C C . ASP A 1 377 ? -7.036 2.254 20.623 1.00 89.38 377 ASP A C 1
ATOM 3145 O O . ASP A 1 377 ? -7.064 1.257 21.345 1.00 89.38 377 ASP A O 1
ATOM 3149 N N . GLN A 1 378 ? -7.348 3.472 21.082 1.00 84.69 378 GLN A N 1
ATOM 3150 C CA . GLN A 1 378 ? -7.676 3.762 22.484 1.00 84.69 378 GLN A CA 1
ATOM 3151 C C . GLN A 1 378 ? -6.591 3.262 23.462 1.00 84.69 378 GLN A C 1
ATOM 3153 O O . GLN A 1 378 ? -6.876 2.726 24.535 1.00 84.69 378 GLN A O 1
ATOM 3158 N N . LYS A 1 379 ? -5.307 3.413 23.102 1.00 83.31 379 LYS A N 1
ATOM 3159 C CA . LYS A 1 379 ? -4.195 3.019 23.983 1.00 83.31 379 LYS A CA 1
ATOM 3160 C C . LYS A 1 379 ? -4.124 3.949 25.198 1.00 83.31 379 LYS A C 1
ATOM 3162 O O . LYS A 1 379 ? -4.205 5.167 25.063 1.00 83.31 379 LYS A O 1
ATOM 3167 N N . LYS A 1 380 ? -3.806 3.392 26.371 1.00 80.12 380 LYS A N 1
ATOM 3168 C CA . LYS A 1 380 ? -3.667 4.145 27.638 1.00 80.12 380 LYS A CA 1
ATOM 3169 C C . LYS A 1 380 ? -2.705 5.339 27.560 1.00 80.12 380 LYS A C 1
ATOM 3171 O O . LYS A 1 380 ? -2.916 6.370 28.185 1.00 80.12 380 LYS A O 1
ATOM 3176 N N . HIS A 1 381 ? -1.637 5.212 26.777 1.00 81.94 381 HIS A N 1
ATOM 3177 C CA . HIS A 1 381 ? -0.613 6.246 26.624 1.00 81.94 381 HIS A CA 1
ATOM 3178 C C . HIS A 1 381 ? -0.898 7.247 25.487 1.00 81.94 381 HIS A C 1
ATOM 3180 O O . HIS A 1 381 ? -0.090 8.151 25.269 1.00 81.94 381 HIS A O 1
ATOM 3186 N N . ALA A 1 382 ? -2.030 7.135 24.776 1.00 81.56 382 ALA A N 1
ATOM 3187 C CA . ALA A 1 382 ? -2.361 8.001 23.640 1.00 81.56 382 ALA A CA 1
ATOM 3188 C C . ALA A 1 382 ? -2.397 9.489 24.026 1.00 81.56 382 ALA A C 1
ATOM 3190 O O . ALA A 1 382 ? -1.836 10.325 23.322 1.00 81.56 382 ALA A O 1
ATOM 3191 N N . LEU A 1 383 ? -2.966 9.819 25.192 1.00 79.81 383 LEU A N 1
ATOM 3192 C CA . LEU A 1 383 ? -3.023 11.198 25.690 1.00 79.81 383 LEU A CA 1
ATOM 3193 C C . LEU A 1 383 ? -1.629 11.787 25.956 1.00 79.81 383 LEU A C 1
ATOM 3195 O O . LEU A 1 383 ? -1.375 12.961 25.683 1.00 79.81 383 LEU A O 1
ATOM 3199 N N . TYR A 1 384 ? -0.714 10.973 26.483 1.00 84.81 384 TYR A N 1
ATOM 3200 C CA . TYR A 1 384 ? 0.663 11.396 26.728 1.00 84.81 384 TYR A CA 1
ATOM 3201 C C . TYR A 1 384 ? 1.400 11.660 25.410 1.00 84.81 384 TYR A C 1
ATOM 3203 O O . TYR A 1 384 ? 2.044 12.701 25.258 1.00 84.81 384 TYR A O 1
ATOM 3211 N N . TYR A 1 385 ? 1.246 10.767 24.429 1.00 89.56 385 TYR A N 1
ATOM 3212 C CA . TYR A 1 385 ? 1.809 10.957 23.092 1.00 89.56 385 TYR A CA 1
ATOM 3213 C C . TYR A 1 385 ? 1.246 12.195 22.399 1.00 89.56 385 TYR A C 1
ATOM 3215 O O . TYR A 1 385 ? 1.995 12.931 21.758 1.00 89.56 385 TYR A O 1
ATOM 3223 N N . GLU A 1 386 ? -0.043 12.471 22.577 1.00 87.56 386 GLU A N 1
ATOM 3224 C CA . GLU A 1 386 ? -0.703 13.634 21.993 1.00 87.56 386 GLU A CA 1
ATOM 3225 C C . GLU A 1 386 ? -0.157 14.955 22.534 1.00 87.56 386 GLU A C 1
ATOM 3227 O O . GLU A 1 386 ? 0.137 15.868 21.763 1.00 87.56 386 GLU A O 1
ATOM 3232 N N . ARG A 1 387 ? 0.100 15.041 23.842 1.00 84.94 387 ARG A N 1
ATOM 3233 C CA . ARG A 1 387 ? 0.739 16.221 24.446 1.00 84.94 387 ARG A CA 1
ATOM 3234 C C . ARG A 1 387 ? 2.117 16.492 23.865 1.00 84.94 387 ARG A C 1
ATOM 3236 O O . ARG A 1 387 ? 2.408 17.623 23.479 1.00 84.94 387 ARG A O 1
ATOM 3243 N N . ILE A 1 388 ? 2.950 15.456 23.778 1.00 89.50 388 ILE A N 1
ATOM 3244 C CA . ILE A 1 388 ? 4.288 15.572 23.188 1.00 89.50 388 ILE A CA 1
ATOM 3245 C C . ILE A 1 388 ? 4.170 15.988 21.722 1.00 89.50 388 ILE A C 1
ATOM 3247 O O . ILE A 1 388 ? 4.860 16.909 21.285 1.00 89.50 388 ILE A O 1
ATOM 3251 N N . ARG A 1 389 ? 3.269 15.353 20.965 1.00 91.00 389 ARG A N 1
ATOM 3252 C CA . ARG A 1 389 ? 3.063 15.627 19.540 1.00 91.00 389 ARG A CA 1
ATOM 3253 C C . ARG A 1 389 ? 2.695 17.087 19.310 1.00 91.00 389 ARG A C 1
ATOM 3255 O O . ARG A 1 389 ? 3.268 17.718 18.426 1.00 91.00 389 ARG A O 1
ATOM 3262 N N . LEU A 1 390 ? 1.775 17.632 20.102 1.00 86.31 390 LEU A N 1
ATOM 3263 C CA . LEU A 1 390 ? 1.341 19.023 19.983 1.00 86.31 390 LEU A CA 1
ATOM 3264 C C . LEU A 1 390 ? 2.482 20.002 20.299 1.00 86.31 390 LEU A C 1
ATOM 3266 O O . LEU A 1 390 ? 2.669 20.957 19.549 1.00 86.31 390 LEU A O 1
ATOM 3270 N N . ILE A 1 391 ? 3.311 19.728 21.315 1.00 85.94 391 ILE A N 1
ATOM 3271 C CA . ILE A 1 391 ? 4.520 20.527 21.597 1.00 85.94 391 ILE A CA 1
ATOM 3272 C C . ILE A 1 391 ? 5.480 20.499 20.399 1.00 85.94 391 ILE A C 1
ATOM 3274 O O . ILE A 1 391 ? 5.929 21.548 19.937 1.00 85.94 391 ILE A O 1
ATOM 3278 N N . LEU A 1 392 ? 5.767 19.313 19.857 1.00 85.50 392 LEU A N 1
ATOM 3279 C CA . LEU A 1 392 ? 6.654 19.157 18.699 1.00 85.50 392 LEU A CA 1
ATOM 3280 C C . LEU A 1 392 ? 6.104 19.875 17.456 1.00 85.50 392 LEU A C 1
ATOM 3282 O O . LEU A 1 392 ? 6.860 20.499 16.710 1.00 85.50 392 LEU A O 1
ATOM 3286 N N . MET A 1 393 ? 4.785 19.851 17.260 1.00 79.25 393 MET A N 1
ATOM 3287 C CA . MET A 1 393 ? 4.110 20.522 16.146 1.00 79.25 393 MET A CA 1
ATOM 3288 C C . MET A 1 393 ? 4.122 22.053 16.248 1.00 79.25 393 MET A C 1
ATOM 3290 O O . MET A 1 393 ? 4.025 22.717 15.219 1.00 79.25 393 MET A O 1
ATOM 3294 N N . LEU A 1 394 ? 4.301 22.636 17.438 1.00 76.12 394 LEU A N 1
ATOM 3295 C CA . LEU A 1 394 ? 4.542 24.080 17.579 1.00 76.12 394 LEU A CA 1
ATOM 3296 C C . LEU A 1 394 ? 5.946 24.480 17.096 1.00 76.12 394 LEU A C 1
ATOM 3298 O O . LEU A 1 394 ? 6.139 25.593 16.602 1.00 76.12 394 LEU A O 1
ATOM 3302 N N . ILE A 1 395 ? 6.917 23.571 17.211 1.00 72.69 395 ILE A N 1
ATOM 3303 C CA . ILE A 1 395 ? 8.320 23.799 16.837 1.00 72.69 395 ILE A CA 1
ATOM 3304 C C . ILE A 1 395 ? 8.522 23.600 15.327 1.00 72.69 395 ILE A C 1
ATOM 3306 O O . ILE A 1 395 ? 9.242 24.373 14.696 1.00 72.69 395 ILE A O 1
ATOM 3310 N N . LEU A 1 396 ? 7.856 22.600 14.738 1.00 69.44 396 LEU A N 1
ATOM 3311 C CA . LEU A 1 396 ? 8.074 22.142 13.359 1.00 69.44 396 LEU A CA 1
ATOM 3312 C C . LEU A 1 396 ? 8.006 23.247 12.277 1.00 69.44 396 LEU A C 1
ATOM 3314 O O . LEU A 1 396 ? 8.913 23.289 11.444 1.00 69.44 396 LEU A O 1
ATOM 3318 N N . PRO A 1 397 ? 7.032 24.184 12.278 1.00 65.38 397 PRO A N 1
ATOM 3319 C CA . PRO A 1 397 ? 6.939 25.225 11.250 1.00 65.38 397 PRO A CA 1
ATOM 3320 C C . PRO A 1 397 ? 8.115 26.210 11.249 1.00 65.38 397 PRO A C 1
ATOM 3322 O O . PRO A 1 397 ? 8.377 26.858 10.240 1.00 65.38 397 PRO A O 1
ATOM 3325 N N . ARG A 1 398 ? 8.855 26.322 12.364 1.00 65.19 398 ARG A N 1
ATOM 3326 C CA . ARG A 1 398 ? 10.053 27.178 12.450 1.00 65.19 398 ARG A CA 1
ATOM 3327 C C . ARG A 1 398 ? 11.248 26.600 11.688 1.00 65.19 398 ARG A C 1
ATOM 3329 O O . ARG A 1 398 ? 12.233 27.301 11.491 1.00 65.19 398 ARG A O 1
ATOM 3336 N N . LEU A 1 399 ? 11.163 25.333 11.282 1.00 59.84 399 LEU A N 1
ATOM 3337 C CA . LEU A 1 399 ? 12.194 24.617 10.531 1.00 59.84 399 LEU A CA 1
ATOM 3338 C C . LEU A 1 399 ? 11.855 24.497 9.037 1.00 59.84 399 LEU A C 1
ATOM 3340 O O . LEU A 1 399 ? 12.702 24.079 8.252 1.00 59.84 399 LEU A O 1
ATOM 3344 N N . THR A 1 400 ? 10.629 24.850 8.638 1.00 60.25 400 THR A N 1
ATOM 3345 C CA . THR A 1 400 ? 10.175 24.822 7.243 1.00 60.25 400 THR A CA 1
ATOM 3346 C C . THR A 1 400 ? 10.398 26.163 6.560 1.00 60.25 400 THR A C 1
ATOM 3348 O O . THR A 1 400 ? 10.085 27.211 7.119 1.00 60.25 400 THR A O 1
ATOM 3351 N N . ILE A 1 401 ? 10.916 26.140 5.330 1.00 57.81 401 ILE A N 1
ATOM 3352 C CA . ILE A 1 401 ? 11.111 27.355 4.531 1.00 57.81 401 ILE A CA 1
ATOM 3353 C C . ILE A 1 401 ? 9.735 27.841 4.059 1.00 57.81 401 ILE A C 1
ATOM 3355 O O . ILE A 1 401 ? 9.154 27.292 3.122 1.00 57.81 401 ILE A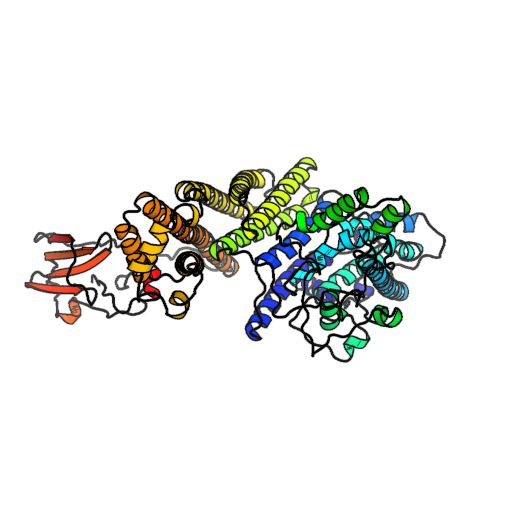 O 1
ATOM 3359 N N . VAL A 1 402 ? 9.207 28.876 4.712 1.00 56.28 402 VAL A N 1
ATOM 3360 C CA . VAL A 1 402 ? 7.950 29.526 4.323 1.00 56.28 402 VAL A CA 1
ATOM 3361 C C . VAL A 1 402 ? 8.235 30.505 3.186 1.00 56.28 402 VAL A C 1
ATOM 3363 O O . VAL A 1 402 ? 8.835 31.553 3.398 1.00 56.28 402 VAL A O 1
ATOM 3366 N N . GLN A 1 403 ? 7.826 30.159 1.963 1.00 55.62 403 GLN A N 1
ATOM 3367 C CA . GLN A 1 403 ? 8.099 30.979 0.773 1.00 55.62 403 GLN A CA 1
ATOM 3368 C C . GLN A 1 403 ? 6.995 32.003 0.450 1.00 55.62 403 GLN A C 1
ATOM 3370 O O . GLN A 1 403 ? 7.217 32.876 -0.383 1.00 55.62 403 GLN A O 1
ATOM 3375 N N . SER A 1 404 ? 5.809 31.927 1.072 1.00 58.62 404 SER A N 1
ATOM 3376 C CA . SER A 1 404 ? 4.693 32.836 0.760 1.00 58.62 404 SER A CA 1
ATOM 3377 C C . SER A 1 404 ? 3.914 33.309 1.991 1.00 58.62 404 SER A C 1
ATOM 3379 O O . SER A 1 404 ? 3.783 32.598 2.989 1.00 58.62 404 SER A O 1
ATOM 3381 N N . LEU A 1 405 ? 3.347 34.518 1.895 1.00 49.25 405 LEU A N 1
ATOM 3382 C CA . LEU A 1 405 ? 2.549 35.152 2.953 1.00 49.25 405 LEU A CA 1
ATOM 3383 C C . LEU A 1 405 ? 1.295 34.333 3.319 1.00 49.25 405 LEU A C 1
ATOM 3385 O O . LEU A 1 405 ? 0.919 34.254 4.485 1.00 49.25 405 LEU A O 1
ATOM 3389 N N . PHE A 1 406 ? 0.690 33.663 2.335 1.00 53.19 406 PHE A N 1
ATOM 3390 C CA . PHE A 1 406 ? -0.442 32.754 2.534 1.00 53.19 406 PHE A CA 1
ATOM 3391 C C . PHE A 1 406 ? -0.061 31.527 3.382 1.00 53.19 406 PHE A C 1
ATOM 3393 O O . PHE A 1 406 ? -0.796 31.116 4.283 1.00 53.19 406 PHE A O 1
ATOM 3400 N N . VAL A 1 407 ? 1.126 30.964 3.140 1.00 61.34 407 VAL A N 1
ATOM 3401 C CA . VAL A 1 407 ? 1.652 29.837 3.923 1.00 61.34 407 VAL A CA 1
ATOM 3402 C C . VAL A 1 407 ? 1.960 30.285 5.358 1.00 61.34 407 VAL A C 1
ATOM 3404 O O . VAL A 1 407 ? 1.662 29.567 6.306 1.00 61.34 407 VAL A O 1
ATOM 3407 N N . LEU A 1 408 ? 2.438 31.517 5.557 1.00 60.19 408 LEU A N 1
ATOM 3408 C CA . LEU A 1 408 ? 2.665 32.068 6.898 1.00 60.19 408 LEU A CA 1
ATOM 3409 C C . LEU A 1 408 ? 1.366 32.217 7.714 1.00 60.19 408 LEU A C 1
ATOM 3411 O O . LEU A 1 408 ? 1.325 31.825 8.880 1.00 60.19 408 LEU A O 1
ATOM 3415 N N . GLN A 1 409 ? 0.301 32.749 7.107 1.00 55.88 409 GLN A N 1
ATOM 3416 C CA . GLN A 1 409 ? -1.002 32.919 7.768 1.00 55.88 409 GLN A CA 1
ATOM 3417 C C . GLN A 1 409 ? -1.635 31.575 8.146 1.00 55.88 409 GLN A C 1
ATOM 3419 O O . GLN A 1 409 ? -2.125 31.407 9.264 1.00 55.88 409 GLN A O 1
ATOM 3424 N N . THR A 1 410 ? -1.575 30.598 7.239 1.00 61.28 410 THR A N 1
ATOM 3425 C CA . THR A 1 410 ? -2.066 29.238 7.504 1.00 61.28 410 THR A CA 1
ATOM 3426 C C . THR A 1 410 ? -1.252 28.545 8.597 1.00 61.28 410 THR A C 1
ATOM 3428 O O . THR A 1 410 ? -1.840 27.924 9.481 1.00 61.28 410 THR A O 1
ATOM 3431 N N . HIS A 1 411 ? 0.074 28.713 8.630 1.00 66.56 411 HIS A N 1
ATOM 3432 C CA . HIS A 1 411 ? 0.900 28.197 9.725 1.00 66.56 411 HIS A CA 1
ATOM 3433 C C . HIS A 1 411 ? 0.552 28.816 11.080 1.00 66.56 411 HIS A C 1
ATOM 3435 O O . HIS A 1 411 ? 0.418 28.075 12.053 1.00 66.56 411 HIS A O 1
ATOM 3441 N N . LEU A 1 412 ? 0.385 30.140 11.159 1.00 65.62 412 LEU A N 1
ATOM 3442 C CA . LEU A 1 412 ? 0.039 30.816 12.413 1.00 65.62 412 LEU A CA 1
ATOM 3443 C C . LEU A 1 412 ? -1.318 30.338 12.947 1.00 65.62 412 LEU A C 1
ATOM 3445 O O . LEU A 1 412 ? -1.447 30.019 14.127 1.00 65.62 412 LEU A O 1
ATOM 3449 N N . PHE A 1 413 ? -2.314 30.229 12.068 1.00 63.66 413 PHE A N 1
ATOM 3450 C CA . PHE A 1 413 ? -3.636 29.726 12.430 1.00 63.66 413 PHE A CA 1
ATOM 3451 C C . PHE A 1 413 ? -3.576 28.288 12.956 1.00 63.66 413 PHE A C 1
ATOM 3453 O O . PHE A 1 413 ? -4.150 27.972 13.999 1.00 63.66 413 PHE A O 1
ATOM 3460 N N . VAL A 1 414 ? -2.823 27.419 12.280 1.00 68.38 414 VAL A N 1
ATOM 3461 C CA . VAL A 1 414 ? -2.669 26.032 12.723 1.00 68.38 414 VAL A CA 1
ATOM 3462 C C . VAL A 1 414 ? -1.901 25.950 14.043 1.00 68.38 414 VAL A C 1
ATOM 3464 O O . VAL A 1 414 ? -2.253 25.137 14.892 1.00 68.38 414 VAL A O 1
ATOM 3467 N N . GLN A 1 415 ? -0.918 26.819 14.282 1.00 70.81 415 GLN A N 1
ATOM 3468 C CA . GLN A 1 415 ? -0.243 26.902 15.581 1.00 70.81 415 GLN A CA 1
ATOM 3469 C C . GLN A 1 415 ? -1.200 27.302 16.709 1.00 70.81 415 GLN A C 1
ATOM 3471 O O . GLN A 1 415 ? -1.117 26.730 17.795 1.00 70.81 415 GLN A O 1
ATOM 3476 N N . ILE A 1 416 ? -2.145 28.211 16.453 1.00 68.00 416 ILE A N 1
ATOM 3477 C CA . ILE A 1 416 ? -3.202 28.555 17.416 1.00 68.00 416 ILE A CA 1
ATOM 3478 C C . ILE A 1 416 ? -4.108 27.342 17.665 1.00 68.00 416 ILE A C 1
ATOM 3480 O O . ILE A 1 416 ? -4.368 27.006 18.818 1.00 68.00 416 ILE A O 1
ATOM 3484 N N . ALA A 1 417 ? -4.533 26.629 16.619 1.00 68.31 417 ALA A N 1
ATOM 3485 C CA . ALA A 1 417 ? -5.350 25.421 16.765 1.00 68.31 417 ALA A CA 1
ATOM 3486 C C . ALA A 1 417 ? -4.623 24.308 17.548 1.00 68.31 417 ALA A C 1
ATOM 3488 O O . ALA A 1 417 ? -5.216 23.668 18.418 1.00 68.31 417 ALA A O 1
ATOM 3489 N N . ILE A 1 418 ? -3.325 24.108 17.296 1.00 73.25 418 ILE A N 1
ATOM 3490 C CA . ILE A 1 418 ? -2.465 23.175 18.041 1.00 73.25 418 ILE A CA 1
ATOM 3491 C C . ILE A 1 418 ? -2.357 23.597 19.508 1.00 73.25 418 ILE A C 1
ATOM 3493 O O . ILE A 1 418 ? -2.474 22.750 20.390 1.00 73.25 418 ILE A O 1
ATOM 3497 N N . LEU A 1 419 ? -2.171 24.891 19.782 1.00 72.38 419 LEU A N 1
ATOM 3498 C CA . LEU A 1 419 ? -2.091 25.419 21.144 1.00 72.38 419 LEU A CA 1
ATOM 3499 C C . LEU A 1 419 ? -3.408 25.224 21.904 1.00 72.38 419 LEU A C 1
ATOM 3501 O O . LEU A 1 419 ? -3.394 24.760 23.041 1.00 72.38 419 LEU A O 1
ATOM 3505 N N . LEU A 1 420 ? -4.546 25.521 21.274 1.00 68.81 420 LEU A N 1
ATOM 3506 C CA . LEU A 1 420 ? -5.870 25.293 21.859 1.00 68.81 420 LEU A CA 1
ATOM 3507 C C . LEU A 1 420 ? -6.115 23.804 22.126 1.00 68.81 420 LEU A C 1
ATOM 3509 O O . LEU A 1 420 ? -6.606 23.444 23.193 1.00 68.81 420 LEU A O 1
ATOM 3513 N N . SER A 1 421 ? -5.703 22.937 21.200 1.00 72.75 421 SER A N 1
ATOM 3514 C CA . SER A 1 421 ? -5.775 21.483 21.379 1.00 72.75 421 SER A CA 1
ATOM 3515 C C . SER A 1 421 ? -4.901 21.026 22.546 1.00 72.75 421 SER A C 1
ATOM 3517 O O . SER A 1 421 ? -5.336 20.229 23.374 1.00 72.75 421 SER A O 1
ATOM 3519 N N . PHE A 1 422 ? -3.693 21.584 22.672 1.00 71.69 422 PHE A N 1
ATOM 3520 C CA . PHE A 1 422 ? -2.781 21.287 23.774 1.00 71.69 422 PHE A CA 1
ATOM 3521 C C . PHE A 1 422 ? -3.398 21.683 25.112 1.00 71.69 422 PHE A C 1
ATOM 3523 O O . PHE A 1 422 ? -3.459 20.849 26.013 1.00 71.69 422 PHE A O 1
ATOM 3530 N N . LEU A 1 423 ? -3.927 22.903 25.220 1.00 65.94 423 LEU A N 1
ATOM 3531 C CA . LEU A 1 423 ? -4.618 23.379 26.419 1.00 65.94 423 LEU A CA 1
ATOM 3532 C C . LEU A 1 423 ? -5.822 22.492 26.770 1.00 65.94 423 LEU A C 1
ATOM 3534 O O . LEU A 1 423 ? -5.971 22.101 27.930 1.00 65.94 423 LEU A O 1
ATOM 3538 N N . ALA A 1 424 ? -6.608 22.076 25.772 1.00 64.12 424 ALA A N 1
ATOM 3539 C CA . ALA A 1 424 ? -7.716 21.145 25.972 1.00 64.12 424 ALA A CA 1
ATOM 3540 C C . ALA A 1 424 ? -7.246 19.815 26.594 1.00 64.12 424 ALA A C 1
ATOM 3542 O O . ALA A 1 424 ? -7.889 19.315 27.518 1.00 64.12 424 ALA A O 1
ATOM 3543 N N . THR A 1 425 ? -6.078 19.283 26.196 1.00 66.44 425 THR A N 1
ATOM 3544 C CA . THR A 1 425 ? -5.517 18.063 26.815 1.00 66.44 425 THR A CA 1
ATOM 3545 C C . THR A 1 425 ? -5.258 18.180 28.318 1.00 66.44 425 THR A C 1
ATOM 3547 O O . THR A 1 425 ? -5.325 17.163 29.010 1.00 66.44 425 THR A O 1
ATOM 3550 N N . PHE A 1 426 ? -4.973 19.370 28.859 1.00 58.66 426 PHE A N 1
ATOM 3551 C CA . PHE A 1 426 ? -4.768 19.572 30.304 1.00 58.66 426 PHE A CA 1
ATOM 3552 C C . PHE A 1 426 ? -6.081 19.686 31.067 1.00 58.66 426 PHE A C 1
ATOM 3554 O O . PHE A 1 426 ? -6.197 19.111 32.153 1.00 58.66 426 PHE A O 1
ATOM 3561 N N . CYS A 1 427 ? -7.084 20.336 30.470 1.00 50.41 427 CYS A N 1
ATOM 3562 C CA . CYS A 1 427 ? -8.445 20.332 30.996 1.00 50.41 427 CYS A CA 1
ATOM 3563 C C . CYS A 1 427 ? -8.975 18.893 31.130 1.00 50.41 427 CYS A C 1
ATOM 3565 O O . CYS A 1 427 ? -9.598 18.573 32.137 1.00 50.41 427 CYS A O 1
ATOM 3567 N N . PHE A 1 428 ? -8.634 17.989 30.200 1.00 49.28 428 PHE A N 1
ATOM 3568 C CA . PHE A 1 428 ? -9.037 16.577 30.272 1.00 49.28 428 PHE A CA 1
ATOM 3569 C C . PHE A 1 428 ? -8.475 15.815 31.481 1.00 49.28 428 PHE A C 1
ATOM 3571 O O . PHE A 1 428 ? -9.218 15.075 32.125 1.00 49.28 428 PHE A O 1
ATOM 3578 N N . THR A 1 429 ? -7.204 16.012 31.855 1.00 43.81 429 THR A N 1
ATOM 3579 C CA . THR A 1 429 ? -6.629 15.309 33.024 1.00 43.81 429 THR A CA 1
ATOM 3580 C C . THR A 1 429 ? -7.187 15.758 34.363 1.00 43.81 429 THR A C 1
ATOM 3582 O O . THR A 1 429 ? -7.091 15.008 35.325 1.00 43.81 429 THR A O 1
ATOM 3585 N N . GLN A 1 430 ? -7.743 16.967 34.448 1.00 35.50 430 GLN A N 1
ATOM 3586 C CA . GLN A 1 430 ? -8.336 17.449 35.696 1.00 35.50 430 GLN A CA 1
ATOM 3587 C C . GLN A 1 430 ? -9.791 16.999 35.882 1.00 35.50 430 GLN A C 1
ATOM 3589 O O . GLN A 1 430 ? -10.329 17.137 36.978 1.00 35.50 430 GLN A O 1
ATOM 3594 N N . VAL A 1 431 ? -10.424 16.451 34.837 1.00 35.94 431 VAL A N 1
ATOM 3595 C CA . VAL A 1 431 ? -11.829 16.012 34.873 1.00 35.94 431 VAL A CA 1
ATOM 3596 C C . VAL A 1 431 ? -11.956 14.482 34.821 1.00 35.94 431 VAL A C 1
ATOM 3598 O O . VAL A 1 431 ? -12.945 13.951 35.321 1.00 35.94 431 VAL A O 1
ATOM 3601 N N . ALA A 1 432 ? -10.971 13.757 34.279 1.00 34.78 432 ALA A N 1
ATOM 3602 C CA . ALA A 1 432 ? -10.966 12.293 34.265 1.00 34.78 432 ALA A CA 1
ATOM 3603 C C . ALA A 1 432 ? -10.679 11.715 35.670 1.00 34.78 432 ALA A C 1
ATOM 3605 O O . ALA A 1 432 ? -9.603 11.974 36.216 1.00 34.78 432 ALA A O 1
ATOM 3606 N N . PRO A 1 433 ? -11.592 10.928 36.273 1.00 34.53 433 PRO A N 1
ATOM 3607 C CA . PRO A 1 433 ? -11.258 10.171 37.472 1.00 34.53 433 PRO A CA 1
ATOM 3608 C C . PRO A 1 433 ? -10.283 9.028 37.122 1.00 34.53 433 PRO A C 1
ATOM 3610 O O . PRO A 1 433 ? -10.221 8.606 35.964 1.00 34.53 433 PRO A O 1
ATOM 3613 N N . PRO A 1 434 ? -9.498 8.528 38.095 1.00 36.22 434 PRO A N 1
ATOM 3614 C CA . PRO A 1 434 ? -8.599 7.395 37.880 1.00 36.22 434 PRO A CA 1
ATOM 3615 C C . PRO A 1 434 ? -9.365 6.156 37.380 1.00 36.22 434 PRO A C 1
ATOM 3617 O O . PRO A 1 434 ? -10.484 5.912 37.829 1.00 36.22 434 PRO A O 1
ATOM 3620 N N . GLU A 1 435 ? -8.740 5.404 36.459 1.00 42.78 435 GLU A N 1
ATOM 3621 C CA . GLU A 1 435 ? -9.218 4.190 35.757 1.00 42.78 435 GLU A CA 1
ATOM 3622 C C . GLU A 1 435 ? -9.560 3.009 36.688 1.00 42.78 435 GLU A C 1
ATOM 3624 O O . GLU A 1 435 ? -9.027 1.910 36.543 1.00 42.78 435 GLU A O 1
ATOM 3629 N N . ASN A 1 436 ? -10.447 3.193 37.648 1.00 39.66 436 ASN A N 1
ATOM 3630 C CA . ASN A 1 436 ? -10.954 2.075 38.419 1.00 39.66 436 ASN A CA 1
ATOM 3631 C C . ASN A 1 436 ? -12.345 1.753 37.889 1.00 39.66 436 ASN A C 1
ATOM 3633 O O . ASN A 1 436 ? -13.220 2.621 37.804 1.00 39.66 436 ASN A O 1
ATOM 3637 N N . ASN A 1 437 ? -12.503 0.504 37.467 1.00 44.38 437 ASN A N 1
ATOM 3638 C CA . ASN A 1 437 ? -13.728 0.013 36.878 1.00 44.38 437 ASN A CA 1
ATOM 3639 C C . ASN A 1 437 ? -14.846 0.188 37.920 1.00 44.38 437 ASN A C 1
ATOM 3641 O O . ASN A 1 437 ? -14.624 -0.069 39.103 1.00 44.38 437 ASN A O 1
ATOM 3645 N N . ILE A 1 438 ? -16.039 0.662 37.535 1.00 44.22 438 ILE A N 1
ATOM 3646 C CA . ILE A 1 438 ? -17.144 0.873 38.501 1.00 44.22 438 ILE A CA 1
ATOM 3647 C C . ILE A 1 438 ? -17.424 -0.432 39.278 1.00 44.22 438 ILE A C 1
ATOM 3649 O O . ILE A 1 438 ? -17.786 -0.396 40.456 1.00 44.22 438 ILE A O 1
ATOM 3653 N N . SER A 1 439 ? -17.159 -1.582 38.642 1.00 44.19 439 SER A N 1
ATOM 3654 C CA . SER A 1 439 ? -17.200 -2.929 39.222 1.00 44.19 439 SER A CA 1
ATOM 3655 C C . SER A 1 439 ? -16.316 -3.131 40.448 1.00 44.19 439 SER A C 1
ATOM 3657 O O . SER A 1 439 ? -16.697 -3.903 41.329 1.00 44.19 439 SER A O 1
ATOM 3659 N N . ASP A 1 440 ? -15.171 -2.451 40.512 1.00 45.25 440 ASP A N 1
ATOM 3660 C CA . ASP A 1 440 ? -14.152 -2.616 41.555 1.00 45.25 440 ASP A CA 1
ATOM 3661 C C . ASP A 1 440 ? -14.551 -1.900 42.853 1.00 45.25 440 ASP A C 1
ATOM 3663 O O . ASP A 1 440 ? -13.943 -2.105 43.903 1.00 45.25 440 ASP A O 1
ATOM 3667 N N . TYR A 1 441 ? -15.597 -1.071 42.788 1.00 49.44 441 TYR A N 1
ATOM 3668 C CA . TYR A 1 441 ? -16.069 -0.235 43.888 1.00 49.44 441 TYR A CA 1
ATOM 3669 C C . TYR A 1 441 ? -17.443 -0.617 44.438 1.00 49.44 441 TYR A C 1
ATOM 3671 O O . TYR A 1 441 ? -17.907 0.018 45.386 1.00 49.44 441 TYR A O 1
ATOM 3679 N N . LEU A 1 442 ? -18.107 -1.616 43.851 1.00 52.22 442 LEU A N 1
ATOM 3680 C CA . LEU A 1 442 ? -19.410 -2.102 44.303 1.00 52.22 442 LEU A CA 1
ATOM 3681 C C . LEU A 1 442 ? -19.248 -3.472 44.955 1.00 52.22 442 LEU A C 1
ATOM 3683 O O . LEU A 1 442 ? -18.885 -4.436 44.276 1.00 52.22 442 LEU A O 1
ATOM 3687 N N . SER A 1 443 ? -19.555 -3.563 46.251 1.00 58.09 443 SER A N 1
ATOM 3688 C CA . SER A 1 443 ? -19.640 -4.853 46.937 1.00 58.09 443 SER A CA 1
ATOM 3689 C C . SER A 1 443 ? -20.838 -5.664 46.425 1.00 58.09 443 SER A C 1
ATOM 3691 O O . SER A 1 443 ? -21.797 -5.112 45.880 1.00 58.09 443 SER A O 1
ATOM 3693 N N . ASP A 1 444 ? -20.832 -6.982 46.629 1.00 56.66 444 ASP A N 1
ATOM 3694 C CA . ASP A 1 444 ? -21.973 -7.830 46.253 1.00 56.66 444 ASP A CA 1
ATOM 3695 C C . ASP A 1 444 ? -23.263 -7.487 47.025 1.00 56.66 444 ASP A C 1
ATOM 3697 O O . ASP A 1 444 ? -24.362 -7.845 46.596 1.00 56.66 444 ASP A O 1
ATOM 3701 N N . ASP A 1 445 ? -23.161 -6.783 48.157 1.00 58.19 445 ASP A N 1
ATOM 3702 C CA . ASP A 1 445 ? -24.322 -6.250 48.879 1.00 58.19 445 ASP A CA 1
ATOM 3703 C C . ASP A 1 445 ? -24.876 -4.986 48.200 1.00 58.19 445 ASP A C 1
ATOM 3705 O O . ASP A 1 445 ? -26.081 -4.887 47.963 1.00 58.19 445 ASP A O 1
ATOM 3709 N N . ASP A 1 446 ? -24.000 -4.073 47.767 1.00 59.78 446 ASP A N 1
ATOM 3710 C CA . ASP A 1 446 ? -24.389 -2.866 47.020 1.00 59.78 446 ASP A CA 1
ATOM 3711 C C . ASP A 1 446 ? -25.062 -3.223 45.692 1.00 59.78 446 ASP A C 1
ATOM 3713 O O . ASP A 1 446 ? -26.070 -2.622 45.321 1.00 59.78 446 ASP A O 1
ATOM 3717 N N . ARG A 1 447 ? -24.549 -4.247 44.995 1.00 59.75 447 ARG A N 1
ATOM 3718 C CA . ARG A 1 447 ? -25.118 -4.748 43.731 1.00 59.75 447 ARG A CA 1
ATOM 3719 C C . ARG A 1 447 ? -26.544 -5.268 43.913 1.00 59.75 447 ARG A C 1
ATOM 3721 O O . ARG A 1 447 ? -27.413 -4.975 43.091 1.00 59.75 447 ARG A O 1
ATOM 3728 N N . ARG A 1 448 ? -26.800 -5.998 45.003 1.00 58.47 448 ARG A N 1
ATOM 3729 C CA . ARG A 1 448 ? -28.134 -6.520 45.341 1.00 58.47 448 ARG A CA 1
ATOM 3730 C C . ARG A 1 448 ? -29.104 -5.410 45.736 1.00 58.47 448 ARG A C 1
ATOM 3732 O O . ARG A 1 448 ? -30.257 -5.442 45.313 1.00 58.47 448 ARG A O 1
ATOM 3739 N N . ARG A 1 449 ? -28.640 -4.402 46.478 1.00 60.78 449 ARG A N 1
ATOM 3740 C CA . ARG A 1 449 ? -29.451 -3.224 46.830 1.00 60.78 449 ARG A CA 1
ATOM 3741 C C . ARG A 1 449 ? -29.792 -2.375 45.610 1.00 60.78 449 ARG A C 1
ATOM 3743 O O . ARG A 1 449 ? -30.947 -1.995 45.459 1.00 60.78 449 ARG A O 1
ATOM 3750 N N . LEU A 1 450 ? -28.835 -2.144 44.708 1.00 59.62 450 LEU A N 1
ATOM 3751 C CA . LEU A 1 450 ? -29.088 -1.420 43.457 1.00 59.62 450 LEU A CA 1
ATOM 3752 C C . LEU A 1 450 ? -30.138 -2.140 42.605 1.00 59.62 450 LEU A C 1
ATOM 3754 O O . LEU A 1 450 ? -31.037 -1.502 42.073 1.00 59.62 450 LEU A O 1
ATOM 3758 N N . HIS A 1 451 ? -30.047 -3.469 42.510 1.00 59.53 451 HIS A N 1
ATOM 3759 C CA . HIS A 1 451 ? -31.028 -4.291 41.801 1.00 59.53 451 HIS A CA 1
ATOM 3760 C C . HIS A 1 451 ? -32.429 -4.192 42.429 1.00 59.53 451 HIS A C 1
ATOM 3762 O O . HIS A 1 451 ? -33.429 -4.126 41.719 1.00 59.53 451 HIS A O 1
ATOM 3768 N N . PHE A 1 452 ? -32.512 -4.148 43.761 1.00 59.78 452 PHE A N 1
ATOM 3769 C CA . PHE A 1 452 ? -33.774 -3.973 44.480 1.00 59.78 452 PHE A CA 1
ATOM 3770 C C . PHE A 1 452 ? -34.390 -2.580 44.259 1.00 59.78 452 PHE A C 1
ATOM 3772 O O . PHE A 1 452 ? -35.594 -2.481 44.042 1.00 59.78 452 PHE A O 1
ATOM 3779 N N . ILE A 1 453 ? -33.570 -1.523 44.259 1.00 60.38 453 ILE A N 1
ATOM 3780 C CA . ILE A 1 453 ? -34.017 -0.132 44.066 1.00 60.38 453 ILE A CA 1
ATOM 3781 C C . ILE A 1 453 ? -34.407 0.139 42.607 1.00 60.38 453 ILE A C 1
ATOM 3783 O O . ILE A 1 453 ? -35.400 0.814 42.350 1.00 60.38 453 ILE A O 1
ATOM 3787 N N . LEU A 1 454 ? -33.648 -0.394 41.643 1.00 58.06 454 LEU A N 1
ATOM 3788 C CA . LEU A 1 454 ? -33.901 -0.178 40.215 1.00 58.06 454 LEU A CA 1
ATOM 3789 C C . LEU A 1 454 ? -35.070 -1.017 39.666 1.00 58.06 454 LEU A C 1
ATOM 3791 O O . LEU A 1 454 ? -35.593 -0.670 38.609 1.00 58.06 454 LEU A O 1
ATOM 3795 N N . GLY A 1 455 ? -35.508 -2.061 40.381 1.00 60.88 455 GLY A N 1
ATOM 3796 C CA . GLY A 1 455 ? -36.831 -2.692 40.262 1.00 60.88 455 GLY A CA 1
ATOM 3797 C C . GLY A 1 455 ? -37.417 -2.845 38.844 1.00 60.88 455 GLY A C 1
ATOM 3798 O O . GLY A 1 455 ? -36.757 -3.307 37.914 1.00 60.88 455 GLY A O 1
ATOM 3799 N N . ASP A 1 456 ? -38.696 -2.479 38.689 1.00 46.88 456 ASP A N 1
ATOM 3800 C CA . ASP A 1 456 ? -39.491 -2.604 37.450 1.00 46.88 456 ASP A CA 1
ATOM 3801 C C . ASP A 1 456 ? -39.141 -1.562 36.364 1.00 46.88 456 ASP A C 1
ATOM 3803 O O . ASP A 1 456 ? -39.684 -1.608 35.260 1.00 46.88 456 ASP A O 1
ATOM 3807 N N . THR A 1 457 ? -38.237 -0.624 36.656 1.00 48.62 457 THR A N 1
ATOM 3808 C CA . THR A 1 457 ? -37.781 0.427 35.726 1.00 48.62 457 THR A CA 1
ATOM 3809 C C . THR A 1 457 ? -36.829 -0.094 34.643 1.00 48.62 457 THR A C 1
ATOM 3811 O O . THR A 1 457 ? -36.590 0.589 33.649 1.00 48.62 457 THR A O 1
ATOM 3814 N N . ILE A 1 458 ? -36.305 -1.314 34.800 1.00 48.78 458 ILE A N 1
ATOM 3815 C CA . ILE A 1 458 ? -35.413 -1.975 33.840 1.00 48.78 458 ILE A CA 1
ATOM 3816 C C . ILE A 1 458 ? -36.238 -2.863 32.879 1.00 48.78 458 ILE A C 1
ATOM 3818 O O . ILE A 1 458 ? -37.125 -3.596 33.328 1.00 48.78 458 ILE A O 1
ATOM 3822 N N . PRO A 1 459 ? -35.953 -2.873 31.558 1.00 47.38 459 PRO A N 1
ATOM 3823 C CA . PRO A 1 459 ? -36.604 -3.775 30.604 1.00 47.38 459 PRO A CA 1
ATOM 3824 C C . PRO A 1 459 ? -36.545 -5.255 31.034 1.00 47.38 459 PRO A C 1
ATOM 3826 O O . PRO A 1 459 ? -35.475 -5.760 31.363 1.00 47.38 459 PRO A O 1
ATOM 3829 N N . ARG A 1 460 ? -37.676 -5.983 30.962 1.00 45.22 460 ARG A N 1
ATOM 3830 C CA . ARG A 1 460 ? -37.813 -7.379 31.457 1.00 45.22 460 ARG A CA 1
ATOM 3831 C C . ARG A 1 460 ? -36.696 -8.336 31.013 1.00 45.22 460 ARG A C 1
ATOM 3833 O O . ARG A 1 460 ? -36.206 -9.108 31.821 1.00 45.22 460 ARG A O 1
ATOM 3840 N N . HIS A 1 461 ? -36.231 -8.237 29.767 1.00 47.19 461 HIS A N 1
ATOM 3841 C CA . HIS A 1 461 ? -35.171 -9.107 29.239 1.00 47.19 461 HIS A CA 1
ATOM 3842 C C . HIS A 1 461 ? -33.796 -8.934 29.921 1.00 47.19 461 HIS A C 1
ATOM 3844 O O . HIS A 1 461 ? -32.973 -9.834 29.828 1.00 47.19 461 HIS A O 1
ATOM 3850 N N . LEU A 1 462 ? -33.548 -7.802 30.594 1.00 42.78 462 LEU A N 1
ATOM 3851 C CA . LEU A 1 462 ? -32.335 -7.538 31.388 1.00 42.78 462 LEU A CA 1
ATOM 3852 C C . LEU A 1 462 ? -32.521 -7.895 32.871 1.00 42.78 462 LEU A C 1
ATOM 3854 O O . LEU A 1 462 ? -31.548 -8.140 33.578 1.00 42.78 462 LEU A O 1
ATOM 3858 N N . ARG A 1 463 ? -33.774 -7.920 33.337 1.00 44.91 463 ARG A N 1
ATOM 3859 C CA . ARG A 1 463 ? -34.165 -8.305 34.699 1.00 44.91 463 ARG A CA 1
ATOM 3860 C C . ARG A 1 463 ? -34.121 -9.822 34.915 1.00 44.91 463 ARG A C 1
ATOM 3862 O O . ARG A 1 463 ? -33.828 -10.263 36.019 1.00 44.91 463 ARG A O 1
ATOM 3869 N N . ASP A 1 464 ? -34.401 -10.597 33.869 1.00 46.16 464 ASP A N 1
ATOM 3870 C CA . ASP A 1 464 ? -34.562 -12.054 33.948 1.00 46.16 464 ASP A CA 1
ATOM 3871 C C . ASP A 1 464 ? -33.262 -12.841 33.643 1.00 46.16 464 ASP A C 1
ATOM 3873 O O . ASP A 1 464 ? -33.305 -14.063 33.489 1.00 46.16 464 ASP A O 1
ATOM 3877 N N . ASP A 1 465 ? -32.098 -12.176 33.563 1.00 44.16 465 ASP A N 1
ATOM 3878 C CA . ASP A 1 465 ? -30.796 -12.843 33.401 1.00 44.16 465 ASP A CA 1
ATOM 3879 C C . ASP A 1 465 ? -30.347 -13.499 34.731 1.00 44.16 465 ASP A C 1
ATOM 3881 O O . ASP A 1 465 ? -30.084 -12.802 35.719 1.00 44.16 465 ASP A O 1
ATOM 3885 N N . PRO A 1 466 ? -30.215 -14.838 34.784 1.00 37.88 466 PRO A N 1
ATOM 3886 C CA . PRO A 1 466 ? -29.969 -15.585 36.017 1.00 37.88 466 PRO A CA 1
ATOM 3887 C C . PRO A 1 466 ? -28.554 -15.418 36.597 1.00 37.88 466 PRO A C 1
ATOM 3889 O O . PRO A 1 466 ? -28.272 -15.959 37.667 1.00 37.88 466 PRO A O 1
ATOM 3892 N N . THR A 1 467 ? -27.648 -14.695 35.933 1.00 40.41 467 THR A N 1
ATOM 3893 C CA . THR A 1 467 ? -26.251 -14.541 36.377 1.00 40.41 467 THR A CA 1
ATOM 3894 C C . THR A 1 467 ? -26.010 -13.370 37.333 1.00 40.41 467 THR A C 1
ATOM 3896 O O . THR A 1 467 ? -24.880 -13.195 37.788 1.00 40.41 467 THR A O 1
ATOM 3899 N N . LEU A 1 468 ? -27.026 -12.553 37.655 1.00 41.53 468 LEU A N 1
ATOM 3900 C CA . LEU A 1 468 ? -26.860 -11.321 38.457 1.00 41.53 468 LEU A CA 1
ATOM 3901 C C . LEU A 1 468 ? -25.818 -10.341 37.859 1.00 41.53 468 LEU A C 1
ATOM 3903 O O . LEU A 1 468 ? -25.370 -9.408 38.525 1.00 41.53 468 LEU A O 1
ATOM 3907 N N . SER A 1 469 ? -25.471 -10.517 36.577 1.00 43.97 469 SER A N 1
ATOM 3908 C CA . SER A 1 469 ? -24.634 -9.615 35.778 1.00 43.97 469 SER A CA 1
ATOM 3909 C C . SER A 1 469 ? -25.421 -8.415 35.234 1.00 43.97 469 SER A C 1
ATOM 3911 O O . SER A 1 469 ? -24.822 -7.446 34.769 1.00 43.97 469 SER A O 1
ATOM 3913 N N . GLY A 1 470 ? -26.754 -8.444 35.355 1.00 40.41 470 GLY A N 1
ATOM 3914 C CA . GLY A 1 470 ? -27.681 -7.481 34.767 1.00 40.41 470 GLY A CA 1
ATOM 3915 C C . GLY A 1 470 ? -27.408 -6.036 35.163 1.00 40.41 470 GLY A C 1
ATOM 3916 O O . GLY A 1 470 ? -27.371 -5.190 34.291 1.00 40.41 470 GLY A O 1
ATOM 3917 N N . THR A 1 471 ? -27.121 -5.722 36.429 1.00 45.50 471 THR A N 1
ATOM 3918 C CA . THR A 1 471 ? -26.884 -4.326 36.853 1.00 45.50 471 THR A CA 1
ATOM 3919 C C . THR A 1 471 ? -25.564 -3.762 36.323 1.00 45.50 471 THR A C 1
ATOM 3921 O O . THR A 1 471 ? -25.479 -2.579 36.000 1.00 45.50 471 THR A O 1
ATOM 3924 N N . LEU A 1 472 ? -24.526 -4.599 36.226 1.00 45.84 472 LEU A N 1
ATOM 3925 C CA . LEU A 1 472 ? -23.205 -4.195 35.747 1.00 45.84 472 LEU A CA 1
ATOM 3926 C C . LEU A 1 472 ? -23.183 -4.125 34.221 1.00 45.84 472 LEU A C 1
ATOM 3928 O O . LEU A 1 472 ? -22.758 -3.117 33.678 1.00 45.84 472 LEU A O 1
ATOM 3932 N N . SER A 1 473 ? -23.745 -5.131 33.548 1.00 45.44 473 SER A N 1
ATOM 3933 C CA . SER A 1 473 ? -23.981 -5.119 32.105 1.00 45.44 473 SER A CA 1
ATOM 3934 C C . SER A 1 473 ? -24.922 -3.984 31.702 1.00 45.44 473 SER A C 1
ATOM 3936 O O . SER A 1 473 ? -24.709 -3.376 30.664 1.00 45.44 473 SER A O 1
ATOM 3938 N N . LEU A 1 474 ? -25.907 -3.631 32.534 1.00 46.72 474 LEU A N 1
ATOM 3939 C CA . LEU A 1 474 ? -26.768 -2.463 32.353 1.00 46.72 474 LEU A CA 1
ATOM 3940 C C . LEU A 1 474 ? -25.982 -1.167 32.540 1.00 46.72 474 LEU A C 1
ATOM 3942 O O . LEU A 1 474 ? -26.109 -0.296 31.700 1.00 46.72 474 LEU A O 1
ATOM 3946 N N . LEU A 1 475 ? -25.160 -1.015 33.582 1.00 47.91 475 LEU A N 1
ATOM 3947 C CA . LEU A 1 475 ? -24.329 0.184 33.772 1.00 47.91 475 LEU A CA 1
ATOM 3948 C C . LEU A 1 475 ? -23.283 0.339 32.660 1.00 47.91 475 LEU A C 1
ATOM 3950 O O . LEU A 1 475 ? -23.106 1.440 32.147 1.00 47.91 475 LEU A O 1
ATOM 3954 N N . GLU A 1 476 ? -22.632 -0.751 32.261 1.00 48.00 476 GLU A N 1
ATOM 3955 C CA . GLU A 1 476 ? -21.690 -0.811 31.141 1.00 48.00 476 GLU A CA 1
ATOM 3956 C C . GLU A 1 476 ? -22.406 -0.537 29.815 1.00 48.00 476 GLU A C 1
ATOM 3958 O O . GLU A 1 476 ? -21.959 0.316 29.059 1.00 48.00 476 GLU A O 1
ATOM 3963 N N . SER A 1 477 ? -23.576 -1.137 29.572 1.00 43.47 477 SER A N 1
ATOM 3964 C CA . SER A 1 477 ? -24.418 -0.878 28.395 1.00 43.47 477 SER A CA 1
ATOM 3965 C C . SER A 1 477 ? -24.969 0.546 28.379 1.00 43.47 477 SER A C 1
ATOM 3967 O O . SER A 1 477 ? -25.063 1.138 27.312 1.00 43.47 477 SER A O 1
ATOM 3969 N N . LEU A 1 478 ? -25.335 1.123 29.523 1.00 42.97 478 LEU A N 1
ATOM 3970 C CA . LEU A 1 478 ? -25.777 2.514 29.642 1.00 42.97 478 LEU A CA 1
ATOM 3971 C C . LEU A 1 478 ? -24.595 3.477 29.431 1.00 42.97 478 LEU A C 1
ATOM 3973 O O . LEU A 1 478 ? -24.773 4.547 28.859 1.00 42.97 478 LEU A O 1
ATOM 3977 N N . CYS A 1 479 ? -23.378 3.098 29.834 1.00 42.50 479 CYS A N 1
ATOM 3978 C CA . CYS A 1 479 ? -22.162 3.873 29.576 1.00 42.50 479 CYS A CA 1
ATOM 3979 C C . CYS A 1 479 ? -21.624 3.713 28.140 1.00 42.50 479 CYS A C 1
ATOM 3981 O O . CYS A 1 479 ? -20.961 4.630 27.646 1.00 42.50 479 CYS A O 1
ATOM 3983 N N . ASP A 1 480 ? -21.888 2.586 27.478 1.00 39.72 480 ASP A N 1
ATOM 3984 C CA . ASP A 1 480 ? -21.484 2.301 26.095 1.00 39.72 480 ASP A CA 1
ATOM 3985 C C . ASP A 1 480 ? -22.517 2.781 25.068 1.00 39.72 480 ASP A C 1
ATOM 3987 O O . ASP A 1 480 ? -22.153 3.180 23.959 1.00 39.72 480 ASP A O 1
ATOM 3991 N N . GLN A 1 481 ? -23.804 2.798 25.420 1.00 38.53 481 GLN A N 1
ATOM 3992 C CA . GLN A 1 481 ? -24.861 3.344 24.577 1.00 38.53 481 GLN A CA 1
ATOM 3993 C C . GLN A 1 481 ? -25.068 4.819 24.915 1.00 38.53 481 GLN A C 1
ATOM 3995 O O . GLN A 1 481 ? -25.586 5.171 25.967 1.00 38.53 481 GLN A O 1
ATOM 4000 N N . ALA A 1 482 ? -24.705 5.705 23.990 1.00 38.25 482 ALA A N 1
ATOM 4001 C CA . ALA A 1 482 ? -24.867 7.158 24.077 1.00 38.25 482 ALA A CA 1
ATOM 4002 C C . ALA A 1 482 ? -26.343 7.653 24.097 1.00 38.25 482 ALA A C 1
ATOM 4004 O O . ALA A 1 482 ? -26.696 8.580 23.370 1.00 38.25 482 ALA A O 1
ATOM 4005 N N . LYS A 1 483 ? -27.234 7.030 24.883 1.00 38.16 483 LYS A N 1
ATOM 4006 C CA . LYS A 1 483 ? -28.678 7.319 24.961 1.00 38.16 483 LYS A CA 1
ATOM 4007 C C . LYS A 1 483 ? -29.250 7.159 26.381 1.00 38.16 483 LYS A C 1
ATOM 4009 O O . LYS A 1 483 ? -30.313 6.575 26.546 1.00 38.16 483 LYS A O 1
ATOM 4014 N N . ILE A 1 484 ? -28.575 7.672 27.408 1.00 42.72 484 ILE A N 1
ATOM 4015 C CA . ILE A 1 484 ? -29.224 7.851 28.718 1.00 42.72 484 ILE A CA 1
ATOM 4016 C C . ILE A 1 484 ? -30.003 9.171 28.659 1.00 42.72 484 ILE A C 1
ATOM 4018 O O . ILE A 1 484 ? -29.397 10.221 28.434 1.00 42.72 484 ILE A O 1
ATOM 4022 N N . SER A 1 485 ? -31.329 9.136 28.814 1.00 44.94 485 SER A N 1
ATOM 4023 C CA . SER A 1 485 ? -32.117 10.368 28.943 1.00 44.94 485 SER A CA 1
ATOM 4024 C C . SER A 1 485 ? -31.811 11.061 30.282 1.00 44.94 485 SER A C 1
ATOM 4026 O O . SER A 1 485 ? -31.369 10.422 31.236 1.00 44.94 485 SER A O 1
ATOM 4028 N N . GLU A 1 486 ? -32.053 12.370 30.405 1.00 44.28 486 GLU A N 1
ATOM 4029 C CA . GLU A 1 486 ? -31.877 13.085 31.687 1.00 44.28 486 GLU A CA 1
ATOM 4030 C C . GLU A 1 486 ? -32.722 12.462 32.819 1.00 44.28 486 GLU A C 1
ATOM 4032 O O . GLU A 1 486 ? -32.346 12.480 33.992 1.00 44.28 486 GLU A O 1
ATOM 4037 N N . GLN A 1 487 ? -33.834 11.826 32.452 1.00 44.72 487 GLN A N 1
ATOM 4038 C CA . GLN A 1 487 ? -34.725 11.115 33.358 1.00 44.72 487 GLN A CA 1
ATOM 4039 C C . GLN A 1 487 ? -34.099 9.809 33.881 1.00 44.72 487 GLN A C 1
ATOM 4041 O O . GLN A 1 487 ? -34.097 9.577 35.091 1.00 44.72 487 GLN A O 1
ATOM 4046 N N . ASP A 1 488 ? -33.475 9.016 33.003 1.00 49.06 488 ASP A N 1
ATOM 4047 C CA . ASP A 1 488 ? -32.722 7.807 33.379 1.00 49.06 488 ASP A CA 1
ATOM 4048 C C . ASP A 1 488 ? -31.488 8.159 34.232 1.00 49.06 488 ASP A C 1
ATOM 4050 O O . ASP A 1 488 ? -31.144 7.455 35.186 1.00 49.06 488 ASP A O 1
ATOM 4054 N N . PHE A 1 489 ? -30.853 9.300 33.941 1.00 51.22 489 PHE A N 1
ATOM 4055 C CA . PHE A 1 489 ? -29.736 9.842 34.717 1.00 51.22 489 PHE A CA 1
ATOM 4056 C C . PHE A 1 489 ? -30.151 10.210 36.146 1.00 51.22 489 PHE A C 1
ATOM 4058 O O . PHE A 1 489 ? -29.488 9.811 37.107 1.00 51.22 489 PHE A O 1
ATOM 4065 N N . ASN A 1 490 ? -31.261 10.932 36.306 1.00 51.06 490 ASN A N 1
ATOM 4066 C CA . ASN A 1 490 ? -31.775 11.304 37.624 1.00 51.06 490 ASN A CA 1
ATOM 4067 C C . ASN A 1 490 ? -32.218 10.075 38.430 1.00 51.06 490 ASN A C 1
ATOM 4069 O O . ASN A 1 490 ? -31.995 10.030 39.642 1.00 51.06 490 ASN A O 1
ATOM 4073 N N . CYS A 1 491 ? -32.757 9.051 37.762 1.00 54.22 491 CYS A N 1
ATOM 4074 C CA . CYS A 1 491 ? -33.121 7.780 38.386 1.00 54.22 491 CYS A CA 1
ATOM 4075 C C . CYS A 1 491 ? -31.888 7.025 38.917 1.00 54.22 491 CYS A C 1
ATOM 4077 O O . CYS A 1 491 ? -31.865 6.609 40.077 1.00 54.22 491 CYS A O 1
ATOM 4079 N N . LEU A 1 492 ? -30.811 6.943 38.126 1.00 54.44 492 LEU A N 1
ATOM 4080 C CA . LEU A 1 492 ? -29.537 6.358 38.563 1.00 54.44 492 LEU A CA 1
ATOM 4081 C C . LEU A 1 492 ? -28.915 7.131 39.732 1.00 54.44 492 LEU A C 1
ATOM 4083 O O . LEU A 1 492 ? -28.490 6.523 40.712 1.00 54.44 492 LEU A O 1
ATOM 4087 N N . ILE A 1 493 ? -28.879 8.465 39.664 1.00 54.28 493 ILE A N 1
ATOM 4088 C CA . ILE A 1 493 ? -28.368 9.314 40.753 1.00 54.28 493 ILE A CA 1
ATOM 4089 C C . ILE A 1 493 ? -29.165 9.086 42.042 1.00 54.28 493 ILE A C 1
ATOM 4091 O O . ILE A 1 493 ? -28.567 8.979 43.113 1.00 54.28 493 ILE A O 1
ATOM 4095 N N . HIS A 1 494 ? -30.492 8.984 41.944 1.00 57.47 494 HIS A N 1
ATOM 4096 C CA . HIS A 1 494 ? -31.357 8.683 43.081 1.00 57.47 494 HIS A CA 1
ATOM 4097 C C . HIS A 1 494 ? -31.050 7.299 43.668 1.00 57.47 494 HIS A C 1
ATOM 4099 O O . HIS A 1 494 ? -30.847 7.180 44.875 1.00 57.47 494 HIS A O 1
ATOM 4105 N N . ALA A 1 495 ? -30.912 6.272 42.825 1.00 59.72 495 ALA A N 1
ATOM 4106 C CA . ALA A 1 495 ? -30.580 4.917 43.264 1.00 59.72 495 ALA A CA 1
ATOM 4107 C C . ALA A 1 495 ? -29.205 4.834 43.956 1.00 59.72 495 ALA A C 1
ATOM 4109 O O . ALA A 1 495 ? -29.068 4.183 44.991 1.00 59.72 495 ALA A O 1
ATOM 4110 N N . PHE A 1 496 ? -28.193 5.540 43.438 1.00 57.91 496 PHE A N 1
ATOM 4111 C CA . PHE A 1 496 ? -26.867 5.617 44.065 1.00 57.91 496 PHE A CA 1
ATOM 4112 C C . PHE A 1 496 ? -26.855 6.430 45.371 1.00 57.91 496 PHE A C 1
ATOM 4114 O O . PHE A 1 496 ? -26.051 6.139 46.260 1.00 57.91 496 PHE A O 1
ATOM 4121 N N . ASN A 1 497 ? -27.731 7.431 45.502 1.00 59.19 497 ASN A N 1
ATOM 4122 C CA . ASN A 1 497 ? -27.910 8.179 46.748 1.00 59.19 497 ASN A CA 1
ATOM 4123 C C . ASN A 1 497 ? -28.585 7.326 47.832 1.00 59.19 497 ASN A C 1
ATOM 4125 O O . ASN A 1 497 ? -28.156 7.372 48.982 1.00 59.19 497 ASN A O 1
ATOM 4129 N N . GLU A 1 498 ? -29.582 6.513 47.473 1.00 60.84 498 GLU A N 1
ATOM 4130 C CA . GLU A 1 498 ? -30.291 5.630 48.413 1.00 60.84 498 GLU A CA 1
ATOM 4131 C C . GLU A 1 498 ? -29.390 4.549 49.025 1.00 60.84 498 GLU A C 1
ATOM 4133 O O . GLU A 1 498 ? -29.494 4.258 50.216 1.00 60.84 498 GLU A O 1
ATOM 4138 N N . ILE A 1 499 ? -28.440 3.997 48.261 1.00 61.66 499 ILE A N 1
ATOM 4139 C CA . ILE A 1 499 ? -27.462 3.037 48.806 1.00 61.66 499 ILE A CA 1
ATOM 4140 C C . ILE A 1 499 ? -26.339 3.697 49.626 1.00 61.66 499 ILE A C 1
ATOM 4142 O O . ILE A 1 499 ? -25.418 3.013 50.068 1.00 61.66 499 ILE A O 1
ATOM 4146 N N . ASN A 1 500 ? -26.403 5.015 49.850 1.00 57.44 500 ASN A N 1
ATOM 4147 C CA . ASN A 1 500 ? -25.469 5.792 50.671 1.00 57.44 500 ASN A CA 1
ATOM 4148 C C . ASN A 1 500 ? -23.992 5.656 50.238 1.00 57.44 500 ASN A C 1
ATOM 4150 O O . ASN A 1 500 ? -23.054 5.772 51.032 1.00 57.44 500 ASN A O 1
ATOM 4154 N N . CYS A 1 501 ? -23.765 5.414 48.944 1.00 56.12 501 CYS A N 1
ATOM 4155 C CA . CYS A 1 501 ? -22.445 5.135 48.391 1.00 56.12 501 CYS A CA 1
ATOM 4156 C C . CYS A 1 501 ? -21.771 6.426 47.885 1.00 56.12 501 CYS A C 1
ATOM 4158 O O . CYS A 1 501 ? -21.483 6.607 46.698 1.00 56.12 501 CYS A O 1
ATOM 4160 N N . HIS A 1 502 ? -21.538 7.376 48.796 1.00 47.53 502 HIS A N 1
ATOM 4161 C CA . HIS A 1 502 ? -21.099 8.740 48.462 1.00 47.53 502 HIS A CA 1
ATOM 4162 C C . HIS A 1 502 ? -19.746 8.833 47.733 1.00 47.53 502 HIS A C 1
ATOM 4164 O O . HIS A 1 502 ? -19.562 9.735 46.914 1.00 47.53 502 HIS A O 1
ATOM 4170 N N . LYS A 1 503 ? -18.811 7.896 47.960 1.00 44.62 503 LYS A N 1
ATOM 4171 C CA . LYS A 1 503 ? -17.543 7.835 47.200 1.00 44.62 503 LYS A CA 1
ATOM 4172 C C . LYS A 1 503 ? -17.762 7.481 45.720 1.00 44.62 503 LYS A C 1
ATOM 4174 O O . LYS A 1 503 ? -17.039 7.983 44.862 1.00 44.62 503 LYS A O 1
ATOM 4179 N N . ASN A 1 504 ? -18.796 6.697 45.412 1.00 49.19 504 ASN A N 1
ATOM 4180 C CA . ASN A 1 504 ? -19.054 6.167 44.072 1.00 49.19 504 ASN A CA 1
ATOM 4181 C C . ASN A 1 504 ? -19.871 7.135 43.208 1.00 49.19 504 ASN A C 1
ATOM 4183 O O . ASN A 1 504 ? -19.610 7.257 42.013 1.00 49.19 504 ASN A O 1
ATOM 4187 N N . LEU A 1 505 ? -20.771 7.920 43.814 1.00 45.50 505 LEU A N 1
ATOM 4188 C CA . LEU A 1 505 ? -21.504 8.986 43.123 1.00 45.50 505 LEU A CA 1
ATOM 4189 C C . LEU A 1 505 ? -20.565 10.070 42.565 1.00 45.50 505 LEU A C 1
ATOM 4191 O O . LEU A 1 505 ? -20.814 10.616 41.494 1.00 45.50 505 LEU A O 1
ATOM 4195 N N . ILE A 1 506 ? -19.473 10.375 43.275 1.00 46.62 506 ILE A N 1
ATOM 4196 C CA . ILE A 1 506 ? -18.450 11.330 42.822 1.00 46.62 506 ILE A CA 1
ATOM 4197 C C . ILE A 1 506 ? -17.701 10.771 41.608 1.00 46.62 506 ILE A C 1
ATOM 4199 O O . ILE A 1 506 ? -17.529 11.493 40.629 1.00 46.62 506 ILE A O 1
ATOM 4203 N N . CYS A 1 507 ? -17.334 9.486 41.630 1.00 46.06 507 CYS A N 1
ATOM 4204 C CA . CYS A 1 507 ? -16.648 8.820 40.523 1.00 46.06 507 CYS A CA 1
ATOM 4205 C C . CYS A 1 507 ? -17.540 8.710 39.273 1.00 46.06 507 CYS A C 1
ATOM 4207 O O . CYS A 1 507 ? -17.107 9.060 38.176 1.00 46.06 507 CYS A O 1
ATOM 4209 N N . VAL A 1 508 ? -18.814 8.330 39.429 1.00 45.31 508 VAL A N 1
ATOM 4210 C CA . VAL A 1 508 ? -19.802 8.282 38.332 1.00 45.31 508 VAL A CA 1
ATOM 4211 C C . VAL A 1 508 ? -20.060 9.684 37.769 1.00 45.31 508 VAL A C 1
ATOM 4213 O O . VAL A 1 508 ? -19.998 9.883 36.555 1.00 45.31 508 VAL A O 1
ATOM 4216 N N . LYS A 1 509 ? -20.246 10.695 38.633 1.00 43.25 509 LYS A N 1
ATOM 4217 C CA . LYS A 1 509 ? -20.377 12.099 38.207 1.00 43.25 509 LYS A CA 1
ATOM 4218 C C . LYS A 1 509 ? -19.122 12.601 37.487 1.00 43.25 509 LYS A C 1
ATOM 4220 O O . LYS A 1 509 ? -19.264 13.274 36.476 1.00 43.25 509 LYS A O 1
ATOM 4225 N N . GLN A 1 510 ? -17.913 12.283 37.949 1.00 43.84 510 GLN A N 1
ATOM 4226 C CA . GLN A 1 510 ? -16.655 12.686 37.295 1.00 43.84 510 GLN A CA 1
ATOM 4227 C C . GLN A 1 510 ? -16.425 11.952 35.963 1.00 43.84 510 GLN A C 1
ATOM 4229 O O . GLN A 1 510 ? -16.040 12.573 34.971 1.00 43.84 510 GLN A O 1
ATOM 4234 N N . THR A 1 511 ? -16.740 10.658 35.896 1.00 42.91 511 THR A N 1
ATOM 4235 C CA . THR A 1 511 ? -16.621 9.838 34.676 1.00 42.91 511 THR A CA 1
ATOM 4236 C C . THR A 1 511 ? -17.569 10.335 33.586 1.00 42.91 511 THR A C 1
ATOM 4238 O O . THR A 1 511 ? -17.192 10.421 32.421 1.00 42.91 511 THR A O 1
ATOM 4241 N N . LEU A 1 512 ? -18.781 10.753 33.953 1.00 42.66 512 LEU A N 1
ATOM 4242 C CA . LEU A 1 512 ? -19.763 11.271 32.997 1.00 42.66 512 LEU A CA 1
ATOM 4243 C C . LEU A 1 512 ? -19.524 12.753 32.651 1.00 42.66 512 LEU A C 1
ATOM 4245 O O . LEU A 1 512 ? -19.681 13.151 31.495 1.00 42.66 512 LEU A O 1
ATOM 4249 N N . LYS A 1 513 ? -19.050 13.571 33.603 1.00 37.47 513 LYS A N 1
ATOM 4250 C CA . LYS A 1 513 ? -18.700 14.988 33.375 1.00 37.47 513 LYS A CA 1
ATOM 4251 C C . LYS A 1 513 ? -17.447 15.150 32.503 1.00 37.47 513 LYS A C 1
ATOM 4253 O O . LYS A 1 513 ? -17.386 16.104 31.728 1.00 37.47 513 LYS A O 1
ATOM 4258 N N . SER A 1 514 ? -16.500 14.205 32.561 1.00 40.84 514 SER A N 1
ATOM 4259 C CA . SER A 1 514 ? -15.339 14.147 31.652 1.00 40.84 514 SER A CA 1
ATOM 4260 C C . SER A 1 514 ? -15.733 13.803 30.212 1.00 40.84 514 SER A C 1
ATOM 4262 O O . SER A 1 514 ? -15.200 14.389 29.274 1.00 40.84 514 SER A O 1
ATOM 4264 N N . ARG A 1 515 ? -16.738 12.940 30.011 1.00 40.03 515 ARG A N 1
ATOM 4265 C CA . ARG A 1 515 ? -17.264 12.600 28.676 1.00 40.03 515 ARG A CA 1
ATOM 4266 C C . ARG A 1 515 ? -18.062 13.742 28.027 1.00 40.03 515 ARG A C 1
ATOM 4268 O O . ARG A 1 515 ? -17.906 13.983 26.833 1.00 40.03 515 ARG A O 1
ATOM 4275 N N . LEU A 1 516 ? -18.824 14.512 28.810 1.00 36.31 516 LEU A N 1
ATOM 4276 C CA . LEU A 1 516 ? -19.521 15.729 28.349 1.00 36.31 516 LEU A CA 1
ATOM 4277 C C . LEU A 1 516 ? -18.560 16.865 27.946 1.00 36.31 516 LEU A C 1
ATOM 4279 O O . LEU A 1 516 ? -18.834 17.594 26.994 1.00 36.31 516 LEU A O 1
ATOM 4283 N N . THR A 1 517 ? -17.408 16.989 28.613 1.00 38.19 517 THR A N 1
ATOM 4284 C CA . THR A 1 517 ? -16.387 17.997 28.269 1.00 38.19 517 THR A CA 1
ATOM 4285 C C . THR A 1 517 ? -15.586 17.633 27.015 1.00 38.19 517 THR A C 1
ATOM 4287 O O . THR A 1 517 ? -15.168 18.542 26.300 1.00 38.19 517 THR A O 1
ATOM 4290 N N . ILE A 1 518 ? -15.425 16.339 26.688 1.00 38.94 518 ILE A N 1
ATOM 4291 C CA . ILE A 1 518 ? -14.775 15.876 25.441 1.00 38.94 518 ILE A CA 1
ATOM 4292 C C . ILE A 1 518 ? -15.565 16.327 24.216 1.00 38.94 518 ILE A C 1
ATOM 4294 O O . ILE A 1 518 ? -14.999 16.970 23.331 1.00 38.94 518 ILE A O 1
ATOM 4298 N N . GLY A 1 519 ? -16.875 16.069 24.197 1.00 37.72 519 GLY A N 1
ATOM 4299 C CA . GLY A 1 519 ? -17.735 16.501 23.095 1.00 37.72 519 GLY A CA 1
ATOM 4300 C C . GLY A 1 519 ? -17.734 18.021 22.929 1.00 37.72 519 GLY A C 1
ATOM 4301 O O . GLY A 1 519 ? -17.544 18.523 21.826 1.00 37.72 519 GLY A O 1
ATOM 4302 N N . GLN A 1 520 ? -17.855 18.767 24.030 1.00 38.16 520 GLN A N 1
ATOM 4303 C CA . GLN A 1 520 ? -17.983 20.230 24.015 1.00 38.16 520 GLN A CA 1
ATOM 4304 C C . GLN A 1 520 ? -16.698 20.969 23.607 1.00 38.16 520 GLN A C 1
ATOM 4306 O O . GLN A 1 520 ? -16.776 21.949 22.867 1.00 38.16 520 GLN A O 1
ATOM 4311 N N . LEU A 1 521 ? -15.518 20.511 24.037 1.00 43.31 521 LEU A N 1
ATOM 4312 C CA . LEU A 1 521 ? -14.244 21.144 23.667 1.00 43.31 521 LEU A CA 1
ATOM 4313 C C . LEU A 1 521 ? -13.748 20.726 22.284 1.00 43.31 521 LEU A C 1
ATOM 4315 O O . LEU A 1 521 ? -13.162 21.558 21.593 1.00 43.31 521 LEU A O 1
ATOM 4319 N N . VAL A 1 522 ? -14.020 19.491 21.846 1.00 45.03 522 VAL A N 1
ATOM 4320 C CA . VAL A 1 522 ? -13.754 19.101 20.456 1.00 45.03 522 VAL A CA 1
ATOM 4321 C C . VAL A 1 522 ? -14.714 19.817 19.508 1.00 45.03 522 VAL A C 1
ATOM 4323 O O . VAL A 1 522 ? -14.271 20.300 18.477 1.00 45.03 522 VAL A O 1
ATOM 4326 N N . LEU A 1 523 ? -15.986 20.006 19.875 1.00 41.19 523 LEU A N 1
ATOM 4327 C CA . LEU A 1 523 ? -16.901 20.899 19.151 1.00 41.19 523 LEU A CA 1
ATOM 4328 C C . LEU A 1 523 ? -16.389 22.348 19.130 1.00 41.19 523 LEU A C 1
ATOM 4330 O O . LEU A 1 523 ? -16.568 23.033 18.130 1.00 41.19 523 LEU A O 1
ATOM 4334 N N . PHE A 1 524 ? -15.715 22.825 20.182 1.00 41.28 524 PHE A N 1
ATOM 4335 C CA . PHE A 1 524 ? -15.139 24.175 20.216 1.00 41.28 524 PHE A CA 1
ATOM 4336 C C . PHE A 1 524 ? -13.952 24.336 19.250 1.00 41.28 524 PHE A C 1
ATOM 4338 O O . PHE A 1 524 ? -13.929 25.278 18.455 1.00 41.28 524 PHE A O 1
ATOM 4345 N N . SER A 1 525 ? -13.002 23.395 19.237 1.00 44.84 525 SER A N 1
ATOM 4346 C CA . SER A 1 525 ? -11.913 23.384 18.248 1.00 44.84 525 SER A CA 1
ATOM 4347 C C . SER A 1 525 ? -12.423 23.086 16.831 1.00 44.84 525 SER A C 1
ATOM 4349 O O . SER A 1 525 ? -11.935 23.678 15.869 1.00 44.84 525 SER A O 1
ATOM 4351 N N . PHE A 1 526 ? -13.464 22.263 16.690 1.00 44.59 526 PHE A N 1
ATOM 4352 C CA . PHE A 1 526 ? -14.105 21.962 15.411 1.00 44.59 526 PHE A CA 1
ATOM 4353 C C . PHE A 1 526 ? -14.904 23.138 14.849 1.00 44.59 526 PHE A C 1
ATOM 4355 O O . PHE A 1 526 ? -14.875 23.352 13.642 1.00 44.59 526 PHE A O 1
ATOM 4362 N N . ASN A 1 527 ? -15.557 23.944 15.690 1.00 41.66 527 ASN A N 1
ATOM 4363 C CA . ASN A 1 527 ? -16.226 25.174 15.268 1.00 41.66 527 ASN A CA 1
ATOM 4364 C C . ASN A 1 527 ? -15.209 26.202 14.763 1.00 41.66 527 ASN A C 1
ATOM 4366 O O . ASN A 1 527 ? -15.437 26.817 13.725 1.00 41.66 527 ASN A O 1
ATOM 4370 N N . ILE A 1 528 ? -14.044 26.321 15.408 1.00 46.44 528 ILE A N 1
ATOM 4371 C CA . ILE A 1 528 ? -12.956 27.179 14.914 1.00 46.44 528 ILE A CA 1
ATOM 4372 C C . ILE A 1 528 ? -12.412 26.657 13.574 1.00 46.44 528 ILE A C 1
ATOM 4374 O O . ILE A 1 528 ? -12.203 27.437 12.653 1.00 46.44 528 ILE A O 1
ATOM 4378 N N . VAL A 1 529 ? -12.224 25.348 13.400 1.00 44.03 529 VAL A N 1
ATOM 4379 C CA . VAL A 1 529 ? -11.713 24.796 12.130 1.00 44.03 529 VAL A CA 1
ATOM 4380 C C . VAL A 1 529 ? -12.772 24.821 11.012 1.00 44.03 529 VAL A C 1
ATOM 4382 O O . VAL A 1 529 ? -12.445 25.142 9.870 1.00 44.03 529 VAL A O 1
ATOM 4385 N N . SER A 1 530 ? -14.044 24.549 11.312 1.00 42.47 530 SER A N 1
ATOM 4386 C CA . SER A 1 530 ? -15.147 24.479 10.335 1.00 42.47 530 SER A CA 1
ATOM 4387 C C . SER A 1 530 ? -15.596 25.852 9.845 1.00 42.47 530 SER A C 1
ATOM 4389 O O . SER A 1 530 ? -15.749 26.038 8.637 1.00 42.47 530 SER A O 1
ATOM 4391 N N . ILE A 1 531 ? -15.728 26.838 10.743 1.00 42.94 531 ILE A N 1
ATOM 4392 C CA . ILE A 1 531 ? -16.016 28.234 10.367 1.00 42.94 531 ILE A CA 1
ATOM 4393 C C . ILE A 1 531 ? -14.922 28.753 9.427 1.00 42.94 531 ILE A C 1
ATOM 4395 O O . ILE A 1 531 ? -15.212 29.426 8.441 1.00 42.94 531 ILE A O 1
ATOM 4399 N N . PHE A 1 532 ? -13.665 28.381 9.662 1.00 48.34 532 PHE A N 1
ATOM 4400 C CA . PHE A 1 532 ? -12.557 28.856 8.840 1.00 48.34 532 PHE A CA 1
ATOM 4401 C C . PHE A 1 532 ? -12.340 28.048 7.562 1.00 48.34 532 PHE A C 1
ATOM 4403 O O . PHE A 1 532 ? -11.950 28.629 6.555 1.00 48.34 532 PHE A O 1
ATOM 4410 N N . THR A 1 533 ? -12.667 26.754 7.540 1.00 43.62 533 THR A N 1
ATOM 4411 C CA . THR A 1 533 ? -12.722 25.973 6.292 1.00 43.62 533 THR A CA 1
ATOM 4412 C C . THR A 1 533 ? -13.793 26.544 5.364 1.00 43.62 533 THR A C 1
ATOM 4414 O O . THR A 1 533 ? -13.547 26.689 4.170 1.00 43.62 533 THR A O 1
ATOM 4417 N N . PHE A 1 534 ? -14.936 26.970 5.913 1.00 40.69 534 PHE A N 1
ATOM 4418 C CA . PHE A 1 534 ? -15.974 27.697 5.181 1.00 40.69 534 PHE A CA 1
ATOM 4419 C C . PHE A 1 534 ? -15.485 29.067 4.672 1.00 40.69 534 PHE A C 1
ATOM 4421 O O . PHE A 1 534 ? -15.745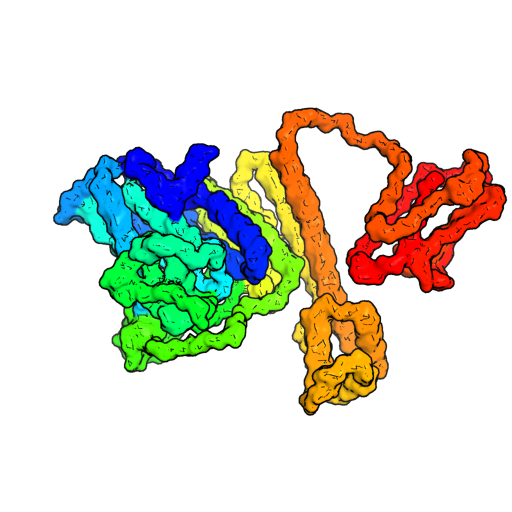 29.410 3.520 1.00 40.69 534 PHE A O 1
ATOM 4428 N N . ILE A 1 535 ? -14.706 29.816 5.465 1.00 42.12 535 ILE A N 1
ATOM 4429 C CA . ILE A 1 535 ? -14.071 31.079 5.032 1.00 42.12 535 ILE A CA 1
ATOM 4430 C C . ILE A 1 535 ? -13.029 30.839 3.928 1.00 42.12 535 ILE A C 1
ATOM 4432 O O . ILE A 1 535 ? -13.008 31.575 2.948 1.00 42.12 535 ILE A O 1
ATOM 4436 N N . ILE A 1 536 ? -12.195 29.801 4.028 1.00 44.72 536 ILE A N 1
ATOM 4437 C CA . ILE A 1 536 ? -11.218 29.433 2.991 1.00 44.72 536 ILE A CA 1
ATOM 4438 C C . ILE A 1 536 ? -11.943 29.018 1.706 1.00 44.72 536 ILE A C 1
ATOM 4440 O O . ILE A 1 536 ? -11.549 29.449 0.625 1.00 44.72 536 ILE A O 1
ATOM 4444 N N . LEU A 1 537 ? -13.026 28.243 1.813 1.00 39.09 537 LEU A N 1
ATOM 4445 C CA . LEU A 1 537 ? -13.857 27.865 0.670 1.00 39.09 537 LEU A CA 1
ATOM 4446 C C . LEU A 1 537 ? -14.494 29.103 0.018 1.00 39.09 537 LEU A C 1
ATOM 4448 O O . LEU A 1 537 ? -14.462 29.231 -1.202 1.00 39.09 537 LEU A O 1
ATOM 4452 N N . MET A 1 538 ? -14.994 30.049 0.819 1.00 35.94 538 MET A N 1
ATOM 4453 C CA . MET A 1 538 ? -15.511 31.338 0.346 1.00 35.94 538 MET A CA 1
ATOM 4454 C C . MET A 1 538 ? -14.431 32.168 -0.356 1.00 35.94 538 MET A C 1
ATOM 4456 O O . MET A 1 538 ? -14.667 32.640 -1.462 1.00 35.94 538 MET A O 1
ATOM 4460 N N . VAL A 1 539 ? -13.227 32.268 0.212 1.00 41.00 539 VAL A N 1
ATOM 4461 C CA . VAL A 1 539 ? -12.090 32.999 -0.379 1.00 41.00 539 VAL A CA 1
ATOM 4462 C C . VAL A 1 539 ? -11.613 32.359 -1.691 1.00 41.00 539 VAL A C 1
ATOM 4464 O O . VAL A 1 539 ? -11.247 33.077 -2.620 1.00 41.00 539 VAL A O 1
ATOM 4467 N N . PHE A 1 540 ? -11.657 31.029 -1.814 1.00 39.22 540 PHE A N 1
ATOM 4468 C CA . PHE A 1 540 ? -11.351 30.323 -3.066 1.00 39.22 540 PHE A CA 1
ATOM 4469 C C . PHE A 1 540 ? -12.447 30.479 -4.134 1.00 39.22 540 PHE A C 1
ATOM 4471 O O . PHE A 1 540 ? -12.140 30.458 -5.328 1.00 39.22 540 PHE A O 1
ATOM 4478 N N . LEU A 1 541 ? -13.711 30.635 -3.726 1.00 35.03 541 LEU A N 1
ATOM 4479 C CA . LEU A 1 541 ? -14.852 30.802 -4.633 1.00 35.03 541 LEU A CA 1
ATOM 4480 C C . LEU A 1 541 ? -15.065 32.264 -5.064 1.00 35.03 541 LEU A C 1
ATOM 4482 O O . LEU A 1 541 ? -15.599 32.511 -6.148 1.00 35.03 541 LEU A O 1
ATOM 4486 N N . THR A 1 542 ? -14.604 33.243 -4.284 1.00 31.86 542 THR A N 1
ATOM 4487 C CA . THR A 1 542 ? -14.652 34.660 -4.656 1.00 31.86 542 THR A CA 1
ATOM 4488 C C . THR A 1 542 ? -13.411 35.058 -5.458 1.00 31.86 542 THR A C 1
ATOM 4490 O O . THR A 1 542 ? -12.362 35.372 -4.900 1.00 31.86 542 THR A O 1
ATOM 4493 N N . LYS A 1 543 ? -13.520 35.119 -6.794 1.00 32.69 543 LYS A N 1
ATOM 4494 C CA . LYS A 1 543 ? -12.596 35.958 -7.582 1.00 32.69 543 LYS A CA 1
ATOM 4495 C C . LYS A 1 543 ? -12.740 37.412 -7.103 1.00 32.69 543 LYS A C 1
ATOM 4497 O O . LYS A 1 543 ? -13.875 37.856 -6.939 1.00 32.69 543 LYS A O 1
ATOM 4502 N N . PRO A 1 544 ? -11.650 38.183 -6.941 1.00 33.44 544 PRO A N 1
ATOM 4503 C CA . PRO A 1 544 ? -11.742 39.558 -6.481 1.00 33.44 544 PRO A CA 1
ATOM 4504 C C . PRO A 1 544 ? -12.275 40.424 -7.624 1.00 33.44 544 PRO A C 1
ATOM 4506 O O . PRO A 1 544 ? -11.535 40.902 -8.484 1.00 33.44 544 PRO A O 1
ATOM 4509 N N . LYS A 1 545 ? -13.589 40.604 -7.660 1.00 31.20 545 LYS A N 1
ATOM 4510 C CA . LYS A 1 545 ? -14.221 41.772 -8.260 1.00 31.20 545 LYS A CA 1
ATOM 4511 C C . LYS A 1 545 ? -15.126 42.340 -7.179 1.00 31.20 545 LYS A C 1
ATOM 4513 O O . LYS A 1 545 ? -15.964 41.613 -6.667 1.00 31.20 545 LYS A O 1
ATOM 4518 N N . HIS A 1 546 ? -14.927 43.620 -6.886 1.00 28.88 546 HIS A N 1
ATOM 4519 C CA . HIS A 1 546 ? -15.598 44.455 -5.884 1.00 28.88 546 HIS A CA 1
ATOM 4520 C C . HIS A 1 546 ? -14.833 44.625 -4.562 1.00 28.88 546 HIS A C 1
ATOM 4522 O O . HIS A 1 546 ? -14.447 43.675 -3.887 1.00 28.88 546 HIS A O 1
ATOM 4528 N N . SER A 1 547 ? -14.555 45.898 -4.270 1.00 26.41 547 SER A N 1
ATOM 4529 C CA . SER A 1 547 ? -13.855 46.409 -3.098 1.00 26.41 547 SER A CA 1
ATOM 4530 C C . SER A 1 547 ? -14.701 46.253 -1.837 1.00 26.41 547 SER A C 1
ATOM 4532 O O . SER A 1 547 ? -15.900 46.518 -1.854 1.00 26.41 547 SER A O 1
ATOM 4534 N N . MET A 1 548 ? -14.053 45.877 -0.732 1.00 27.12 548 MET A N 1
ATOM 4535 C CA . MET A 1 548 ? -14.612 45.959 0.618 1.00 27.12 548 MET A CA 1
ATOM 4536 C C . MET A 1 548 ? -14.842 47.427 0.992 1.00 27.12 548 MET A C 1
ATOM 4538 O O . MET A 1 548 ? -13.919 48.096 1.452 1.00 27.12 548 MET A O 1
ATOM 4542 N N . SER A 1 549 ? -16.059 47.932 0.807 1.00 25.50 549 SER A N 1
ATOM 4543 C CA . SER A 1 549 ? -16.485 49.185 1.445 1.00 25.50 549 SER A CA 1
ATOM 4544 C C . SER A 1 549 ? -17.946 49.223 1.899 1.00 25.50 549 SER A C 1
ATOM 4546 O O . SER A 1 549 ? -18.346 50.244 2.434 1.00 25.50 549 SER A O 1
ATOM 4548 N N . ASP A 1 550 ? -18.716 48.132 1.804 1.00 27.30 550 ASP A N 1
ATOM 4549 C CA . ASP A 1 550 ? -20.141 48.148 2.178 1.00 27.30 550 ASP A CA 1
ATOM 4550 C C . ASP A 1 550 ? -20.524 47.025 3.156 1.00 27.30 550 ASP A C 1
ATOM 4552 O O . ASP A 1 550 ? -21.139 46.033 2.774 1.00 27.30 550 ASP A O 1
ATOM 4556 N N . ILE A 1 551 ? -20.164 47.176 4.435 1.00 26.53 551 ILE A N 1
ATOM 4557 C CA . ILE A 1 551 ? -20.688 46.416 5.591 1.00 26.53 551 ILE A CA 1
ATOM 4558 C C . ILE A 1 551 ? -20.530 47.373 6.799 1.00 26.53 551 ILE A C 1
ATOM 4560 O O . ILE A 1 551 ? -19.411 47.793 7.055 1.00 26.53 551 ILE A O 1
ATOM 4564 N N . LEU A 1 552 ? -21.503 47.835 7.594 1.00 25.30 552 LEU A N 1
ATOM 4565 C CA . LEU A 1 552 ? -22.856 47.408 7.952 1.00 25.30 552 LEU A CA 1
ATOM 4566 C C . LEU A 1 552 ? -23.571 48.654 8.540 1.00 25.30 552 LEU A C 1
ATOM 4568 O O . LEU A 1 552 ? -23.135 49.185 9.559 1.00 25.30 552 LEU A O 1
ATOM 4572 N N . LEU A 1 553 ? -24.662 49.119 7.926 1.00 23.30 553 LEU A N 1
ATOM 4573 C CA . LEU A 1 553 ? -25.646 50.003 8.569 1.00 23.30 553 LEU A CA 1
ATOM 4574 C C . LEU A 1 553 ? -26.746 49.098 9.141 1.00 23.30 553 LEU A C 1
ATOM 4576 O O . LEU A 1 553 ? -27.404 48.368 8.401 1.00 23.30 553 LEU A O 1
ATOM 4580 N N . ILE A 1 554 ? -26.881 49.096 10.468 1.00 28.23 554 ILE A N 1
ATOM 4581 C CA . ILE A 1 554 ? -27.797 48.243 11.238 1.00 28.23 554 ILE A CA 1
ATOM 4582 C C . ILE A 1 554 ? -29.246 48.668 10.957 1.00 28.23 554 ILE A C 1
ATOM 4584 O O . ILE A 1 554 ? -29.605 49.828 11.145 1.00 28.23 554 ILE A O 1
ATOM 4588 N N . LYS A 1 555 ? -30.079 47.722 10.510 1.00 25.00 555 LYS A N 1
ATOM 4589 C CA . LYS A 1 555 ? -31.515 47.901 10.246 1.00 25.00 555 LYS A CA 1
ATOM 4590 C C . LYS A 1 555 ? -32.313 47.217 11.366 1.00 25.00 555 LYS A C 1
ATOM 4592 O O . LYS A 1 555 ? -32.089 46.038 11.632 1.00 25.00 555 LYS A O 1
ATOM 4597 N N . SER A 1 556 ? -33.209 47.950 12.025 1.00 32.06 556 SER A N 1
ATOM 4598 C CA . SER A 1 556 ? -34.142 47.434 13.037 1.00 32.06 556 SER A CA 1
ATOM 4599 C C . SER A 1 556 ? -35.170 46.473 12.415 1.00 32.06 556 SER A C 1
ATOM 4601 O O . SER A 1 556 ? -35.608 46.694 11.286 1.00 32.06 556 SER A O 1
ATOM 4603 N N . GLY A 1 557 ? -35.550 45.408 13.140 1.00 44.38 557 GLY A N 1
ATOM 4604 C CA . GLY A 1 557 ? -36.689 44.542 12.777 1.00 44.38 557 GLY A CA 1
ATOM 4605 C C . GLY A 1 557 ? -36.445 43.029 12.642 1.00 44.38 557 GLY A C 1
ATOM 4606 O O . GLY A 1 557 ? -37.348 42.335 12.190 1.00 44.38 557 GLY A O 1
ATOM 4607 N N . ASN A 1 558 ? -35.278 42.491 13.019 1.00 51.97 558 ASN A N 1
ATOM 4608 C CA . ASN A 1 558 ? -35.017 41.042 12.969 1.00 51.97 558 ASN A CA 1
ATOM 4609 C C . ASN A 1 558 ? -35.119 40.383 14.356 1.00 51.97 558 ASN A C 1
ATOM 4611 O O . ASN A 1 558 ? -34.700 40.970 15.351 1.00 51.97 558 ASN A O 1
ATOM 4615 N N . ILE A 1 559 ? -35.627 39.146 14.408 1.00 54.19 559 ILE A N 1
ATOM 4616 C CA . ILE A 1 559 ? -35.623 38.298 15.613 1.00 54.19 559 ILE A CA 1
ATOM 4617 C C . ILE A 1 559 ? -34.201 37.767 15.838 1.00 54.19 559 ILE A C 1
ATOM 4619 O O . ILE A 1 559 ? -33.573 37.252 14.912 1.00 54.19 559 ILE A O 1
ATOM 4623 N N . TYR A 1 560 ? -33.698 37.869 17.068 1.00 50.84 560 TYR A N 1
ATOM 4624 C CA . TYR A 1 560 ? -32.356 37.413 17.435 1.00 50.84 560 TYR A CA 1
ATOM 4625 C C . TYR A 1 560 ? -32.421 36.051 18.152 1.00 50.84 560 TYR A C 1
ATOM 4627 O O . TYR A 1 560 ? -32.941 35.959 19.260 1.00 50.84 560 TYR A O 1
ATOM 4635 N N . GLY A 1 561 ? -31.886 34.991 17.529 1.00 53.97 561 GLY A N 1
ATOM 4636 C CA . GLY A 1 561 ? -31.858 33.616 18.064 1.00 53.97 561 GLY A CA 1
ATOM 4637 C C . GLY A 1 561 ? -32.087 32.541 16.985 1.00 53.97 561 GLY A C 1
ATOM 4638 O O . GLY A 1 561 ? -32.379 32.870 15.839 1.00 53.97 561 GLY A O 1
ATOM 4639 N N . ASN A 1 562 ? -31.943 31.253 17.325 1.00 49.22 562 ASN A N 1
ATOM 4640 C CA . ASN A 1 562 ? -32.217 30.134 16.407 1.00 49.22 562 ASN A CA 1
ATOM 4641 C C . ASN A 1 562 ? -33.711 29.745 16.484 1.00 49.22 562 ASN A C 1
ATOM 4643 O O . ASN A 1 562 ? -34.114 29.064 17.422 1.00 49.22 562 ASN A O 1
ATOM 4647 N N . SER A 1 563 ? -34.539 30.215 15.543 1.00 50.16 563 SER A N 1
ATOM 4648 C CA . SER A 1 563 ? -36.016 30.187 15.612 1.00 50.16 563 SER A CA 1
ATOM 4649 C C . SER A 1 563 ? -36.676 29.008 14.877 1.00 50.16 563 SER A C 1
ATOM 4651 O O . SER A 1 563 ? -37.704 29.157 14.210 1.00 50.16 563 SER A O 1
ATOM 4653 N N . ALA A 1 564 ? -36.102 27.809 14.982 1.00 40.22 564 ALA A N 1
ATOM 4654 C CA . ALA A 1 564 ? -36.698 26.610 14.400 1.00 40.22 564 ALA A CA 1
ATOM 4655 C C . ALA A 1 564 ? -37.928 26.159 15.225 1.00 40.22 564 ALA A C 1
ATOM 4657 O O . ALA A 1 564 ? -37.827 25.279 16.071 1.00 40.22 564 ALA A O 1
ATOM 4658 N N . SER A 1 565 ? -39.088 26.766 14.938 1.00 46.34 565 SER A N 1
ATOM 4659 C CA . SER A 1 565 ? -40.444 26.518 15.480 1.00 46.34 565 SER A CA 1
ATOM 4660 C C . SER A 1 565 ? -40.794 27.141 16.850 1.00 46.34 565 SER A C 1
ATOM 4662 O O . SER A 1 565 ? -40.527 26.559 17.895 1.00 46.34 565 SER A O 1
ATOM 4664 N N . ALA A 1 566 ? -41.461 28.307 16.838 1.00 45.75 566 ALA A N 1
ATOM 4665 C CA . ALA A 1 566 ? -42.202 28.863 17.983 1.00 45.75 566 ALA A CA 1
ATOM 4666 C C . ALA A 1 566 ? -43.224 29.936 17.551 1.00 45.75 566 ALA A C 1
ATOM 4668 O O . ALA A 1 566 ? -43.077 30.533 16.481 1.00 45.75 566 ALA A O 1
ATOM 4669 N N . ASP A 1 567 ? -44.233 30.175 18.396 1.00 49.00 567 ASP A N 1
ATOM 4670 C CA . ASP A 1 567 ? -45.222 31.253 18.260 1.00 49.00 567 ASP A CA 1
ATOM 4671 C C . ASP A 1 567 ? -44.539 32.627 18.390 1.00 49.00 567 ASP A C 1
ATOM 4673 O O . ASP A 1 567 ? -43.783 32.874 19.332 1.00 49.00 567 ASP A O 1
ATOM 4677 N N . ALA A 1 568 ? -44.769 33.517 17.423 1.00 53.44 568 ALA A N 1
ATOM 4678 C CA . ALA A 1 568 ? -44.253 34.883 17.445 1.00 53.44 568 ALA A CA 1
ATOM 4679 C C . ALA A 1 568 ? -45.273 35.821 18.105 1.00 53.44 568 ALA A C 1
ATOM 4681 O O . ALA A 1 568 ? -46.452 35.782 17.757 1.00 53.44 568 ALA A O 1
ATOM 4682 N N . PHE A 1 569 ? -44.811 36.694 19.001 1.00 55.47 569 PHE A N 1
ATOM 4683 C CA . PHE A 1 569 ? -45.646 37.680 19.696 1.00 55.47 569 PHE A CA 1
ATOM 4684 C C . PHE A 1 569 ? -45.185 39.102 19.368 1.00 55.47 569 PHE A C 1
ATOM 4686 O O . PHE A 1 569 ? -43.984 39.344 19.218 1.00 55.47 569 PHE A O 1
ATOM 4693 N N . ASN A 1 570 ? -46.123 40.045 19.247 1.00 61.75 570 ASN A N 1
ATOM 4694 C CA . ASN A 1 570 ? -45.820 41.455 19.005 1.00 61.75 570 ASN A CA 1
ATOM 4695 C C . ASN A 1 570 ? -46.756 42.344 19.836 1.00 61.75 570 ASN A C 1
ATOM 4697 O O . ASN A 1 570 ? -47.851 42.695 19.396 1.00 61.75 570 ASN A O 1
ATOM 4701 N N . ASP A 1 571 ? -46.288 42.768 21.012 1.00 60.19 571 ASP A N 1
ATOM 4702 C CA . ASP A 1 571 ? -47.086 43.529 21.984 1.00 60.19 571 ASP A CA 1
ATOM 4703 C C . ASP A 1 571 ? -47.680 44.825 21.407 1.00 60.19 571 ASP A C 1
ATOM 4705 O O . ASP A 1 571 ? -48.809 45.194 21.746 1.00 60.19 571 ASP A O 1
ATOM 4709 N N . ALA A 1 572 ? -46.969 45.504 20.497 1.00 59.06 572 ALA A N 1
ATOM 4710 C CA . ALA A 1 572 ? -47.460 46.736 19.879 1.00 59.06 572 ALA A CA 1
ATOM 4711 C C . ALA A 1 572 ? -48.691 46.483 18.996 1.00 59.06 572 ALA A C 1
ATOM 4713 O O . ALA A 1 572 ? -49.665 47.243 19.046 1.00 59.06 572 ALA A O 1
ATOM 4714 N N . GLN A 1 573 ? -48.663 45.394 18.227 1.00 56.66 573 GLN A N 1
ATOM 4715 C CA . GLN A 1 573 ? -49.741 45.006 17.323 1.00 56.66 573 GLN A CA 1
ATOM 4716 C C . GLN A 1 573 ? -50.897 44.323 18.072 1.00 56.66 573 GLN A C 1
ATOM 4718 O O . GLN A 1 573 ? -52.059 44.664 17.842 1.00 56.66 573 GLN A O 1
ATOM 4723 N N . ASP A 1 574 ? -50.589 43.436 19.019 1.00 56.41 574 ASP A N 1
ATOM 4724 C CA . ASP A 1 574 ? -51.570 42.619 19.745 1.00 56.41 574 ASP A CA 1
ATOM 4725 C C . ASP A 1 574 ? -52.383 43.428 20.771 1.00 56.41 574 ASP A C 1
ATOM 4727 O O . ASP A 1 574 ? -53.513 43.070 21.118 1.00 56.41 574 ASP A O 1
ATOM 4731 N N . ARG A 1 575 ? -51.841 44.554 21.256 1.00 57.47 575 ARG A N 1
ATOM 4732 C CA . ARG A 1 575 ? -52.496 45.417 22.253 1.00 57.47 575 ARG A CA 1
ATOM 4733 C C . ARG A 1 575 ? -52.736 46.842 21.775 1.00 57.47 575 ARG A C 1
ATOM 4735 O O . ARG A 1 575 ? -53.063 47.673 22.615 1.00 57.47 575 ARG A O 1
ATOM 4742 N N . GLN A 1 576 ? -52.638 47.128 20.475 1.00 61.38 576 GLN A N 1
ATOM 4743 C CA . GLN A 1 576 ? -52.871 48.470 19.912 1.00 61.38 576 GLN A CA 1
ATOM 4744 C C . GLN A 1 576 ? -52.136 49.573 20.696 1.00 61.38 576 GLN A C 1
ATOM 4746 O O . GLN A 1 576 ? -52.737 50.581 21.077 1.00 61.38 576 GLN A O 1
ATOM 4751 N N . LEU A 1 577 ? -50.860 49.344 21.018 1.00 63.72 577 LEU A N 1
ATOM 4752 C CA . LEU A 1 577 ? -50.056 50.353 21.704 1.00 63.72 577 LEU A CA 1
ATOM 4753 C C . LEU A 1 577 ? -49.810 51.531 20.759 1.00 63.72 577 LEU A C 1
ATOM 4755 O O . LEU A 1 577 ? -49.626 51.365 19.552 1.00 63.72 577 LEU A O 1
ATOM 4759 N N . THR A 1 578 ? -49.824 52.734 21.315 1.00 61.16 578 THR A N 1
ATOM 4760 C CA . THR A 1 578 ? -49.562 53.972 20.577 1.00 61.16 578 THR A CA 1
ATOM 4761 C C . THR A 1 578 ? -48.120 54.423 20.797 1.00 61.16 578 THR A C 1
ATOM 4763 O O . THR A 1 578 ? -47.490 54.041 21.777 1.00 61.16 578 THR A O 1
ATOM 4766 N N . PHE A 1 579 ? -47.586 55.290 19.929 1.00 58.50 579 PHE A N 1
ATOM 4767 C CA . PHE A 1 579 ? -46.215 55.818 20.063 1.00 58.50 579 PHE A CA 1
ATOM 4768 C C . PHE A 1 579 ? -45.941 56.562 21.384 1.00 58.50 579 PHE A C 1
ATOM 4770 O O . PHE A 1 579 ? -44.790 56.857 21.701 1.00 58.50 579 PHE A O 1
ATOM 4777 N N . THR A 1 580 ? -46.982 56.900 22.148 1.00 62.72 580 THR A N 1
ATOM 4778 C CA . THR A 1 580 ? -46.869 57.540 23.463 1.00 62.72 580 THR A CA 1
ATOM 4779 C C . THR A 1 580 ? -46.788 56.549 24.623 1.00 62.72 580 THR A C 1
ATOM 4781 O O . THR A 1 580 ? -46.417 56.956 25.723 1.00 62.72 580 THR A O 1
ATOM 4784 N N . ASP A 1 581 ? -47.113 55.272 24.402 1.00 71.31 581 ASP A N 1
ATOM 4785 C CA . ASP A 1 581 ? -47.070 54.236 25.431 1.00 71.31 581 ASP A CA 1
ATOM 4786 C C . ASP A 1 581 ? -45.634 53.737 25.624 1.00 71.31 581 ASP A C 1
ATOM 4788 O O . ASP A 1 581 ? -45.019 53.190 24.711 1.00 71.31 581 ASP A O 1
ATOM 4792 N N . ARG A 1 582 ? -45.085 53.929 26.827 1.00 72.56 582 ARG A N 1
ATOM 4793 C CA . ARG A 1 582 ? -43.698 53.567 27.159 1.00 72.56 582 ARG A CA 1
ATOM 4794 C C . ARG A 1 582 ? -43.666 52.384 28.109 1.00 72.56 582 ARG A C 1
ATOM 4796 O O . ARG A 1 582 ? -44.576 52.223 28.918 1.00 72.56 582 ARG A O 1
ATOM 4803 N N . ILE A 1 583 ? -42.604 51.587 28.050 1.00 76.44 583 ILE A N 1
ATOM 4804 C CA . ILE A 1 583 ? -42.340 50.555 29.056 1.00 76.44 583 ILE A CA 1
ATOM 4805 C C . ILE A 1 583 ? -41.980 51.257 30.371 1.00 76.44 583 ILE A C 1
ATOM 4807 O O . ILE A 1 583 ? -41.125 52.135 30.391 1.00 76.44 583 ILE A O 1
ATOM 4811 N N . VAL A 1 584 ? -42.641 50.870 31.459 1.00 81.38 584 VAL A N 1
ATOM 4812 C CA . VAL A 1 584 ? -42.435 51.412 32.812 1.00 81.38 584 VAL A CA 1
ATOM 4813 C C . VAL A 1 584 ? -41.873 50.350 33.752 1.00 81.38 584 VAL A C 1
ATOM 4815 O O . VAL A 1 584 ? -41.091 50.674 34.640 1.00 81.38 584 VAL A O 1
ATOM 4818 N N . ASN A 1 585 ? -42.229 49.074 33.567 1.00 80.31 585 ASN A N 1
ATOM 4819 C CA . ASN A 1 585 ? -41.605 47.975 34.306 1.00 80.31 585 ASN A CA 1
ATOM 4820 C C . ASN A 1 585 ? -41.312 46.775 33.409 1.00 80.31 585 ASN A C 1
ATOM 4822 O O . ASN A 1 585 ? -42.089 46.458 32.511 1.00 80.31 585 ASN A O 1
ATOM 4826 N N . ILE A 1 586 ? -40.236 46.067 33.734 1.00 80.94 586 ILE A N 1
ATOM 4827 C CA . ILE A 1 586 ? -39.888 44.759 33.188 1.00 80.94 586 ILE A CA 1
ATOM 4828 C C . ILE A 1 586 ? -39.726 43.801 34.360 1.00 80.94 586 ILE A C 1
ATOM 4830 O O . ILE A 1 586 ? -38.898 44.033 35.239 1.00 80.94 586 ILE A O 1
ATOM 4834 N N . ASN A 1 587 ? -40.498 42.722 34.373 1.00 78.38 587 ASN A N 1
ATOM 4835 C CA . ASN A 1 587 ? -40.279 41.602 35.282 1.00 78.38 587 ASN A CA 1
ATOM 4836 C C . ASN A 1 587 ? -39.730 40.423 34.487 1.00 78.38 587 ASN A C 1
ATOM 4838 O O . ASN A 1 587 ? -40.222 40.148 33.401 1.00 78.38 587 ASN A O 1
ATOM 4842 N N . ALA A 1 588 ? -38.746 39.717 35.025 1.00 77.81 588 ALA A N 1
ATOM 4843 C CA . ALA A 1 588 ? -38.131 38.555 34.398 1.00 77.81 588 ALA A CA 1
ATOM 4844 C C . ALA A 1 588 ? -38.032 37.408 35.407 1.00 77.81 588 ALA A C 1
ATOM 4846 O O . ALA A 1 588 ? -37.593 37.630 36.540 1.00 77.81 588 ALA A O 1
ATOM 4847 N N . GLY A 1 589 ? -38.442 36.208 35.007 1.00 74.19 589 GLY A N 1
ATOM 4848 C CA . GLY A 1 589 ? -38.293 34.982 35.789 1.00 74.19 589 GLY A CA 1
ATOM 4849 C C . GLY A 1 589 ? -37.186 34.096 35.242 1.00 74.19 589 GLY A C 1
ATOM 4850 O O . GLY A 1 589 ? -37.033 33.973 34.027 1.00 74.19 589 GLY A O 1
ATOM 4851 N N . TRP A 1 590 ? -36.424 33.480 36.142 1.00 70.00 590 TRP A N 1
ATOM 4852 C CA . TRP A 1 590 ? -35.240 32.696 35.804 1.00 70.00 590 TRP A CA 1
ATOM 4853 C C . TRP A 1 590 ? -35.214 31.348 36.531 1.00 70.00 590 TRP A C 1
ATOM 4855 O O . TRP A 1 590 ? -35.526 31.269 37.727 1.00 70.00 590 TRP A O 1
ATOM 4865 N N . THR A 1 591 ? -34.721 30.314 35.847 1.00 57.94 591 THR A N 1
ATOM 4866 C CA . THR A 1 591 ? -34.254 29.057 36.448 1.00 57.94 591 THR A CA 1
ATOM 4867 C C . THR A 1 591 ? -32.759 28.928 36.211 1.00 57.94 591 THR A C 1
ATOM 4869 O O . THR A 1 591 ? -32.300 28.817 35.078 1.00 57.94 591 THR A O 1
ATOM 4872 N N . SER A 1 592 ? -31.970 28.906 37.287 1.00 63.25 592 SER A N 1
ATOM 4873 C CA . SER A 1 592 ? -30.501 28.967 37.210 1.00 63.25 592 SER A CA 1
ATOM 4874 C C . SER A 1 592 ? -30.020 30.156 36.359 1.00 63.25 592 SER A C 1
ATOM 4876 O O . SER A 1 592 ? -30.118 31.290 36.818 1.00 63.25 592 SER A O 1
ATOM 4878 N N . ASP A 1 593 ? -29.592 29.903 35.120 1.00 60.25 593 ASP A N 1
ATOM 4879 C CA . ASP A 1 593 ? -28.985 30.876 34.209 1.00 60.25 593 ASP A CA 1
ATOM 4880 C C . ASP A 1 593 ? -29.827 31.120 32.934 1.00 60.25 593 ASP A C 1
ATOM 4882 O O . ASP A 1 593 ? -29.343 31.729 31.977 1.00 60.25 593 ASP A O 1
ATOM 4886 N N . THR A 1 594 ? -31.070 30.624 32.875 1.00 59.56 594 THR A N 1
ATOM 4887 C CA . THR A 1 594 ? -31.966 30.776 31.713 1.00 59.56 594 THR A CA 1
ATOM 4888 C C . THR A 1 594 ? -33.182 31.639 32.034 1.00 59.56 594 THR A C 1
ATOM 4890 O O . THR A 1 594 ? -33.783 31.496 33.097 1.00 59.56 594 THR A O 1
ATOM 4893 N N . LEU A 1 595 ? -33.538 32.536 31.106 1.00 63.19 595 LEU A N 1
ATOM 4894 C CA . LEU A 1 595 ? -34.753 33.351 31.176 1.00 63.19 595 LEU A CA 1
ATOM 4895 C C . LEU A 1 595 ? -35.965 32.489 30.796 1.00 63.19 595 LEU A C 1
ATOM 4897 O O . LEU A 1 595 ? -36.041 32.015 29.663 1.00 63.19 595 LEU A O 1
ATOM 4901 N N . ASP A 1 596 ? -36.898 32.310 31.727 1.00 64.94 596 ASP A N 1
ATOM 4902 C CA . ASP A 1 596 ? -38.108 31.497 31.535 1.00 64.94 596 ASP A CA 1
ATOM 4903 C C . ASP A 1 596 ? -39.280 32.325 31.027 1.00 64.94 596 ASP A C 1
ATOM 4905 O O . ASP A 1 596 ? -40.059 31.872 30.183 1.00 64.94 596 ASP A O 1
ATOM 4909 N N . TYR A 1 597 ? -39.396 33.541 31.563 1.00 69.00 597 TYR A N 1
ATOM 4910 C CA . TYR A 1 597 ? -40.416 34.487 31.166 1.00 69.00 597 TYR A CA 1
ATOM 4911 C C . TYR A 1 597 ? -39.973 35.924 31.338 1.00 69.00 597 TYR A C 1
ATOM 4913 O O . TYR A 1 597 ? -39.132 36.247 32.182 1.00 69.00 597 TYR A O 1
ATOM 4921 N N . ALA A 1 598 ? -40.615 36.806 30.581 1.00 71.38 598 ALA A N 1
ATOM 4922 C CA . ALA A 1 598 ? -40.567 38.229 30.850 1.00 71.38 598 ALA A CA 1
ATOM 4923 C C . ALA A 1 598 ? -41.945 38.873 30.686 1.00 71.38 598 ALA A C 1
ATOM 4925 O O . ALA A 1 598 ? -42.767 38.468 29.865 1.00 71.38 598 ALA A O 1
ATOM 4926 N N . THR A 1 599 ? -42.199 39.875 31.518 1.00 74.31 599 THR A N 1
ATOM 4927 C CA . THR A 1 599 ? -43.423 40.662 31.541 1.00 74.31 599 THR A CA 1
ATOM 4928 C C . THR A 1 599 ? -43.079 42.128 31.385 1.00 74.31 599 THR A C 1
ATOM 4930 O O . THR A 1 599 ? -42.334 42.672 32.201 1.00 74.31 599 THR A O 1
ATOM 4933 N N . PHE A 1 600 ? -43.671 42.785 30.394 1.00 77.06 600 PHE A N 1
ATOM 4934 C CA . PHE A 1 600 ? -43.564 44.231 30.223 1.00 77.06 600 PHE A CA 1
ATOM 4935 C C . PHE A 1 600 ? -44.825 44.908 30.744 1.00 77.06 600 PHE A C 1
ATOM 4937 O O . PHE A 1 600 ? -45.931 44.466 30.446 1.00 77.06 600 PHE A O 1
ATOM 4944 N N . LEU A 1 601 ? -44.664 45.972 31.528 1.00 77.19 601 LEU A N 1
ATOM 4945 C CA . LEU A 1 601 ? -45.740 46.874 31.928 1.00 77.19 601 LEU A CA 1
ATOM 4946 C C . LEU A 1 601 ? -45.556 48.202 31.206 1.00 77.19 601 LEU A C 1
ATOM 4948 O O . LEU A 1 601 ? -44.491 48.812 31.306 1.00 77.19 601 LEU A O 1
ATOM 4952 N N . TYR A 1 602 ? -46.614 48.669 30.557 1.00 79.00 602 TYR A N 1
ATOM 4953 C CA . TYR A 1 602 ? -46.635 49.935 29.839 1.00 79.00 602 TYR A CA 1
ATOM 4954 C C . TYR A 1 602 ? -47.303 51.044 30.661 1.00 79.00 602 TYR A C 1
ATOM 4956 O O . TYR A 1 602 ? -48.083 50.783 31.580 1.00 79.00 602 TYR A O 1
ATOM 4964 N N . SER A 1 603 ? -47.029 52.300 30.312 1.00 77.75 603 SER A N 1
ATOM 4965 C CA . SER A 1 603 ? -47.552 53.500 30.986 1.00 77.75 603 SER A CA 1
ATOM 4966 C C . SER A 1 603 ? -49.081 53.601 30.996 1.00 77.75 603 SER A C 1
ATOM 4968 O O . SER A 1 603 ? -49.643 54.284 31.845 1.00 77.75 603 SER A O 1
ATOM 4970 N N . ASN A 1 604 ? -49.765 52.892 30.097 1.00 76.62 604 ASN A N 1
ATOM 4971 C CA . ASN A 1 604 ? -51.224 52.764 30.065 1.00 76.62 604 ASN A CA 1
ATOM 4972 C C . ASN A 1 604 ? -51.771 51.623 30.954 1.00 76.62 604 ASN A C 1
ATOM 4974 O O . ASN A 1 604 ? -52.925 51.221 30.795 1.00 76.62 604 ASN A O 1
ATOM 4978 N N . ASN A 1 605 ? -50.958 51.096 31.878 1.00 70.50 605 ASN A N 1
ATOM 4979 C CA . ASN A 1 605 ? -51.271 49.984 32.784 1.00 70.50 605 ASN A CA 1
ATOM 4980 C C . ASN A 1 605 ? -51.588 48.640 32.101 1.00 70.50 605 ASN A C 1
ATOM 4982 O O . ASN A 1 605 ? -52.119 47.732 32.744 1.00 70.50 605 ASN A O 1
ATOM 4986 N N . ARG A 1 606 ? -51.241 48.461 30.822 1.00 72.38 606 ARG A N 1
ATOM 4987 C CA . ARG A 1 606 ? -51.300 47.145 30.167 1.00 72.38 606 ARG A CA 1
ATOM 4988 C C . ARG A 1 606 ? -50.026 46.360 30.472 1.00 72.38 606 ARG A C 1
ATOM 4990 O O . ARG A 1 606 ? -48.933 46.918 30.404 1.00 72.38 606 ARG A O 1
ATOM 4997 N N . SER A 1 607 ? -50.166 45.073 30.786 1.00 69.62 607 SER A N 1
ATOM 4998 C CA . SER A 1 607 ? -49.045 44.138 30.891 1.00 69.62 607 SER A CA 1
ATOM 4999 C C . SER A 1 607 ? -49.283 42.866 30.088 1.00 69.62 607 SER A C 1
ATOM 5001 O O . SER A 1 607 ? -50.428 42.459 29.871 1.00 69.62 607 SER A O 1
ATOM 5003 N N . MET A 1 608 ? -48.196 42.233 29.654 1.00 64.31 608 MET A N 1
ATOM 5004 C CA . MET A 1 608 ? -48.223 40.921 29.011 1.00 64.31 608 MET A CA 1
ATOM 5005 C C . MET A 1 608 ? -47.047 40.087 29.500 1.00 64.31 608 MET A C 1
ATOM 5007 O O . MET A 1 608 ? -45.927 40.586 29.549 1.00 64.31 608 MET A O 1
ATOM 5011 N N . GLN A 1 609 ? -47.325 38.849 29.910 1.00 60.75 609 GLN A N 1
ATOM 5012 C CA . GLN A 1 609 ? -46.329 37.873 30.336 1.00 60.75 609 GLN A CA 1
ATOM 5013 C C . GLN A 1 609 ? -46.103 36.877 29.200 1.00 60.75 609 GLN A C 1
ATOM 5015 O O . GLN A 1 609 ? -47.055 36.273 28.709 1.00 60.75 609 GLN A O 1
ATOM 5020 N N . HIS A 1 610 ? -44.846 36.729 28.796 1.00 66.12 610 HIS A N 1
ATOM 5021 C CA . HIS A 1 610 ? -44.418 35.806 27.752 1.00 66.12 610 HIS A CA 1
ATOM 5022 C C . HIS A 1 610 ? -43.706 34.625 28.414 1.00 66.12 610 HIS A C 1
ATOM 5024 O O . HIS A 1 610 ? -42.551 34.765 28.809 1.00 66.12 610 HIS A O 1
ATOM 5030 N N . ASP A 1 611 ? -44.406 33.495 28.571 1.00 60.16 611 ASP A N 1
ATOM 5031 C CA . ASP A 1 611 ? -43.935 32.303 29.300 1.00 60.16 611 ASP A CA 1
ATOM 5032 C C . ASP A 1 611 ? -43.563 31.158 28.366 1.00 60.16 611 ASP A C 1
ATOM 5034 O O . ASP A 1 611 ? -44.308 30.856 27.430 1.00 60.16 611 ASP A O 1
ATOM 5038 N N . ARG A 1 612 ? -42.503 30.411 28.696 1.00 50.84 612 ARG A N 1
ATOM 5039 C CA . ARG A 1 612 ? -42.292 29.047 28.187 1.00 50.84 612 ARG A CA 1
ATOM 5040 C C . ARG A 1 612 ? -43.502 28.184 28.583 1.00 50.84 612 ARG A C 1
ATOM 5042 O O . ARG A 1 612 ? -43.756 27.981 29.769 1.00 50.84 612 ARG A O 1
ATOM 5049 N N . ALA A 1 613 ? -44.268 27.682 27.609 1.00 47.47 613 ALA A N 1
ATOM 5050 C CA . ALA A 1 613 ? -45.415 26.830 27.909 1.00 47.47 613 ALA A CA 1
ATOM 5051 C C . ALA A 1 613 ? -44.978 25.665 28.823 1.00 47.47 613 ALA A C 1
ATOM 5053 O O . ALA A 1 613 ? -44.043 24.934 28.492 1.00 47.47 613 ALA A O 1
ATOM 5054 N N . THR A 1 614 ? -45.700 25.478 29.935 1.00 44.94 614 THR A N 1
ATOM 5055 C CA . THR A 1 614 ? -45.708 24.324 30.870 1.00 44.94 614 THR A CA 1
ATOM 5056 C C . THR A 1 614 ? -44.984 24.412 32.234 1.00 44.94 614 THR A C 1
ATOM 5058 O O . THR A 1 614 ? -45.095 23.449 32.987 1.00 44.94 614 THR A O 1
ATOM 5061 N N . TYR A 1 615 ? -44.360 25.520 32.665 1.00 42.31 615 TYR A N 1
ATOM 5062 C CA . TYR A 1 615 ? -43.776 25.587 34.029 1.00 42.31 615 TYR A CA 1
ATOM 5063 C C . TYR A 1 615 ? -44.059 26.912 34.759 1.00 42.31 615 TYR A C 1
ATOM 5065 O O . TYR A 1 615 ? -43.447 27.931 34.478 1.00 42.31 615 TYR A O 1
ATOM 5073 N N . CYS A 1 616 ? -44.955 26.893 35.753 1.00 44.06 616 CYS A N 1
ATOM 5074 C CA . CYS A 1 616 ? -45.322 28.067 36.565 1.00 44.06 616 CYS A CA 1
ATOM 5075 C C . CYS A 1 616 ? -44.402 28.312 37.783 1.00 44.06 616 CYS A C 1
ATOM 5077 O O . CYS A 1 616 ? -44.845 28.904 38.766 1.00 44.06 616 CYS A O 1
ATOM 5079 N N . TYR A 1 617 ? -43.151 27.837 37.778 1.00 53.78 617 TYR A N 1
ATOM 5080 C CA . TYR A 1 617 ? -42.262 27.988 38.937 1.00 53.78 617 TYR A CA 1
ATOM 5081 C C . TYR A 1 617 ? -40.839 28.391 38.533 1.00 53.78 617 TYR A C 1
ATOM 5083 O O . TYR A 1 617 ? -39.967 27.542 38.365 1.00 53.78 617 TYR A O 1
ATOM 5091 N N . SER A 1 618 ? -40.602 29.700 38.417 1.00 60.00 618 SER A N 1
ATOM 5092 C CA . SER A 1 618 ? -39.249 30.266 38.361 1.00 60.00 618 SER A CA 1
ATOM 5093 C C . SER A 1 618 ? -38.814 30.665 39.779 1.00 60.00 618 SER A C 1
ATOM 5095 O O . SER A 1 618 ? -39.442 31.539 40.380 1.00 60.00 618 SER A O 1
ATOM 5097 N N . PRO A 1 619 ? -37.765 30.045 40.350 1.00 56.69 619 PRO A N 1
ATOM 5098 C CA . PRO A 1 619 ? -37.339 30.302 41.727 1.00 56.69 619 PRO A CA 1
ATOM 5099 C C . PRO A 1 619 ? -36.719 31.692 41.932 1.00 56.69 619 PRO A C 1
ATOM 5101 O O . PRO A 1 619 ? -36.603 32.138 43.074 1.00 56.69 619 PRO A O 1
ATOM 5104 N N . TYR A 1 620 ? -36.333 32.386 40.855 1.00 67.81 620 TYR A N 1
ATOM 5105 C CA . TYR A 1 620 ? -35.738 33.718 40.917 1.00 67.81 620 TYR A CA 1
ATOM 5106 C C . TYR A 1 620 ? -36.490 34.693 40.013 1.00 67.81 620 TYR A C 1
ATOM 5108 O O . TYR A 1 620 ? -36.689 34.431 38.830 1.00 67.81 620 TYR A O 1
ATOM 5116 N N . THR A 1 621 ? -36.862 35.850 40.560 1.00 74.69 621 THR A N 1
ATOM 5117 C CA . THR A 1 621 ? -37.524 36.928 39.816 1.00 74.69 621 THR A CA 1
ATOM 5118 C C . THR A 1 621 ? -36.733 38.219 39.936 1.00 74.69 621 THR A C 1
ATOM 5120 O O . THR A 1 621 ? -36.329 38.603 41.035 1.00 74.69 621 THR A O 1
ATOM 5123 N N . SER A 1 622 ? -36.557 38.924 38.826 1.00 77.19 622 SER A N 1
ATOM 5124 C CA . SER A 1 622 ? -35.944 40.251 38.783 1.00 77.19 622 SER A CA 1
ATOM 5125 C C . SER A 1 622 ? -36.949 41.269 38.267 1.00 77.19 622 SER A C 1
ATOM 5127 O O . SER A 1 622 ? -37.700 40.982 37.339 1.00 77.19 622 SER A O 1
ATOM 5129 N N . LYS A 1 623 ? -36.950 42.463 38.861 1.00 82.00 623 LYS A N 1
ATOM 5130 C CA . LYS A 1 623 ? -37.791 43.583 38.442 1.00 82.00 623 LYS A CA 1
ATOM 5131 C C . LYS A 1 623 ? -36.924 44.791 38.129 1.00 82.00 623 LYS A C 1
ATOM 5133 O O . LYS A 1 623 ? -36.062 45.156 38.924 1.00 82.00 623 LYS A O 1
ATOM 5138 N N . PHE A 1 624 ? -37.195 45.413 36.993 1.00 80.56 624 PHE A N 1
ATOM 5139 C CA . PHE A 1 624 ? -36.571 46.646 36.550 1.00 80.56 624 PHE A CA 1
ATOM 5140 C C . PHE A 1 624 ? -37.656 47.692 36.295 1.00 80.56 624 PHE A C 1
ATOM 5142 O O . PHE A 1 624 ? -38.558 47.457 35.493 1.00 80.56 624 PHE A O 1
ATOM 5149 N N . SER A 1 625 ? -37.582 48.822 36.995 1.00 83.50 625 SER A N 1
ATOM 5150 C CA . SER A 1 625 ? -38.543 49.925 36.893 1.00 83.50 625 SER A CA 1
ATOM 5151 C C . SER A 1 625 ? -37.857 51.124 36.246 1.00 83.50 625 SER A C 1
ATOM 5153 O O . SER A 1 625 ? -36.757 51.476 36.664 1.00 83.50 625 SER A O 1
ATOM 5155 N N . LEU A 1 626 ? -38.503 51.750 35.267 1.00 78.62 626 LEU A N 1
ATOM 5156 C CA . LEU A 1 626 ? -38.014 52.955 34.595 1.00 78.62 626 LEU A CA 1
ATOM 5157 C C . LEU A 1 626 ? -38.648 54.201 35.220 1.00 78.62 626 LEU A C 1
ATOM 5159 O O . LEU A 1 626 ? -39.854 54.222 35.493 1.00 78.62 626 LEU A O 1
ATOM 5163 N N . ASN A 1 627 ? -37.848 55.247 35.421 1.00 78.12 627 ASN A N 1
ATOM 5164 C CA . ASN A 1 627 ? -38.363 56.566 35.800 1.00 78.12 627 ASN A CA 1
ATOM 5165 C C . ASN A 1 627 ? -39.070 57.245 34.609 1.00 78.12 627 ASN A C 1
ATOM 5167 O O . ASN A 1 627 ? -38.885 56.847 33.461 1.00 78.12 627 ASN A O 1
ATOM 5171 N N . SER A 1 628 ? -39.861 58.298 34.860 1.00 70.00 628 SER A N 1
ATOM 5172 C CA . SER A 1 628 ? -40.673 58.980 33.826 1.00 70.00 628 SER A CA 1
ATOM 5173 C C . SER A 1 628 ? -39.874 59.486 32.618 1.00 70.00 628 SER A C 1
ATOM 5175 O O . SER A 1 628 ? -40.418 59.602 31.515 1.00 70.00 628 SER A O 1
ATOM 5177 N N . ASP A 1 629 ? -38.587 59.756 32.829 1.00 74.75 629 ASP A N 1
ATOM 5178 C CA . ASP A 1 629 ? -37.698 60.394 31.858 1.00 74.75 629 ASP A CA 1
ATOM 5179 C C . ASP A 1 629 ? -36.706 59.391 31.237 1.00 74.75 629 ASP A C 1
ATOM 5181 O O . ASP A 1 629 ? -35.905 59.753 30.374 1.00 74.75 629 ASP A O 1
ATOM 5185 N N . GLU A 1 630 ? -36.759 58.121 31.649 1.00 75.00 630 GLU A N 1
ATOM 5186 C CA . GLU A 1 630 ? -35.879 57.060 31.164 1.00 75.00 630 GLU A CA 1
ATOM 5187 C C . GLU A 1 630 ? -36.525 56.281 30.013 1.00 75.00 630 GLU A C 1
ATOM 5189 O O . GLU A 1 630 ? -37.735 56.055 29.961 1.00 75.00 630 GLU A O 1
ATOM 5194 N N . SER A 1 631 ? -35.696 55.847 29.065 1.00 72.19 631 SER A N 1
ATOM 5195 C CA . SER A 1 631 ? -36.107 54.955 27.982 1.00 72.19 631 SER A CA 1
ATOM 5196 C C . SER A 1 631 ? -35.005 53.944 27.692 1.00 72.19 631 SER A C 1
ATOM 5198 O O . SER A 1 631 ? -33.818 54.218 27.882 1.00 72.19 631 SER A O 1
ATOM 5200 N N . ILE A 1 632 ? -35.398 52.754 27.245 1.00 68.56 632 ILE A N 1
ATOM 5201 C CA . ILE A 1 632 ? -34.453 51.705 26.867 1.00 68.56 632 ILE A CA 1
ATOM 5202 C C . ILE A 1 632 ? -33.954 52.011 25.459 1.00 68.56 632 ILE A C 1
ATOM 5204 O O . ILE A 1 632 ? -34.700 51.909 24.492 1.00 68.56 632 ILE A O 1
ATOM 5208 N N . ILE A 1 633 ? -32.683 52.389 25.353 1.00 60.22 633 ILE A N 1
ATOM 5209 C CA . ILE A 1 633 ? -32.041 52.740 24.077 1.00 60.22 633 ILE A CA 1
ATOM 5210 C C . ILE A 1 633 ? -31.345 51.549 23.400 1.00 60.22 633 ILE A C 1
ATOM 5212 O O . ILE A 1 633 ? -30.951 51.641 22.240 1.00 60.22 633 ILE A O 1
ATOM 5216 N N . GLY A 1 634 ? -31.177 50.431 24.111 1.00 50.44 634 GLY A N 1
ATOM 5217 C CA . GLY A 1 634 ? -30.559 49.218 23.585 1.00 50.44 634 GLY A CA 1
ATOM 5218 C C . GLY A 1 634 ? -30.631 48.053 24.568 1.00 50.44 634 GLY A C 1
ATOM 5219 O O . GLY A 1 634 ? -30.609 48.251 25.782 1.00 50.44 634 GLY A O 1
ATOM 5220 N N . VAL A 1 635 ? -30.708 46.835 24.030 1.00 59.78 635 VAL A N 1
ATOM 5221 C CA . VAL A 1 635 ? -30.731 45.585 24.798 1.00 59.78 635 VAL A CA 1
ATOM 5222 C C . VAL A 1 635 ? -29.666 44.652 24.233 1.00 59.78 635 VAL A C 1
ATOM 5224 O O . VAL A 1 635 ? -29.648 44.379 23.034 1.00 59.78 635 VAL A O 1
ATOM 5227 N N . THR A 1 636 ? -28.787 44.147 25.097 1.00 49.81 636 THR A N 1
ATOM 5228 C CA . THR A 1 636 ? -27.783 43.141 24.728 1.00 49.81 636 THR A CA 1
ATOM 5229 C C . THR A 1 636 ? -28.244 41.781 25.231 1.00 49.81 636 THR A C 1
ATOM 5231 O O . THR A 1 636 ? -28.400 41.592 26.435 1.00 49.81 636 THR A O 1
ATOM 5234 N N . ILE A 1 637 ? -28.452 40.829 24.319 1.00 54.53 637 ILE A N 1
ATOM 5235 C CA . ILE A 1 637 ? -28.918 39.476 24.646 1.00 54.53 637 ILE A CA 1
ATOM 5236 C C . ILE A 1 637 ? -27.808 38.472 24.336 1.00 54.53 637 ILE A C 1
ATOM 5238 O O . ILE A 1 637 ? -27.313 38.411 23.211 1.00 54.53 637 ILE A O 1
ATOM 5242 N N . TYR A 1 638 ? -27.454 37.645 25.321 1.00 47.41 638 TYR A N 1
ATOM 5243 C CA . TYR A 1 638 ? -26.574 36.494 25.130 1.00 47.41 638 TYR A CA 1
ATOM 5244 C C . TYR A 1 638 ? -27.430 35.237 24.987 1.00 47.41 638 TYR A C 1
ATOM 5246 O O . TYR A 1 638 ? -27.990 34.748 25.964 1.00 47.41 638 TYR A O 1
ATOM 5254 N N . THR A 1 639 ? -27.557 34.712 23.768 1.00 48.84 639 THR A N 1
ATOM 5255 C CA . THR A 1 639 ? -28.277 33.454 23.534 1.00 48.84 639 THR A CA 1
ATOM 5256 C C . THR A 1 639 ? -27.296 32.285 23.558 1.00 48.84 639 THR A C 1
ATOM 5258 O O . THR A 1 639 ? -26.319 32.251 22.812 1.00 48.84 639 THR A O 1
ATOM 5261 N N . VAL A 1 640 ? -27.550 31.304 24.425 1.00 44.34 640 VAL A N 1
ATOM 5262 C CA . VAL A 1 640 ? -26.822 30.030 24.441 1.00 44.34 640 VAL A CA 1
ATOM 5263 C C . VAL A 1 640 ? -27.825 28.940 24.103 1.00 44.34 640 VAL A C 1
ATOM 5265 O O . VAL A 1 640 ? -28.615 28.522 24.943 1.00 44.34 640 VAL A O 1
ATOM 5268 N N . THR A 1 641 ? -27.833 28.480 22.853 1.00 43.81 641 THR A N 1
ATOM 5269 C CA . THR A 1 641 ? -28.669 27.334 22.477 1.00 43.81 641 THR A CA 1
ATOM 5270 C C . THR A 1 641 ? -27.975 26.064 22.969 1.00 43.81 641 THR A C 1
ATOM 5272 O O . THR A 1 641 ? -26.992 25.622 22.373 1.00 43.81 641 THR A O 1
ATOM 5275 N N . ARG A 1 642 ? -28.445 25.464 24.071 1.00 36.03 642 ARG A N 1
ATOM 5276 C CA . ARG A 1 642 ? -28.047 24.089 24.412 1.00 36.03 642 ARG A CA 1
ATOM 5277 C C . ARG A 1 642 ? -28.646 23.166 23.350 1.00 36.03 642 ARG A C 1
ATOM 5279 O O . ARG A 1 642 ? -29.854 22.990 23.293 1.00 36.03 642 ARG A O 1
ATOM 5286 N N . LEU A 1 643 ? -27.801 22.566 22.510 1.00 32.25 643 LEU A N 1
ATOM 5287 C CA . LEU A 1 643 ? -28.215 21.715 21.382 1.00 32.25 643 LEU A CA 1
ATOM 5288 C C . LEU A 1 643 ? -28.981 20.432 21.783 1.00 32.25 643 LEU A C 1
ATOM 5290 O O . LEU A 1 643 ? -29.426 19.701 20.905 1.00 32.25 643 LEU A O 1
ATOM 5294 N N . ILE A 1 644 ? -29.133 20.156 23.083 1.00 32.19 644 ILE A N 1
ATOM 5295 C CA . ILE A 1 644 ? -29.851 18.984 23.608 1.00 32.19 644 ILE A CA 1
ATOM 5296 C C . ILE A 1 644 ? -31.373 19.137 23.431 1.00 32.19 644 ILE A C 1
ATOM 5298 O O . ILE A 1 644 ? -32.049 18.149 23.148 1.00 32.19 644 ILE A O 1
ATOM 5302 N N . ASP A 1 645 ? -31.908 20.362 23.462 1.00 32.50 645 ASP A N 1
ATOM 5303 C CA . ASP A 1 645 ? -33.359 20.580 23.353 1.00 32.50 645 ASP A CA 1
ATOM 5304 C C . ASP A 1 645 ? -33.893 20.367 21.924 1.00 32.50 645 ASP A C 1
ATOM 5306 O O . ASP A 1 645 ? -35.066 20.047 21.753 1.00 32.50 645 ASP A O 1
ATOM 5310 N N . ASN A 1 646 ? -33.047 20.420 20.886 1.00 32.34 646 ASN A N 1
ATOM 5311 C CA . ASN A 1 646 ? -33.482 20.190 19.498 1.00 32.34 646 ASN A CA 1
ATOM 5312 C C . ASN A 1 646 ? -33.845 18.730 19.184 1.00 32.34 646 ASN A C 1
ATOM 5314 O O . ASN A 1 646 ? -34.380 18.457 18.111 1.00 32.34 646 ASN A O 1
ATOM 5318 N N . LEU A 1 647 ? -33.577 17.791 20.096 1.00 31.50 647 LEU A N 1
ATOM 5319 C CA . LEU A 1 647 ? -34.051 16.415 19.956 1.00 31.50 647 LEU A CA 1
ATOM 5320 C C . LEU A 1 647 ? -35.330 16.128 20.761 1.00 31.50 647 LEU A C 1
ATOM 5322 O O . LEU A 1 647 ? -35.950 15.105 20.484 1.00 31.50 647 LEU A O 1
ATOM 5326 N N . TYR A 1 648 ? -35.771 17.008 21.681 1.00 31.16 648 TYR A N 1
ATOM 5327 C CA . TYR A 1 648 ? -36.923 16.713 22.558 1.00 31.16 648 TYR A CA 1
ATOM 5328 C C . TYR A 1 648 ? -37.835 17.881 23.001 1.00 31.16 648 TYR A C 1
ATOM 5330 O O . TYR A 1 648 ? -38.876 17.608 23.598 1.00 31.16 648 TYR A O 1
ATOM 5338 N N . ALA A 1 649 ? -37.561 19.152 22.699 1.00 29.81 649 ALA A N 1
ATOM 5339 C CA . ALA A 1 649 ? -38.384 20.263 23.189 1.00 29.81 649 ALA A CA 1
ATOM 5340 C C . ALA A 1 649 ? -39.425 20.736 22.155 1.00 29.81 649 ALA A C 1
ATOM 5342 O O . ALA A 1 649 ? -39.139 21.550 21.280 1.00 29.81 649 ALA A O 1
ATOM 5343 N N . ARG A 1 650 ? -40.672 20.265 22.293 1.00 31.36 650 ARG A N 1
ATOM 5344 C CA . ARG A 1 650 ? -41.844 21.033 21.843 1.00 31.36 650 ARG A CA 1
ATOM 5345 C C . ARG A 1 650 ? -42.119 22.113 22.892 1.00 31.36 650 ARG A C 1
ATOM 5347 O O . ARG A 1 650 ? -42.333 21.781 24.052 1.00 31.36 650 ARG A O 1
ATOM 5354 N N . ASN A 1 651 ? -42.177 23.360 22.436 1.00 32.06 651 ASN A N 1
ATOM 5355 C CA . ASN A 1 651 ? -42.619 24.567 23.142 1.00 32.06 651 ASN A CA 1
ATOM 5356 C C . ASN A 1 651 ? -41.548 25.286 23.982 1.00 32.06 651 ASN A C 1
ATOM 5358 O O . ASN A 1 651 ? -41.249 24.936 25.123 1.00 32.06 651 ASN A O 1
ATOM 5362 N N . GLY A 1 652 ? -41.043 26.391 23.433 1.00 32.75 652 GLY A N 1
ATOM 5363 C CA . GLY A 1 652 ? -40.441 27.469 24.206 1.00 32.75 652 GLY A CA 1
ATOM 5364 C C . GLY A 1 652 ? -40.811 28.819 23.601 1.00 32.75 652 GLY A C 1
ATOM 5365 O O . GLY A 1 652 ? -40.799 28.959 22.383 1.00 32.75 652 GLY A O 1
ATOM 5366 N N . SER A 1 653 ? -41.186 29.776 24.446 1.00 28.22 653 SER A N 1
ATOM 5367 C CA . SER A 1 653 ? -41.639 31.113 24.042 1.00 28.22 653 SER A CA 1
ATOM 5368 C C . SER A 1 653 ? -40.497 32.119 24.159 1.00 28.22 653 SER A C 1
ATOM 5370 O O . SER A 1 653 ? -39.606 31.946 24.992 1.00 28.22 653 SER A O 1
ATOM 5372 N N . TYR A 1 654 ? -40.518 33.167 23.332 1.00 40.94 654 TYR A N 1
ATOM 5373 C CA . TYR A 1 654 ? -39.432 34.145 23.210 1.00 40.94 654 TYR A CA 1
ATOM 5374 C C . TYR A 1 654 ? -39.944 35.586 23.296 1.00 40.94 654 TYR A C 1
ATOM 5376 O O . TYR A 1 654 ? -41.092 35.877 22.974 1.00 40.94 654 TYR A O 1
ATOM 5384 N N . LEU A 1 655 ? -39.052 36.489 23.703 1.00 28.30 655 LEU A N 1
ATOM 5385 C CA . LEU A 1 655 ? -39.317 37.909 23.903 1.00 28.30 655 LEU A CA 1
ATOM 5386 C C . LEU A 1 655 ? -38.972 38.710 22.639 1.00 28.30 655 LEU A C 1
ATOM 5388 O O . LEU A 1 655 ? -37.810 38.744 22.231 1.00 28.30 655 LEU A O 1
ATOM 5392 N N . VAL A 1 656 ? -39.954 39.382 22.040 1.00 26.28 656 VAL A N 1
ATOM 5393 C CA . VAL A 1 656 ? -39.722 40.386 20.990 1.00 26.28 656 VAL A CA 1
ATOM 5394 C C . VAL A 1 656 ? -39.729 41.760 21.655 1.00 26.28 656 VAL A C 1
ATOM 5396 O O . VAL A 1 656 ? -40.753 42.186 22.175 1.00 26.28 656 VAL A O 1
ATOM 5399 N N . VAL A 1 657 ? -38.588 42.454 21.659 1.00 26.80 657 VAL A N 1
ATOM 5400 C CA . VAL A 1 657 ? -38.531 43.874 22.040 1.00 26.80 657 VAL A CA 1
ATOM 5401 C C . VAL A 1 657 ? -38.572 44.688 20.750 1.00 26.80 657 VAL A C 1
ATOM 5403 O O . VAL A 1 657 ? -37.621 44.640 19.967 1.00 26.80 657 VAL A O 1
ATOM 5406 N N . GLY A 1 658 ? -39.703 45.354 20.515 1.00 26.70 658 GLY A N 1
ATOM 5407 C CA . GLY A 1 658 ? -39.907 46.339 19.450 1.00 26.70 658 GLY A CA 1
ATOM 5408 C C . GLY A 1 658 ? -39.653 47.751 19.941 1.00 26.70 658 GLY A C 1
ATOM 5409 O O . GLY A 1 658 ? -40.088 48.044 21.079 1.00 26.70 658 GLY A O 1
#

Secondary structure (DSSP, 8-state):
-HHHHHHHHHTTT---GGGS--SSGGGS--HHHHHHHHHHHHHHHHHHHHHHTTPPPPPHHHHHHHHHHHHHHHGGGGTS--HHHHHHHHHHHH--SSPPPPTT-HHHHHHHHHHHHHHHHHHHHHHHHSHHHHHTTHHHHT-SS-SGGGGG---TTHHHHTHHHHTTGGGTS-HHHHHHHHHHHHHHHHHT--SS----GGGGGTB--HHHHHHHHB-STTTTT----SSBTHHHHHTT---PPPTTSPPPBS-SS------TTHHHHHHHHHHHHHHHHS-SHHHHHHHHHS-TB--TTS-TTB-S-PPPPPSSP--------HHHHHHHHHHHHHHHHHHHHHHHTGGGS-HHHHHHHHHHHHHHHHHHHHHHTT-TTHHHHHHHHHHHHHHGGGGS---SHHHHHHHHHHHHHHHHHHHHHHHHHHHPPPS--GGGG--HHHHHHHHHHHGGGS-HHHHS-TTS-HHHHHHHHHHHSS---HHHHHHHHHHHHHTT-HHHHHHHHHHHHHHHHHHHHHHHHHHHHHHHHHHHHHHHH--S-S-S-------S----S--SS-----HHHHTT--TT--EEEEEEEEETTEEEEEEEEETTS-EEEEE-TT----SEEEEEE--TT-------------TTGGGT----------

Sequence (658 aa):
MASTLTSFRAMFYLLWPSETYFERVEDVPDYVVKAVEMFFVLQLIEFFIILYQRKPVPRLNDTFGSVAAGVISRIPKLFFQSIELTTYVWVYNNVHILPRLSWNSPVTYWVTFLGVDLAYYWLHRLAHEVNLFWASHQTHHSAENYNLSTALRQATLQSYISWIFYLPLALVVPPPIFLIHTQMNLLYQFWIHTDVISNLGPFEYILNTPSHHRVHHGRNPYCIDKNYAGVFIVWDRLFGTFAAERNDEPIAYGLIHPIKTFDPIDTQLGHLEYICKQFFKVEGWENKLSLIWKGPGWQPGLPRLGSTNFPEVKFPVRVYHPNVSSELSIYTFSHFLYVLMQYSAVLKYSKNYSTPALLFYTIILIFTLKTFGAIFDQKKHALYYERIRLILMLILPRLTIVQSLFVLQTHLFVQIAILLSFLATFCFTQVAPPENNISDYLSDDDRRRLHFILGDTIPRHLRDDPTLSGTLSLLESLCDQAKISEQDFNCLIHAFNEINCHKNLICVKQTLKSRLTIGQLVLFSFNIVSIFTFIILMVFLTKPKHSMSDILLIKSGNIYGNSASADAFNDAQDRQLTFTDRIVNINAGWTSDTLDYATFLYSNNRSMQHDRATYCYSPYTSKFSLNSDESIIGVTIYTVTRLIDNLYARNGSYLVVG

Foldseek 3Di:
DVLLVVLVCLLVVNDDLVNQQDPDQVPFDLSVLSCPVVLVVVQVVQQVLCVVVVHDHDDLLLLLLLQLLLLVLCLCVLPDDQPLLVVLVVCLVPPAPDEADDSSDPVLLVCLLVLLQVLQLVLQLQCFFFLQSVLQCLQLQARQDFALSSLSSGANVSSVPSSVSNNVCSNHHDSSSNVSSNSSLSSNQRVLRHPSDDDPPPVVQFFNHVQQVLLCSFPALQSRSAQSTSTTSVVCVVVVRHDGHDPVDDGGTRDLDHPLFSQSVCSNCVSVVVLVVVLVVDDDPVQNVLSRGAAVQDDPPAPRNHDSPRDHQDPPHDDNADDADPLLSVVLVVVVVVLVVVSSVCSVCSVVADPVLSVLNSVLSSLSSRLSRCNRSVPPCSLVSLLVSLVSLLVNVVRDDDPDPVSVVVSVLVNVLSVLVNVLSVVLVVLADPPDQLVNLADPVNLVQLLVLCPPVDPPVLNPPPPSCSVVCVVVVPVSDPDQDVVNVVSVLVSCVVSVSVVSSSNVCSNVVSVVSSVVSSVVSVCSVVVVVVVVVVVVVDDDDDDPDDDDDDDPDDDPDDPPDDDDDDCCVVVVDDPPKAFFKKKFFDDPPDTAWIKTAIPVRDIDIWGFPDDPDRPDMDMDGDDPPDHDPDDDDDDDDPVPCVVPDDTDTDDDDD

Radius of gyration: 32.9 Å; chains: 1; bounding box: 81×91×81 Å

Organism: NCBI:txid392030